Protein AF-0000000074257921 (afdb_homodimer)

Organism: NCBI:txid2743089

Solvent-accessible surface area (backbone atoms only — not comparable to full-atom values): 28340 Å² total; per-residue (Å²): 131,80,78,75,72,78,66,50,49,53,51,56,52,30,59,41,40,73,39,83,48,47,51,58,49,49,44,51,21,53,75,42,70,40,34,70,68,58,50,20,68,71,56,68,52,53,67,69,58,45,54,52,49,50,51,54,35,42,76,62,48,24,32,44,74,57,89,76,26,32,28,37,31,71,59,23,38,53,50,38,50,46,50,51,54,42,43,50,52,39,44,32,44,60,69,37,54,87,51,47,87,28,44,74,49,68,89,71,70,49,56,74,74,48,41,60,81,38,48,76,35,58,40,36,96,91,41,53,56,45,24,49,52,52,50,49,59,54,52,74,75,32,56,45,40,38,36,38,25,49,58,54,43,55,48,57,82,40,40,68,60,52,33,52,41,23,55,73,57,23,36,33,38,38,36,29,23,59,70,44,54,52,47,50,44,69,76,36,44,67,57,47,48,49,21,48,71,58,67,24,50,45,58,31,49,41,76,88,54,54,77,34,31,43,35,41,45,70,74,36,32,34,39,35,14,39,39,89,91,44,77,46,48,43,31,27,41,31,29,64,42,64,67,40,42,53,50,51,50,53,54,48,48,57,51,54,73,69,29,68,71,46,70,75,72,69,82,73,132,132,80,78,75,74,78,67,50,48,53,51,55,51,28,60,40,39,73,38,85,47,47,50,57,50,49,44,51,21,53,75,43,70,42,35,70,68,56,50,22,69,72,57,68,52,52,67,69,57,44,54,53,50,50,50,52,35,41,75,62,48,24,32,46,73,56,90,77,26,31,27,37,32,73,58,22,36,52,50,35,50,45,52,49,53,43,45,50,53,40,44,33,45,60,70,36,55,86,51,46,87,26,45,74,48,69,89,70,69,49,55,72,75,46,41,60,80,40,48,76,34,59,41,35,96,92,42,54,55,45,24,50,52,51,48,50,60,54,53,75,74,31,55,45,40,39,36,38,28,47,60,53,42,57,51,57,83,39,40,66,61,53,34,51,40,22,54,73,57,23,37,33,38,38,37,28,23,58,70,44,54,52,48,49,45,68,74,36,45,65,57,47,50,50,22,47,71,57,67,25,49,45,60,31,49,40,76,88,52,54,77,34,30,42,35,39,44,72,74,36,32,34,39,36,15,39,40,89,92,44,77,45,46,42,30,27,42,32,28,63,42,65,68,40,42,53,50,52,52,51,54,47,48,56,51,55,72,70,29,66,72,47,72,75,72,70,81,72,134

Structure (mmCIF, N/CA/C/O backbone):
data_AF-0000000074257921-model_v1
#
loop_
_entity.id
_entity.type
_entity.pdbx_description
1 polymer 'MarR family transcriptional regulator'
#
loop_
_atom_site.group_PDB
_atom_site.id
_atom_site.type_symbol
_atom_site.label_atom_id
_atom_site.label_alt_id
_atom_site.label_comp_id
_atom_site.label_asym_id
_atom_site.label_entity_id
_atom_site.label_seq_id
_atom_site.pdbx_PDB_ins_code
_atom_site.Cartn_x
_atom_site.Cartn_y
_atom_site.Cartn_z
_atom_site.occupancy
_atom_site.B_iso_or_equiv
_atom_site.auth_seq_id
_atom_site.auth_comp_id
_atom_site.auth_asym_id
_atom_site.auth_atom_id
_atom_site.pdbx_PDB_model_num
ATOM 1 N N . MET A 1 1 ? 8.062 -18.297 -29.203 1 21.66 1 MET A N 1
ATOM 2 C CA . MET A 1 1 ? 8.602 -16.953 -28.938 1 21.66 1 MET A CA 1
ATOM 3 C C . MET A 1 1 ? 8.648 -16.672 -27.438 1 21.66 1 MET A C 1
ATOM 5 O O . MET A 1 1 ? 7.625 -16.766 -26.766 1 21.66 1 MET A O 1
ATOM 9 N N . GLU A 1 2 ? 9.695 -16.859 -26.719 1 28.8 2 GLU A N 1
ATOM 10 C CA . GLU A 1 2 ? 10.023 -16.734 -25.297 1 28.8 2 GLU A CA 1
ATOM 11 C C . GLU A 1 2 ? 9.562 -15.391 -24.75 1 28.8 2 GLU A C 1
ATOM 13 O O . GLU A 1 2 ? 9.969 -14.336 -25.234 1 28.8 2 GLU A O 1
ATOM 18 N N . LEU A 1 3 ? 8.375 -15.078 -24.562 1 32.72 3 LEU A N 1
ATOM 19 C CA . LEU A 1 3 ? 7.93 -13.781 -24.047 1 32.72 3 LEU A CA 1
ATOM 20 C C . LEU A 1 3 ? 8.969 -13.172 -23.125 1 32.72 3 LEU A C 1
ATOM 22 O O . LEU A 1 3 ? 9.344 -13.773 -22.109 1 32.72 3 LEU A O 1
ATOM 26 N N . ASP A 1 4 ? 9.992 -12.555 -23.625 1 37.97 4 ASP A N 1
ATOM 27 C CA . ASP A 1 4 ? 11.094 -11.82 -23 1 37.97 4 ASP A CA 1
ATOM 28 C C . ASP A 1 4 ? 10.609 -11.008 -21.812 1 37.97 4 ASP A C 1
ATOM 30 O O . ASP A 1 4 ? 9.961 -9.969 -21.984 1 37.97 4 ASP A O 1
ATOM 34 N N . SER A 1 5 ? 10.055 -11.531 -20.781 1 45.22 5 SER A N 1
ATOM 35 C CA . SER A 1 5 ? 9.82 -11.016 -19.438 1 45.22 5 SER A CA 1
ATOM 36 C C . SER A 1 5 ? 10.945 -10.078 -19 1 45.22 5 SER A C 1
ATOM 38 O O . SER A 1 5 ? 11.195 -9.914 -17.812 1 45.22 5 SER A O 1
ATOM 40 N N . THR A 1 6 ? 11.797 -9.586 -19.891 1 53.12 6 THR A N 1
ATOM 41 C CA . THR A 1 6 ? 13.07 -8.906 -19.656 1 53.12 6 THR A CA 1
ATOM 42 C C . THR A 1 6 ? 12.844 -7.57 -18.953 1 53.12 6 THR A C 1
ATOM 44 O O . THR A 1 6 ? 13.805 -6.879 -18.609 1 53.12 6 THR A O 1
ATOM 47 N N . GLY A 1 7 ? 11.617 -7.168 -18.625 1 75.44 7 GLY A N 1
ATOM 48 C CA . GLY A 1 7 ? 11.57 -5.871 -17.969 1 75.44 7 GLY A CA 1
ATOM 49 C C . GLY A 1 7 ? 11.555 -5.961 -16.469 1 75.44 7 GLY A C 1
ATOM 50 O O . GLY A 1 7 ? 11.68 -7.047 -15.898 1 75.44 7 GLY A O 1
ATOM 51 N N . SER A 1 8 ? 11.969 -4.953 -15.766 1 87.06 8 SER A N 1
ATOM 52 C CA . SER A 1 8 ? 11.984 -4.773 -14.32 1 87.06 8 SER A CA 1
ATOM 53 C C . SER A 1 8 ? 10.648 -4.238 -13.812 1 87.06 8 SER A C 1
ATOM 55 O O . SER A 1 8 ? 9.805 -3.809 -14.609 1 87.06 8 SER A O 1
ATOM 57 N N . PRO A 1 9 ? 10.391 -4.527 -12.602 1 90.94 9 PRO A N 1
ATOM 58 C CA . PRO A 1 9 ? 9.188 -3.932 -12.023 1 90.94 9 PRO A CA 1
ATOM 59 C C . PRO A 1 9 ? 9.047 -2.445 -12.344 1 90.94 9 PRO A C 1
ATOM 61 O O . PRO A 1 9 ? 7.941 -1.972 -12.617 1 90.94 9 PRO A O 1
ATOM 64 N N . VAL A 1 10 ? 10.109 -1.746 -12.383 1 90.38 10 VAL A N 1
ATOM 65 C CA . VAL A 1 10 ? 10.102 -0.312 -12.656 1 90.38 10 VAL A CA 1
ATOM 66 C C . VAL A 1 10 ? 9.594 -0.058 -14.07 1 90.38 10 VAL A C 1
ATOM 68 O O . VAL A 1 10 ? 8.875 0.915 -14.312 1 90.38 10 VAL A O 1
ATOM 71 N N . ASP A 1 11 ? 9.914 -0.914 -14.977 1 91.62 11 ASP A N 1
ATOM 72 C CA . ASP A 1 11 ? 9.469 -0.782 -16.359 1 91.62 11 ASP A CA 1
ATOM 73 C C . ASP A 1 11 ? 7.953 -0.922 -16.469 1 91.62 11 ASP A C 1
ATOM 75 O O . ASP A 1 11 ? 7.305 -0.184 -17.203 1 91.62 11 ASP A O 1
ATOM 79 N N . ASP A 1 12 ? 7.48 -1.885 -15.734 1 94.5 12 ASP A N 1
ATOM 80 C CA . ASP A 1 12 ? 6.039 -2.1 -15.75 1 94.5 12 ASP A CA 1
ATOM 81 C C . ASP A 1 12 ? 5.297 -0.903 -15.156 1 94.5 12 ASP A C 1
ATOM 83 O O . ASP A 1 12 ? 4.27 -0.476 -15.688 1 94.5 12 ASP A O 1
ATOM 87 N N . ILE A 1 13 ? 5.793 -0.373 -14.094 1 94.62 13 ILE A N 1
ATOM 88 C CA . ILE A 1 13 ? 5.188 0.788 -13.445 1 94.62 13 ILE A CA 1
ATOM 89 C C . ILE A 1 13 ? 5.27 1.996 -14.375 1 94.62 13 ILE A C 1
ATOM 91 O O . ILE A 1 13 ? 4.293 2.729 -14.539 1 94.62 13 ILE A O 1
ATOM 95 N N . ALA A 1 14 ? 6.438 2.203 -14.938 1 92.56 14 ALA A N 1
ATOM 96 C CA . ALA A 1 14 ? 6.625 3.297 -15.891 1 92.56 14 ALA A CA 1
ATOM 97 C C . ALA A 1 14 ? 5.648 3.182 -17.062 1 92.56 14 ALA A C 1
ATOM 99 O O . ALA A 1 14 ? 5.082 4.184 -17.5 1 92.56 14 ALA A O 1
ATOM 100 N N . TYR A 1 15 ? 5.469 1.957 -17.547 1 94.5 15 TYR A N 1
ATOM 101 C CA . TYR A 1 15 ? 4.52 1.749 -18.641 1 94.5 15 TYR A CA 1
ATOM 102 C C . TYR A 1 15 ? 3.129 2.234 -18.25 1 94.5 15 TYR A C 1
ATOM 104 O O . TYR A 1 15 ? 2.479 2.945 -19.031 1 94.5 15 TYR A O 1
ATOM 112 N N . LEU A 1 16 ? 2.666 1.862 -17.078 1 95.56 16 LEU A N 1
ATOM 113 C CA . LEU A 1 16 ? 1.317 2.199 -16.625 1 95.56 16 LEU A CA 1
ATOM 114 C C . LEU A 1 16 ? 1.179 3.701 -16.406 1 95.56 16 LEU A C 1
ATOM 116 O O . LEU A 1 16 ? 0.102 4.266 -16.609 1 95.56 16 LEU A O 1
ATOM 120 N N . THR A 1 17 ? 2.27 4.422 -16.062 1 93.12 17 THR A N 1
ATOM 121 C CA . THR A 1 17 ? 2.152 5.812 -15.648 1 93.12 17 THR A CA 1
ATOM 122 C C . THR A 1 17 ? 2.572 6.758 -16.766 1 93.12 17 THR A C 1
ATOM 124 O O . THR A 1 17 ? 2.406 7.973 -16.656 1 93.12 17 THR A O 1
ATOM 127 N N . ARG A 1 18 ? 3.119 6.266 -17.844 1 90.38 18 ARG A N 1
ATOM 128 C CA . ARG A 1 18 ? 3.531 7.094 -18.969 1 90.38 18 ARG A CA 1
ATOM 129 C C . ARG A 1 18 ? 2.318 7.652 -19.719 1 90.38 18 ARG A C 1
ATOM 131 O O . ARG A 1 18 ? 2.43 8.641 -20.438 1 90.38 18 ARG A O 1
ATOM 138 N N . SER A 1 19 ? 1.243 6.898 -19.594 1 90.19 19 SER A N 1
ATOM 139 C CA . SER A 1 19 ? 0.006 7.367 -20.203 1 90.19 19 SER A CA 1
ATOM 140 C C . SER A 1 19 ? -1.141 7.379 -19.188 1 90.19 19 SER A C 1
ATOM 142 O O . SER A 1 19 ? -1.324 6.418 -18.438 1 90.19 19 SER A O 1
ATOM 144 N N . GLU A 1 20 ? -1.978 8.359 -19.281 1 90.44 20 GLU A N 1
ATOM 145 C CA . GLU A 1 20 ? -3 8.609 -18.281 1 90.44 20 GLU A CA 1
ATOM 146 C C . GLU A 1 20 ? -4.148 7.613 -18.391 1 90.44 20 GLU A C 1
ATOM 148 O O . GLU A 1 20 ? -4.883 7.387 -17.422 1 90.44 20 GLU A O 1
ATOM 153 N N . HIS A 1 21 ? -4.285 7.016 -19.547 1 94.19 21 HIS A N 1
ATOM 154 C CA . HIS A 1 21 ? -5.469 6.188 -19.75 1 94.19 21 HIS A CA 1
ATOM 155 C C . HIS A 1 21 ? -5.238 4.762 -19.266 1 94.19 21 HIS A C 1
ATOM 157 O O . HIS A 1 21 ? -6.188 3.994 -19.109 1 94.19 21 HIS A O 1
ATOM 163 N N . ARG A 1 22 ? -4.004 4.328 -19.016 1 96.19 22 ARG A N 1
ATOM 164 C CA . ARG A 1 22 ? -3.691 2.912 -18.844 1 96.19 22 ARG A CA 1
ATOM 165 C C . ARG A 1 22 ? -4.164 2.408 -17.484 1 96.19 22 ARG A C 1
ATOM 167 O O . ARG A 1 22 ? -4.781 1.346 -17.391 1 96.19 22 ARG A O 1
ATOM 174 N N . VAL A 1 23 ? -3.904 3.166 -16.469 1 96 23 VAL A N 1
ATOM 175 C CA . VAL A 1 23 ? -4.324 2.723 -15.141 1 96 23 VAL A CA 1
ATOM 176 C C . VAL A 1 23 ? -5.852 2.688 -15.062 1 96 23 VAL A C 1
ATOM 178 O O . VAL A 1 23 ? -6.438 1.664 -14.703 1 96 23 VAL A O 1
ATOM 181 N N . PRO A 1 24 ? -6.531 3.729 -15.484 1 95.88 24 PRO A N 1
ATOM 182 C CA . PRO A 1 24 ? -7.996 3.676 -15.461 1 95.88 24 PRO A CA 1
ATOM 183 C C . PRO A 1 24 ? -8.555 2.531 -16.312 1 95.88 24 PRO A C 1
ATOM 185 O O . PRO A 1 24 ? -9.555 1.916 -15.93 1 95.88 24 PRO A O 1
ATOM 188 N N . ALA A 1 25 ? -7.957 2.287 -17.422 1 97.31 25 ALA A N 1
ATOM 189 C CA . ALA A 1 25 ? -8.414 1.191 -18.266 1 97.31 25 ALA A CA 1
ATOM 190 C C . ALA A 1 25 ? -8.297 -0.149 -17.547 1 97.31 25 ALA A C 1
ATOM 192 O O . ALA A 1 25 ? -9.227 -0.956 -17.562 1 97.31 25 ALA A O 1
ATOM 193 N N . LEU A 1 26 ? -7.133 -0.41 -16.953 1 98 26 LEU A N 1
ATOM 194 C CA . LEU A 1 26 ? -6.922 -1.66 -16.234 1 98 26 LEU A CA 1
ATOM 195 C C . LEU A 1 26 ? -7.891 -1.786 -15.062 1 98 26 LEU A C 1
ATOM 197 O O . LEU A 1 26 ? -8.469 -2.854 -14.836 1 98 26 LEU A O 1
ATOM 201 N N . VAL A 1 27 ? -8.07 -0.666 -14.336 1 97.62 27 VAL A N 1
ATOM 202 C CA . VAL A 1 27 ? -8.984 -0.646 -13.203 1 97.62 27 VAL A CA 1
ATOM 203 C C . VAL A 1 27 ? -10.406 -0.945 -13.672 1 97.62 27 VAL A C 1
ATOM 205 O O . VAL A 1 27 ? -11.133 -1.704 -13.031 1 97.62 27 VAL A O 1
ATOM 208 N N . ALA A 1 28 ? -10.773 -0.347 -14.773 1 97.56 28 ALA A N 1
ATOM 209 C CA . ALA A 1 28 ? -12.102 -0.583 -15.328 1 97.56 28 ALA A CA 1
ATOM 210 C C . ALA A 1 28 ? -12.312 -2.062 -15.633 1 97.56 28 ALA A C 1
ATOM 212 O O . ALA A 1 28 ? -13.406 -2.594 -15.445 1 97.56 28 ALA A O 1
ATOM 213 N N . LEU A 1 29 ? -11.289 -2.742 -16.094 1 97.94 29 LEU A N 1
ATOM 214 C CA . LEU A 1 29 ? -11.375 -4.145 -16.5 1 97.94 29 LEU A CA 1
ATOM 215 C C . LEU A 1 29 ? -11.438 -5.051 -15.273 1 97.94 29 LEU A C 1
ATOM 217 O O . LEU A 1 29 ? -11.781 -6.23 -15.383 1 97.94 29 LEU A O 1
ATOM 221 N N . THR A 1 30 ? -11.023 -4.57 -14.086 1 97.06 30 THR A N 1
ATOM 222 C CA . THR A 1 30 ? -11.164 -5.336 -12.852 1 97.06 30 THR A CA 1
ATOM 223 C C . THR A 1 30 ? -12.625 -5.375 -12.398 1 97.06 30 THR A C 1
ATOM 225 O O . THR A 1 30 ? -13.039 -6.309 -11.711 1 97.06 30 THR A O 1
ATOM 228 N N . ALA A 1 31 ? -13.398 -4.395 -12.773 1 96.19 31 ALA A N 1
ATOM 229 C CA . ALA A 1 31 ? -14.789 -4.277 -12.32 1 96.19 31 ALA A CA 1
ATOM 230 C C . ALA A 1 31 ? -15.703 -5.215 -13.109 1 96.19 31 ALA A C 1
ATOM 232 O O . ALA A 1 31 ? -16.578 -5.855 -12.531 1 96.19 31 ALA A O 1
ATOM 233 N N . ARG A 1 32 ? -15.555 -5.273 -14.383 1 96.06 32 ARG A N 1
ATOM 234 C CA . ARG A 1 32 ? -16.312 -6.141 -15.273 1 96.06 32 ARG A CA 1
ATOM 235 C C . ARG A 1 32 ? -15.664 -6.238 -16.641 1 96.06 32 ARG A C 1
ATOM 237 O O . ARG A 1 32 ? -14.883 -5.359 -17.031 1 96.06 32 ARG A O 1
ATOM 244 N N . PRO A 1 33 ? -16.016 -7.301 -17.328 1 97.19 33 PRO A N 1
ATOM 245 C CA . PRO A 1 33 ? -15.516 -7.383 -18.703 1 97.19 33 PRO A CA 1
ATOM 246 C C . PRO A 1 33 ? -15.992 -6.219 -19.562 1 97.19 33 PRO A C 1
ATOM 248 O O . PRO A 1 33 ? -17.125 -5.758 -19.422 1 97.19 33 PRO A O 1
ATOM 251 N N . ARG A 1 34 ? -15.156 -5.742 -20.453 1 97.62 34 ARG A N 1
ATOM 252 C CA . ARG A 1 34 ? -15.484 -4.633 -21.359 1 97.62 34 ARG A CA 1
ATOM 253 C C . ARG A 1 34 ? -14.93 -4.875 -22.75 1 97.62 34 ARG A C 1
ATOM 255 O O . ARG A 1 34 ? -13.906 -5.535 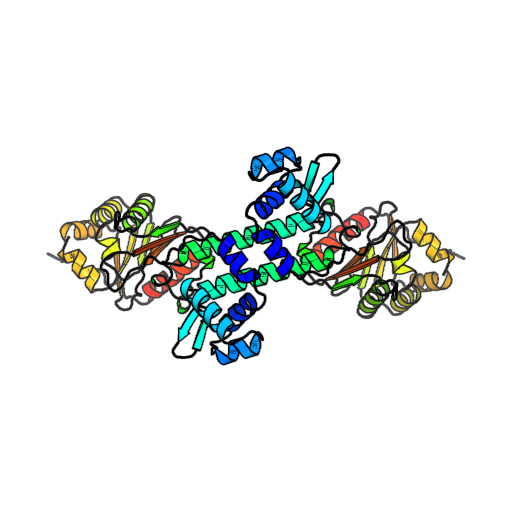-22.922 1 97.62 34 ARG A O 1
ATOM 262 N N . SER A 1 35 ? -15.648 -4.309 -23.703 1 96.88 35 SER A N 1
ATOM 263 C CA . SER A 1 35 ? -15.188 -4.383 -25.094 1 96.88 35 SER A CA 1
ATOM 264 C C . SER A 1 35 ? -14.172 -3.289 -25.391 1 96.88 35 SER A C 1
ATOM 266 O O . SER A 1 35 ? -13.992 -2.361 -24.609 1 96.88 35 SER A O 1
ATOM 268 N N . ARG A 1 36 ? -13.5 -3.455 -26.531 1 94.94 36 ARG A N 1
ATOM 269 C CA . ARG A 1 36 ? -12.555 -2.441 -26.969 1 94.94 36 ARG A CA 1
ATOM 270 C C . ARG A 1 36 ? -13.242 -1.095 -27.172 1 94.94 36 ARG A C 1
ATOM 272 O O . ARG A 1 36 ? -12.688 -0.052 -26.812 1 94.94 36 ARG A O 1
ATOM 279 N N . SER A 1 37 ? -14.43 -1.095 -27.688 1 94.88 37 SER A N 1
ATOM 280 C CA . SER A 1 37 ? -15.18 0.13 -27.938 1 94.88 37 SER A CA 1
ATOM 281 C C . SER A 1 37 ? -15.523 0.846 -26.625 1 94.88 37 SER A C 1
ATOM 283 O O . SER A 1 37 ? -15.438 2.074 -26.547 1 94.88 37 SER A O 1
ATOM 285 N N . GLU A 1 38 ? -15.938 0.077 -25.656 1 95.75 38 GLU A N 1
ATOM 286 C CA . GLU A 1 38 ? -16.234 0.659 -24.344 1 95.75 38 GLU A CA 1
ATOM 287 C C . GLU A 1 38 ? -14.992 1.297 -23.734 1 95.75 38 GLU A C 1
ATOM 289 O O . GLU A 1 38 ? -15.078 2.346 -23.094 1 95.75 38 GLU A O 1
ATOM 294 N N . LEU A 1 39 ? -13.828 0.695 -23.891 1 95.69 39 LEU A N 1
ATOM 295 C CA . LEU A 1 39 ? -12.586 1.187 -23.312 1 95.69 39 LEU A CA 1
ATOM 296 C C . LEU A 1 39 ? -12.148 2.486 -23.984 1 95.69 39 LEU A C 1
ATOM 298 O O . LEU A 1 39 ? -11.68 3.406 -23.312 1 95.69 39 LEU A O 1
ATOM 302 N N . TRP A 1 40 ? -12.227 2.609 -25.312 1 94 40 TRP A N 1
ATOM 303 C CA . TRP A 1 40 ? -11.797 3.854 -25.938 1 94 40 TRP A CA 1
ATOM 304 C C . TRP A 1 40 ? -12.766 4.988 -25.625 1 94 40 TRP A C 1
ATOM 306 O O . TRP A 1 40 ? -12.352 6.125 -25.391 1 94 40 TRP A O 1
ATOM 316 N N . GLU A 1 41 ? -14.109 4.707 -25.516 1 93.94 41 GLU A N 1
ATOM 317 C CA . GLU A 1 41 ? -15.078 5.727 -25.125 1 93.94 41 GLU A CA 1
ATOM 318 C C . GLU A 1 41 ? -14.789 6.238 -23.703 1 93.94 41 GLU A C 1
ATOM 320 O O . GLU A 1 41 ? -14.875 7.441 -23.453 1 93.94 41 GLU A O 1
ATOM 325 N N . MET A 1 42 ? -14.43 5.375 -22.859 1 93.12 42 MET A N 1
ATOM 326 C CA . MET A 1 42 ? -14.219 5.699 -21.453 1 93.12 42 MET A CA 1
ATOM 327 C C . MET A 1 42 ? -12.93 6.492 -21.266 1 93.12 42 MET A C 1
ATOM 329 O O . MET A 1 42 ? -12.883 7.43 -20.469 1 93.12 42 MET A O 1
ATOM 333 N N . THR A 1 43 ? -11.891 6.148 -21.891 1 92.38 43 THR A N 1
ATOM 334 C CA . THR A 1 43 ? -10.578 6.738 -21.656 1 92.38 43 THR A CA 1
ATOM 335 C C . THR A 1 43 ? -10.367 7.973 -22.531 1 92.38 43 THR A C 1
ATOM 337 O O . THR A 1 43 ? -9.531 8.82 -22.234 1 92.38 43 THR A O 1
ATOM 340 N N . GLY A 1 44 ? -11.039 8.039 -23.641 1 92.44 44 GLY A N 1
ATOM 341 C CA . GLY A 1 44 ? -10.961 9.195 -24.516 1 92.44 44 GLY A CA 1
ATOM 342 C C . GLY A 1 44 ? -9.781 9.141 -25.484 1 92.44 44 GLY A C 1
ATOM 343 O O . GLY A 1 44 ? -9.492 10.117 -26.156 1 92.44 44 GLY A O 1
ATOM 344 N N . VAL A 1 45 ? -9.078 8.086 -25.484 1 93 45 VAL A N 1
ATOM 345 C CA . VAL A 1 45 ? -7.98 7.934 -26.422 1 93 45 VAL A CA 1
ATOM 346 C C . VAL A 1 45 ? -8.477 7.238 -27.688 1 93 45 VAL A C 1
ATOM 348 O O . VAL A 1 45 ? -9.617 6.777 -27.75 1 93 45 VAL A O 1
ATOM 351 N N . SER A 1 46 ? -7.656 7.172 -28.734 1 93.62 46 SER A N 1
ATOM 352 C CA . SER A 1 46 ? -8.039 6.602 -30.031 1 93.62 46 SER A CA 1
ATOM 353 C C . SER A 1 46 ? -8.188 5.086 -29.938 1 93.62 46 SER A C 1
ATOM 355 O O . SER A 1 46 ? -7.648 4.457 -29.031 1 93.62 46 SER A O 1
ATOM 357 N N . SER A 1 47 ? -8.883 4.535 -30.938 1 93.38 47 SER A N 1
ATOM 358 C CA . SER A 1 47 ? -9.047 3.09 -31.031 1 93.38 47 SER A CA 1
ATOM 359 C C . SER A 1 47 ? -7.703 2.393 -31.234 1 93.38 47 SER A C 1
ATOM 361 O O . SER A 1 47 ? -7.473 1.316 -30.672 1 93.38 47 SER A O 1
ATOM 363 N N . SER A 1 48 ? -6.836 2.959 -31.953 1 95.19 48 SER A N 1
ATOM 364 C CA . SER A 1 48 ? -5.512 2.385 -32.156 1 95.19 48 SER A CA 1
ATOM 365 C C . SER A 1 48 ? -4.711 2.336 -30.875 1 95.19 48 SER A C 1
ATOM 367 O O . SER A 1 48 ? -3.998 1.365 -30.609 1 95.19 48 SER A O 1
ATOM 369 N N . THR A 1 49 ? -4.82 3.344 -30.047 1 95.44 49 THR A N 1
ATOM 370 C CA . THR A 1 49 ? -4.133 3.4 -28.75 1 95.44 49 THR A CA 1
ATOM 371 C C . THR A 1 49 ? -4.648 2.311 -27.812 1 95.44 49 THR A C 1
ATOM 373 O O . THR A 1 49 ? -3.859 1.636 -27.156 1 95.44 49 THR A O 1
ATOM 376 N N . ILE A 1 50 ? -5.918 2.117 -27.828 1 96.38 50 ILE A N 1
ATOM 377 C CA . ILE A 1 50 ? -6.52 1.101 -26.969 1 96.38 50 ILE A CA 1
ATOM 378 C C . ILE A 1 50 ? -6.09 -0.288 -27.438 1 96.38 50 ILE A C 1
ATOM 380 O O . ILE A 1 50 ? -5.812 -1.167 -26.609 1 96.38 50 ILE A O 1
ATOM 384 N N . ARG A 1 51 ? -6.066 -0.513 -28.688 1 96.31 51 ARG A N 1
ATOM 385 C CA . ARG A 1 51 ? -5.625 -1.797 -29.234 1 96.31 51 ARG A CA 1
ATOM 386 C C . ARG A 1 51 ? -4.207 -2.125 -28.766 1 96.31 51 ARG A C 1
ATOM 388 O O . ARG A 1 51 ? -3.916 -3.266 -28.406 1 96.31 51 ARG A O 1
ATOM 395 N N . ARG A 1 52 ? -3.35 -1.166 -28.859 1 97.12 52 ARG A N 1
ATOM 396 C CA . ARG A 1 52 ? -1.972 -1.354 -28.422 1 97.12 52 ARG A CA 1
ATOM 397 C C . ARG A 1 52 ? -1.912 -1.634 -26.922 1 97.12 52 ARG A C 1
ATOM 399 O O . ARG A 1 52 ? -1.146 -2.488 -26.469 1 97.12 52 ARG A O 1
ATOM 406 N N . THR A 1 53 ? -2.695 -0.875 -26.156 1 97.31 53 THR A N 1
ATOM 407 C CA . THR A 1 53 ? -2.742 -1.047 -24.703 1 97.31 53 THR A CA 1
ATOM 408 C C . THR A 1 53 ? -3.223 -2.449 -24.344 1 97.31 53 THR A C 1
ATOM 410 O O . THR A 1 53 ? -2.639 -3.107 -23.484 1 97.31 53 THR A O 1
ATOM 413 N N . ILE A 1 54 ? -4.242 -2.908 -25.016 1 97.31 54 ILE A N 1
ATOM 414 C CA . ILE A 1 54 ? -4.797 -4.234 -24.766 1 97.31 54 ILE A CA 1
ATOM 415 C C . ILE A 1 54 ? -3.74 -5.297 -25.062 1 97.31 54 ILE A C 1
ATOM 417 O O . ILE A 1 54 ? -3.559 -6.23 -24.281 1 97.31 54 ILE A O 1
ATOM 421 N N . ARG A 1 55 ? -3.082 -5.156 -26.125 1 96.94 55 ARG A N 1
ATOM 422 C CA . ARG A 1 55 ? -2.027 -6.102 -26.484 1 96.94 55 ARG A CA 1
ATOM 423 C C . ARG A 1 55 ? -0.954 -6.148 -25.391 1 96.94 55 ARG A C 1
ATOM 425 O O . ARG A 1 55 ? -0.505 -7.227 -25 1 96.94 55 ARG A O 1
ATOM 432 N N . GLU A 1 56 ? -0.522 -4.969 -24.938 1 97.31 56 GLU A N 1
ATOM 433 C CA . GLU A 1 56 ? 0.497 -4.891 -23.891 1 97.31 56 GLU A CA 1
ATOM 434 C C . GLU A 1 56 ? 0.009 -5.531 -22.594 1 97.31 56 GLU A C 1
ATOM 436 O O . GLU A 1 56 ? 0.767 -6.227 -21.922 1 97.31 56 GLU A O 1
ATOM 441 N N . PHE A 1 57 ? -1.259 -5.246 -22.203 1 97.75 57 PHE A N 1
ATOM 442 C CA . PHE A 1 57 ? -1.837 -5.848 -21 1 97.75 57 PHE A CA 1
ATOM 443 C C . PHE A 1 57 ? -1.878 -7.367 -21.125 1 97.75 57 PHE A C 1
ATOM 445 O O . PHE A 1 57 ? -1.611 -8.086 -20.172 1 97.75 57 PHE A O 1
ATOM 452 N N . GLU A 1 58 ? -2.246 -7.859 -22.328 1 96.44 58 GLU A N 1
ATOM 453 C CA . GLU A 1 58 ? -2.293 -9.297 -22.594 1 96.44 58 GLU A CA 1
ATOM 454 C C . GLU A 1 58 ? -0.903 -9.922 -22.5 1 96.44 58 GLU A C 1
ATOM 456 O O . GLU A 1 58 ? -0.735 -10.984 -21.891 1 96.44 58 GLU A O 1
ATOM 461 N N . ASP A 1 59 ? 0.057 -9.242 -23.078 1 94.56 59 ASP A N 1
ATOM 462 C CA . ASP A 1 59 ? 1.434 -9.734 -23.062 1 94.56 59 ASP A CA 1
ATOM 463 C C . ASP A 1 59 ? 1.94 -9.883 -21.625 1 94.56 59 ASP A C 1
ATOM 465 O O . ASP A 1 59 ? 2.76 -10.758 -21.344 1 94.56 59 ASP A O 1
ATOM 469 N N . ARG A 1 60 ? 1.416 -9.047 -20.734 1 94.75 60 ARG A N 1
ATOM 470 C CA . ARG A 1 60 ? 1.829 -9.07 -19.344 1 94.75 60 ARG A CA 1
ATOM 471 C C . ARG A 1 60 ? 0.918 -9.977 -18.516 1 94.75 60 ARG A C 1
ATOM 473 O O . ARG A 1 60 ? 1.056 -10.055 -17.297 1 94.75 60 ARG A O 1
ATOM 480 N N . HIS A 1 61 ? -0.063 -10.531 -19.141 1 94.94 61 HIS A N 1
ATOM 481 C CA . HIS A 1 61 ? -1.023 -11.438 -18.516 1 94.94 61 HIS A CA 1
ATOM 482 C C . HIS A 1 61 ? -1.886 -10.703 -17.5 1 94.94 61 HIS A C 1
ATOM 484 O O . HIS A 1 61 ? -2.32 -11.297 -16.516 1 94.94 61 HIS A O 1
ATOM 490 N N . TRP A 1 62 ? -2.045 -9.367 -17.719 1 97.56 62 TRP A N 1
ATOM 491 C CA . TRP A 1 62 ? -2.854 -8.578 -16.781 1 97.56 62 TRP A CA 1
ATOM 492 C C . TRP A 1 62 ? -4.332 -8.672 -17.141 1 97.56 62 TRP A C 1
ATOM 494 O O . TRP A 1 62 ? -5.199 -8.383 -16.312 1 97.56 62 TRP A O 1
ATOM 504 N N . ILE A 1 63 ? -4.598 -9.078 -18.406 1 97.75 63 ILE A N 1
ATOM 505 C CA . ILE A 1 63 ? -5.98 -9.242 -18.844 1 97.75 63 ILE A CA 1
ATOM 506 C C . ILE A 1 63 ? -6.113 -10.516 -19.672 1 97.75 63 ILE A C 1
ATOM 508 O O . ILE A 1 63 ? -5.109 -11.094 -20.094 1 97.75 63 ILE A O 1
ATOM 512 N N . ARG A 1 64 ? -7.27 -10.984 -19.812 1 96.06 64 ARG A N 1
ATOM 513 C CA . ARG A 1 64 ? -7.602 -12.094 -20.703 1 96.06 64 ARG A CA 1
ATOM 514 C C . ARG A 1 64 ? -8.805 -11.758 -21.562 1 96.06 64 ARG A C 1
ATOM 516 O O . ARG A 1 64 ? -9.648 -10.938 -21.188 1 96.06 64 ARG A O 1
ATOM 523 N N . ARG A 1 65 ? -8.781 -12.297 -22.672 1 95.38 65 ARG A N 1
ATOM 524 C CA . ARG A 1 65 ? -9.859 -12.078 -23.641 1 95.38 65 ARG A CA 1
ATOM 525 C C . ARG A 1 65 ? -10.922 -13.164 -23.531 1 95.38 65 ARG A C 1
ATOM 527 O O . ARG A 1 65 ? -10.602 -14.344 -23.375 1 95.38 65 ARG A O 1
ATOM 534 N N . ASN A 1 66 ? -12.07 -12.797 -23.359 1 91.25 66 ASN A N 1
ATOM 535 C CA . ASN A 1 66 ? -13.234 -13.672 -23.469 1 91.25 66 ASN A CA 1
ATOM 536 C C . ASN A 1 66 ? -14.133 -1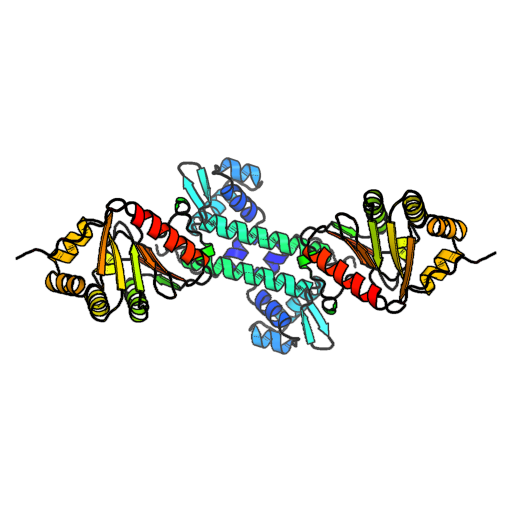3.281 -24.625 1 91.25 66 ASN A C 1
ATOM 538 O O . ASN A 1 66 ? -15.047 -12.469 -24.469 1 91.25 66 ASN A O 1
ATOM 542 N N . GLU A 1 67 ? -13.898 -14.023 -25.703 1 90.31 67 GLU A N 1
ATOM 543 C CA . GLU A 1 67 ? -14.602 -13.695 -26.938 1 90.31 67 GLU A CA 1
ATOM 544 C C . GLU A 1 67 ? -14.297 -12.273 -27.391 1 90.31 67 GLU A C 1
ATOM 546 O O . GLU A 1 67 ? -13.148 -11.945 -27.688 1 90.31 67 GLU A O 1
ATOM 551 N N . TYR A 1 68 ? -15.242 -11.344 -27.203 1 91.44 68 TYR A N 1
ATOM 552 C CA . TYR A 1 68 ? -15.039 -9.992 -27.703 1 91.44 68 TYR A CA 1
ATOM 553 C C . TYR A 1 68 ? -14.859 -9.008 -26.547 1 91.44 68 TYR A C 1
ATOM 555 O O . TYR A 1 68 ? -14.891 -7.793 -26.75 1 91.44 68 TYR A O 1
ATOM 563 N N . ARG A 1 69 ? -14.695 -9.578 -25.453 1 97.25 69 ARG A N 1
ATOM 564 C CA . ARG A 1 69 ? -14.539 -8.727 -24.266 1 97.25 69 ARG A CA 1
ATOM 565 C C . ARG A 1 69 ? -13.25 -9.062 -23.531 1 97.25 69 ARG A C 1
ATOM 567 O O . ARG A 1 69 ? -12.656 -10.125 -23.734 1 97.25 69 ARG A O 1
ATOM 574 N N . TYR A 1 70 ? -12.828 -8.094 -22.75 1 97.94 70 TYR A N 1
ATOM 575 C CA . TYR A 1 70 ? -11.594 -8.234 -21.984 1 97.94 70 TYR A CA 1
ATOM 576 C C . TYR A 1 70 ? -11.867 -8.062 -20.5 1 97.94 70 TYR A C 1
ATOM 578 O O . TYR A 1 70 ? -12.742 -7.289 -20.094 1 97.94 70 TYR A O 1
ATOM 586 N N . GLU A 1 71 ? -11.18 -8.781 -19.734 1 97.44 71 GLU A N 1
ATOM 587 C CA . GLU A 1 71 ? -11.297 -8.672 -18.281 1 97.44 71 GLU A CA 1
ATOM 588 C C . GLU A 1 71 ? -9.938 -8.852 -17.609 1 97.44 71 GLU A C 1
ATOM 590 O O . GLU A 1 71 ? -9.062 -9.531 -18.141 1 97.44 71 GLU A O 1
ATOM 595 N N . ALA A 1 72 ? -9.789 -8.227 -16.438 1 97 72 ALA A N 1
ATOM 596 C CA . ALA A 1 72 ? -8.523 -8.344 -15.711 1 97 72 ALA A CA 1
ATOM 597 C C . ALA A 1 72 ? -8.359 -9.742 -15.117 1 97 72 ALA A C 1
ATOM 599 O O . ALA A 1 72 ? -9.32 -10.336 -14.633 1 97 72 ALA A O 1
ATOM 600 N N . THR A 1 73 ? -7.211 -10.352 -15.227 1 95.5 73 THR A N 1
ATOM 601 C CA . THR A 1 73 ? -6.863 -11.547 -14.477 1 95.5 73 THR A CA 1
ATOM 602 C C . THR A 1 73 ? -6.633 -11.219 -13 1 95.5 73 THR A C 1
ATOM 604 O O . THR A 1 73 ? -6.668 -10.047 -12.609 1 95.5 73 THR A O 1
ATOM 607 N N . GLN A 1 74 ? -6.359 -12.164 -12.203 1 94.56 74 GLN A N 1
ATOM 608 C CA . GLN A 1 74 ? -6.012 -11.906 -10.812 1 94.56 74 GLN A CA 1
ATOM 609 C C . GLN A 1 74 ? -4.727 -11.094 -10.703 1 94.56 74 GLN A C 1
ATOM 611 O O . GLN A 1 74 ? -4.602 -10.234 -9.828 1 94.56 74 GLN A O 1
ATOM 616 N N . LEU A 1 75 ? -3.762 -11.43 -11.555 1 96.25 75 LEU A N 1
ATOM 617 C CA . LEU A 1 75 ? -2.516 -10.672 -11.578 1 96.25 75 LEU A CA 1
ATOM 618 C C . LEU A 1 75 ? -2.775 -9.211 -11.938 1 96.25 75 LEU A C 1
ATOM 620 O O . LEU A 1 75 ? -2.23 -8.305 -11.297 1 96.25 75 LEU A O 1
ATOM 624 N N . GLY A 1 76 ? -3.588 -9.023 -12.969 1 97.12 76 GLY A N 1
ATOM 625 C CA . GLY A 1 76 ? -3.955 -7.672 -13.359 1 97.12 76 GLY A CA 1
ATOM 626 C C . GLY A 1 76 ? -4.668 -6.902 -12.266 1 97.12 76 GLY A C 1
ATOM 627 O O . GLY A 1 76 ? -4.391 -5.719 -12.047 1 97.12 76 GLY A O 1
ATOM 628 N N . ALA A 1 77 ? -5.621 -7.578 -11.656 1 96.56 77 ALA A N 1
ATOM 629 C CA . ALA A 1 77 ? -6.348 -6.953 -10.555 1 96.56 77 ALA A CA 1
ATOM 630 C C . ALA A 1 77 ? -5.402 -6.59 -9.414 1 96.56 77 ALA A C 1
ATOM 632 O O . ALA A 1 77 ? -5.559 -5.543 -8.781 1 96.56 77 ALA A O 1
ATOM 633 N N . TYR A 1 78 ? -4.496 -7.477 -9.141 1 96.88 78 TYR A N 1
ATOM 634 C CA . TYR A 1 78 ? -3.492 -7.25 -8.102 1 96.88 78 TYR A CA 1
ATOM 635 C C . TYR A 1 78 ? -2.666 -6.008 -8.406 1 96.88 78 TYR A C 1
ATOM 637 O O . TYR A 1 78 ? -2.457 -5.164 -7.531 1 96.88 78 TYR A O 1
ATOM 645 N N . VAL A 1 79 ? -2.232 -5.824 -9.609 1 97.25 79 VAL A N 1
ATOM 646 C CA . VAL A 1 79 ? -1.443 -4.684 -10.062 1 97.25 79 VAL A CA 1
ATOM 647 C C . VAL A 1 79 ? -2.307 -3.424 -10.055 1 97.25 79 VAL A C 1
ATOM 649 O O . VAL A 1 79 ? -1.85 -2.354 -9.648 1 97.25 79 VAL A O 1
ATOM 652 N N . ALA A 1 80 ? -3.492 -3.531 -10.555 1 97.94 80 ALA A N 1
ATOM 653 C CA . ALA A 1 80 ? -4.414 -2.396 -10.57 1 97.94 80 ALA A CA 1
ATOM 654 C C . ALA A 1 80 ? -4.645 -1.857 -9.156 1 97.94 80 ALA A C 1
ATOM 656 O O . ALA A 1 80 ? -4.594 -0.645 -8.938 1 97.94 80 ALA A O 1
ATOM 657 N N . SER A 1 81 ? -4.891 -2.766 -8.281 1 97.38 81 SER A N 1
ATOM 658 C CA . SER A 1 81 ? -5.105 -2.379 -6.891 1 97.38 81 SER A CA 1
ATOM 659 C C . SER A 1 81 ? -3.873 -1.694 -6.309 1 97.38 81 SER A C 1
ATOM 661 O O . SER A 1 81 ? -3.99 -0.715 -5.57 1 97.38 81 SER A O 1
ATOM 663 N N . ALA A 1 82 ? -2.719 -2.236 -6.574 1 97.44 82 ALA A N 1
ATOM 664 C CA . ALA A 1 82 ? -1.464 -1.646 -6.117 1 97.44 82 ALA A CA 1
ATOM 665 C C . ALA A 1 82 ? -1.304 -0.222 -6.641 1 97.44 82 ALA A C 1
ATOM 667 O O . ALA A 1 82 ? -0.917 0.681 -5.895 1 97.44 82 ALA A O 1
ATOM 668 N N . MET A 1 83 ? -1.617 -0.012 -7.922 1 97.81 83 MET A N 1
ATOM 669 C CA . MET A 1 83 ? -1.505 1.309 -8.531 1 97.81 83 MET A CA 1
ATOM 670 C C . MET A 1 83 ? -2.498 2.283 -7.91 1 97.81 83 MET A C 1
ATOM 672 O O . MET A 1 83 ? -2.164 3.443 -7.66 1 97.81 83 MET A O 1
ATOM 676 N N . MET A 1 84 ? -3.668 1.814 -7.684 1 96.81 84 MET A N 1
ATOM 677 C CA . MET A 1 84 ? -4.676 2.668 -7.062 1 96.81 84 MET A CA 1
ATOM 678 C C . MET A 1 84 ? -4.242 3.094 -5.664 1 96.81 84 MET A C 1
ATOM 680 O O . MET A 1 84 ? -4.398 4.258 -5.285 1 96.81 84 MET A O 1
ATOM 684 N N . ASP A 1 85 ? -3.756 2.123 -4.941 1 96.5 85 ASP A N 1
ATOM 685 C CA . ASP A 1 85 ? -3.236 2.434 -3.613 1 96.5 85 ASP A CA 1
ATOM 686 C C . ASP A 1 85 ? -2.133 3.484 -3.686 1 96.5 85 ASP A C 1
ATOM 688 O O . ASP A 1 85 ? -2.096 4.41 -2.873 1 96.5 85 ASP A O 1
ATOM 692 N N . LEU A 1 86 ? -1.24 3.312 -4.668 1 97.31 86 LEU A N 1
ATOM 693 C CA . LEU A 1 86 ? -0.139 4.254 -4.836 1 97.31 86 LEU A CA 1
ATOM 694 C C . LEU A 1 86 ? -0.662 5.648 -5.168 1 97.31 86 LEU A C 1
ATOM 696 O O . LEU A 1 86 ? -0.221 6.637 -4.578 1 97.31 86 LEU A O 1
ATOM 700 N N . LEU A 1 87 ? -1.532 5.742 -6.035 1 96.19 87 LEU A N 1
ATOM 701 C CA . LEU A 1 87 ? -2.088 7.023 -6.461 1 96.19 87 LEU A CA 1
ATOM 702 C C . LEU A 1 87 ? -2.758 7.738 -5.293 1 96.19 87 LEU A C 1
ATOM 704 O O . LEU A 1 87 ? -2.627 8.953 -5.145 1 96.19 87 LEU A O 1
ATOM 708 N N . GLU A 1 88 ? -3.486 6.973 -4.5 1 95.25 88 GLU A N 1
ATOM 709 C CA . GLU A 1 88 ? -4.129 7.551 -3.322 1 95.25 88 GLU A CA 1
ATOM 710 C C . GLU A 1 88 ? -3.1 8.125 -2.355 1 95.25 88 GLU A C 1
ATOM 712 O O . GLU A 1 88 ? -3.307 9.203 -1.786 1 95.25 88 GLU A O 1
ATOM 717 N N . ARG A 1 89 ? -2.057 7.434 -2.139 1 96.56 89 ARG A N 1
ATOM 718 C CA . ARG A 1 89 ? -1.01 7.902 -1.234 1 96.56 89 ARG A CA 1
ATOM 719 C C . ARG A 1 89 ? -0.346 9.164 -1.771 1 96.56 89 ARG A C 1
ATOM 721 O O . ARG A 1 89 ? -0.068 10.094 -1.013 1 96.56 89 ARG A O 1
ATOM 728 N N . PHE A 1 90 ? -0.103 9.188 -3.076 1 96.44 90 PHE A N 1
ATOM 729 C CA . PHE A 1 90 ? 0.49 10.383 -3.664 1 96.44 90 PHE A CA 1
ATOM 730 C C . PHE A 1 90 ? -0.491 11.547 -3.631 1 96.44 90 PHE A C 1
ATOM 732 O O . PHE A 1 90 ? -0.088 12.703 -3.475 1 96.44 90 PHE A O 1
ATOM 739 N N . GLU A 1 91 ? -1.75 11.25 -3.809 1 94.75 91 GLU A N 1
ATOM 740 C CA . GLU A 1 91 ? -2.756 12.297 -3.682 1 94.75 91 GLU A CA 1
ATOM 741 C C . GLU A 1 91 ? -2.756 12.891 -2.277 1 94.75 91 GLU A C 1
ATOM 743 O O . GLU A 1 91 ? -2.842 14.117 -2.115 1 94.75 91 GLU A O 1
ATOM 748 N N . THR A 1 92 ? -2.705 12.016 -1.323 1 94.62 92 THR A N 1
ATOM 749 C CA . THR A 1 92 ? -2.615 12.461 0.062 1 94.62 92 THR A CA 1
ATOM 750 C C . THR A 1 92 ? -1.403 13.367 0.262 1 94.62 92 THR A C 1
ATOM 752 O O . THR A 1 92 ? -1.528 14.477 0.793 1 94.62 92 THR A O 1
ATOM 755 N N . GLU A 1 93 ? -0.268 12.891 -0.159 1 96.75 93 GLU A N 1
ATOM 756 C CA . GLU A 1 93 ? 0.957 13.672 -0.023 1 96.75 93 GLU A CA 1
ATOM 757 C C . GLU A 1 93 ? 0.825 15.031 -0.71 1 96.75 93 GLU A C 1
ATOM 759 O O . GLU A 1 93 ? 1.212 16.062 -0.149 1 96.75 93 GLU A O 1
ATOM 764 N N . ARG A 1 94 ? 0.305 15.062 -1.901 1 94.44 94 ARG A N 1
ATOM 765 C CA . ARG A 1 94 ? 0.188 16.297 -2.68 1 94.44 94 ARG A CA 1
ATOM 766 C C . ARG A 1 94 ? -0.716 17.297 -1.979 1 94.44 94 ARG A C 1
ATOM 768 O O . ARG A 1 94 ? -0.438 18.5 -1.986 1 94.44 94 ARG A O 1
ATOM 775 N N . GLN A 1 95 ? -1.754 16.812 -1.39 1 92.75 95 GLN A N 1
ATOM 776 C CA . GLN A 1 95 ? -2.674 17.688 -0.675 1 92.75 95 GLN A CA 1
ATOM 777 C C . GLN A 1 95 ? -1.992 18.344 0.524 1 92.75 95 GLN A C 1
ATOM 779 O O . GLN A 1 95 ? -2.348 19.453 0.916 1 92.75 95 GLN A O 1
ATOM 784 N N . LEU A 1 96 ? -1.018 17.672 1.055 1 94.75 96 LEU A N 1
ATOM 785 C CA . LEU A 1 96 ? -0.391 18.125 2.287 1 94.75 96 LEU A CA 1
ATOM 786 C C . LEU A 1 96 ? 0.922 18.844 1.994 1 94.75 96 LEU A C 1
ATOM 788 O O . LEU A 1 96 ? 1.488 19.5 2.875 1 94.75 96 LEU A O 1
ATOM 792 N N . ARG A 1 97 ? 1.384 18.719 0.769 1 93.44 97 ARG A N 1
ATOM 793 C CA . ARG A 1 97 ? 2.729 19.125 0.376 1 93.44 97 ARG A CA 1
ATOM 794 C C . ARG A 1 97 ? 2.992 20.578 0.771 1 93.44 97 ARG A C 1
ATOM 796 O O . ARG A 1 97 ? 4.016 20.891 1.387 1 93.44 97 ARG A O 1
ATOM 803 N N . ASP A 1 98 ? 2.088 21.469 0.566 1 89.44 98 ASP A N 1
ATOM 804 C CA . ASP A 1 98 ? 2.334 22.891 0.738 1 89.44 98 ASP A CA 1
ATOM 805 C C . ASP A 1 98 ? 1.943 23.359 2.141 1 89.44 98 ASP A C 1
ATOM 807 O O . ASP A 1 98 ? 2.203 24.5 2.52 1 89.44 98 ASP A O 1
ATOM 811 N N . VAL A 1 99 ? 1.317 22.484 2.91 1 91.94 99 VAL A N 1
ATOM 812 C CA . VAL A 1 99 ? 0.845 22.938 4.215 1 91.94 99 VAL A CA 1
ATOM 813 C C . VAL A 1 99 ? 1.55 22.141 5.32 1 91.94 99 VAL A C 1
ATOM 815 O O . VAL A 1 99 ? 1.447 22.5 6.5 1 91.94 99 VAL A O 1
ATOM 818 N N . TRP A 1 100 ? 2.307 21.188 4.922 1 92 100 TRP A N 1
ATOM 819 C CA . TRP A 1 100 ? 2.885 20.281 5.902 1 92 100 TRP A CA 1
ATOM 820 C C . TRP A 1 100 ? 3.797 21.031 6.871 1 92 100 TRP A C 1
ATOM 822 O O . TRP A 1 100 ? 3.934 20.641 8.031 1 92 100 TRP A O 1
ATOM 832 N N . GLN A 1 101 ? 4.402 22.125 6.484 1 88.56 101 GLN A N 1
ATOM 833 C CA . GLN A 1 101 ? 5.34 22.891 7.301 1 88.56 101 GLN A CA 1
ATOM 834 C C . GLN A 1 101 ? 4.645 23.469 8.523 1 88.56 101 GLN A C 1
ATOM 836 O O . GLN A 1 101 ? 5.297 23.797 9.523 1 88.56 101 GLN A O 1
ATOM 841 N N . TRP A 1 102 ? 3.365 23.594 8.453 1 89.62 102 TRP A N 1
ATOM 842 C CA . TRP A 1 102 ? 2.627 24.203 9.555 1 89.62 102 TRP A CA 1
ATOM 843 C C . TRP A 1 102 ? 2.018 23.125 10.453 1 89.62 102 TRP A C 1
ATOM 845 O O . TRP A 1 102 ? 1.421 23.453 11.484 1 89.62 102 TRP A O 1
ATOM 855 N N . LEU A 1 103 ? 2.127 21.891 10.062 1 91.75 103 LEU A N 1
ATOM 856 C CA . LEU A 1 103 ? 1.551 20.766 10.805 1 91.75 103 LEU A CA 1
ATOM 857 C C . LEU A 1 103 ? 2.57 20.172 11.766 1 91.75 103 LEU A C 1
ATOM 859 O O . LEU A 1 103 ? 3.75 20.531 11.734 1 91.75 103 LEU A O 1
ATOM 863 N N . PRO A 1 104 ? 1.982 19.312 12.688 1 89.94 104 PRO A N 1
ATOM 864 C CA . PRO A 1 104 ? 2.906 18.719 13.664 1 89.94 104 PRO A CA 1
ATOM 865 C C . PRO A 1 104 ? 4.023 17.906 13.008 1 89.94 104 PRO A C 1
ATOM 867 O O . PRO A 1 104 ? 3.789 17.234 12.008 1 89.94 104 PRO A O 1
ATOM 870 N N . SER A 1 105 ? 5.195 18.031 13.547 1 79.12 105 SER A N 1
ATOM 871 C CA . SER A 1 105 ? 6.359 17.312 13.047 1 79.12 105 SER A CA 1
ATOM 872 C C . SER A 1 105 ? 6.305 15.836 13.422 1 79.12 105 SER A C 1
ATOM 874 O O . SER A 1 105 ? 5.426 15.414 14.172 1 79.12 105 SER A O 1
ATOM 876 N N . GLU A 1 106 ? 7.355 15.164 12.906 1 73.62 106 GLU A N 1
ATOM 877 C CA . GLU A 1 106 ? 7.492 13.742 13.211 1 73.62 106 GLU A CA 1
ATOM 878 C C . GLU A 1 106 ? 7.738 13.516 14.703 1 73.62 106 GLU A C 1
ATOM 880 O O . GLU A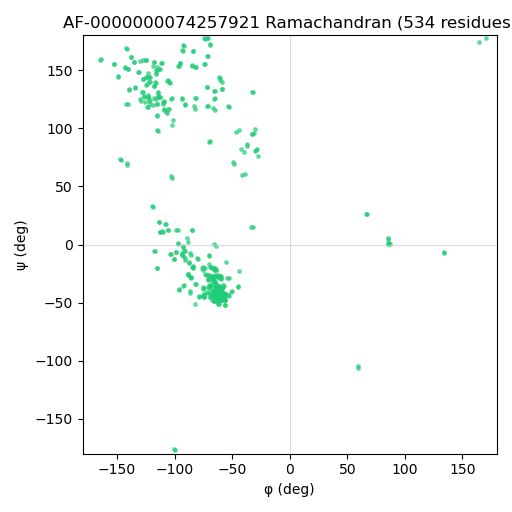 1 106 ? 7.289 12.516 15.266 1 73.62 106 GLU A O 1
ATOM 885 N N . GLU A 1 107 ? 8.266 14.414 15.25 1 77.75 107 GLU A N 1
ATOM 886 C CA . GLU A 1 107 ? 8.594 14.305 16.672 1 77.75 107 GLU A CA 1
ATOM 887 C C . GLU A 1 107 ? 7.332 14.273 17.531 1 77.75 107 GLU A C 1
ATOM 889 O O . GLU A 1 107 ? 7.332 13.719 18.625 1 77.75 107 GLU A O 1
ATOM 894 N N . ASN A 1 108 ? 6.297 14.742 16.953 1 84.12 108 ASN A N 1
ATOM 895 C CA . ASN A 1 108 ? 5.043 14.781 17.688 1 84.12 108 ASN A CA 1
ATOM 896 C C . ASN A 1 108 ? 4.219 13.516 17.484 1 84.12 108 ASN A C 1
ATOM 898 O O . ASN A 1 108 ? 3.188 13.328 18.125 1 84.12 108 ASN A O 1
ATOM 902 N N . GLY A 1 109 ? 4.695 12.672 16.625 1 88 109 GLY A N 1
ATOM 903 C CA . GLY A 1 109 ? 4.008 11.414 16.391 1 88 109 GLY A CA 1
ATOM 904 C C . GLY A 1 109 ? 2.914 11.516 15.336 1 88 109 GLY A C 1
ATOM 905 O O . GLY A 1 109 ? 2.184 10.555 15.102 1 88 109 GLY A O 1
ATOM 906 N N . PHE A 1 110 ? 2.771 12.672 14.82 1 93.19 110 PHE A N 1
ATOM 907 C CA . PHE A 1 110 ? 1.784 12.891 13.766 1 93.19 110 PHE A CA 1
ATOM 908 C C . PHE A 1 110 ? 2.328 12.453 12.414 1 93.19 110 PHE A C 1
ATOM 910 O O . PHE A 1 110 ? 3.422 12.859 12.016 1 93.19 110 PHE A O 1
ATOM 917 N N . THR A 1 111 ? 1.622 11.578 11.672 1 93.94 111 THR A N 1
ATOM 918 C CA . THR A 1 111 ? 2.141 11.008 10.43 1 93.94 111 THR A CA 1
ATOM 919 C C . THR A 1 111 ? 1.26 11.406 9.242 1 93.94 111 THR A C 1
ATOM 921 O O . THR A 1 111 ? 0.093 11.758 9.422 1 93.94 111 THR A O 1
ATOM 924 N N . VAL A 1 112 ? 1.844 11.367 8.102 1 94.69 112 VAL A N 1
ATOM 925 C CA . VAL A 1 112 ? 1.124 11.68 6.871 1 94.69 112 VAL A CA 1
ATOM 926 C C . VAL A 1 112 ? -0.027 10.695 6.68 1 94.69 112 VAL A C 1
ATOM 928 O O . VAL A 1 112 ? -1.105 11.078 6.215 1 94.69 112 VAL A O 1
ATOM 931 N N . GLY A 1 113 ? 0.203 9.469 7.082 1 93.25 113 GLY A N 1
ATOM 932 C CA . GLY A 1 113 ? -0.813 8.438 6.949 1 93.25 113 GLY A CA 1
ATOM 933 C C . GLY A 1 113 ? -2.088 8.75 7.711 1 93.25 113 GLY A C 1
ATOM 934 O O . GLY A 1 113 ? -3.176 8.344 7.305 1 93.25 113 GLY A O 1
ATOM 935 N N . MET A 1 114 ? -2.01 9.492 8.727 1 94.75 114 MET A N 1
ATOM 936 C CA . MET A 1 114 ? -3.17 9.875 9.523 1 94.75 114 MET A CA 1
ATOM 937 C C . MET A 1 114 ? -4.07 10.836 8.758 1 94.75 114 MET A C 1
ATOM 939 O O . MET A 1 114 ? -5.215 11.078 9.148 1 94.75 114 MET A O 1
ATOM 943 N N . CYS A 1 115 ? -3.57 11.297 7.621 1 94.69 115 CYS A N 1
ATOM 944 C CA . CYS A 1 115 ? -4.289 12.305 6.852 1 94.69 115 CYS A CA 1
ATOM 945 C C . CYS A 1 115 ? -4.781 11.734 5.527 1 94.69 115 CYS A C 1
ATOM 947 O O . CYS A 1 115 ? -5.086 12.484 4.602 1 94.69 115 CYS A O 1
ATOM 949 N N . ALA A 1 116 ? -4.758 10.492 5.242 1 92.25 116 ALA A N 1
ATOM 950 C CA . ALA A 1 116 ? -5.098 9.859 3.969 1 92.25 116 ALA A CA 1
ATOM 951 C C . ALA A 1 116 ? -6.461 10.336 3.467 1 92.25 116 ALA A C 1
ATOM 953 O O . ALA A 1 116 ? -6.621 10.641 2.281 1 92.25 116 ALA A O 1
ATOM 954 N N . ASP A 1 117 ? -7.516 10.516 4.266 1 91.56 117 ASP A N 1
ATOM 955 C CA . ASP A 1 117 ? -8.844 10.961 3.857 1 91.56 117 ASP A CA 1
ATOM 956 C C . ASP A 1 117 ? -9.219 12.273 4.547 1 91.56 117 ASP A C 1
ATOM 958 O O . ASP A 1 117 ? -10.398 12.531 4.793 1 91.56 117 ASP A O 1
ATOM 962 N N . ALA A 1 118 ? -8.211 12.961 4.738 1 97.06 118 ALA A N 1
ATOM 963 C CA . ALA A 1 118 ? -8.445 14.211 5.457 1 97.06 118 ALA A CA 1
ATOM 964 C C . ALA A 1 118 ? -8.953 15.297 4.516 1 97.06 118 ALA A C 1
ATOM 966 O O . ALA A 1 118 ? -8.75 15.227 3.301 1 97.06 118 ALA A O 1
ATOM 967 N N . VAL A 1 119 ? -9.695 16.234 5.039 1 97.38 119 VAL A N 1
ATOM 968 C CA . VAL A 1 119 ? -10.047 17.469 4.344 1 97.38 119 VAL A CA 1
ATOM 969 C C . VAL A 1 119 ? -9.016 18.547 4.656 1 97.38 119 VAL A C 1
ATOM 971 O O . VAL A 1 119 ? -8.797 18.891 5.82 1 97.38 119 VAL A O 1
ATOM 974 N N . VAL A 1 120 ? -8.398 19.031 3.576 1 97.19 120 VAL A N 1
ATOM 975 C CA . VAL A 1 120 ? -7.383 20.062 3.732 1 97.19 120 VAL A CA 1
ATOM 976 C C . VAL A 1 120 ? -7.93 21.406 3.246 1 97.19 120 VAL A C 1
ATOM 978 O O . VAL A 1 120 ? -8.234 21.562 2.062 1 97.19 120 VAL A O 1
ATOM 981 N N . THR A 1 121 ? -8.078 22.312 4.184 1 96.44 121 THR A N 1
ATOM 982 C CA . THR A 1 121 ? -8.562 23.656 3.877 1 96.44 121 THR A CA 1
ATOM 983 C C . THR A 1 121 ? -7.441 24.688 4.043 1 96.44 121 THR A C 1
ATOM 985 O O . THR A 1 121 ? -6.891 24.844 5.133 1 96.44 121 THR A O 1
ATOM 988 N N . VAL A 1 122 ? -7.152 25.391 2.951 1 95.12 122 VAL A N 1
ATOM 989 C CA . VAL A 1 122 ? -6.031 26.328 2.959 1 95.12 122 VAL A CA 1
ATOM 990 C C . VAL A 1 122 ? -6.551 27.75 2.752 1 95.12 122 VAL A C 1
ATOM 992 O O . VAL A 1 122 ? -7.488 27.969 1.983 1 95.12 122 VAL A O 1
ATOM 995 N N . ALA A 1 123 ? -5.934 28.641 3.527 1 92.62 123 ALA A N 1
ATOM 996 C CA . ALA A 1 123 ? -6.254 30.047 3.338 1 92.62 123 ALA A CA 1
ATOM 997 C C . ALA A 1 123 ? -5.809 30.531 1.963 1 92.62 123 ALA A C 1
ATOM 999 O O . ALA 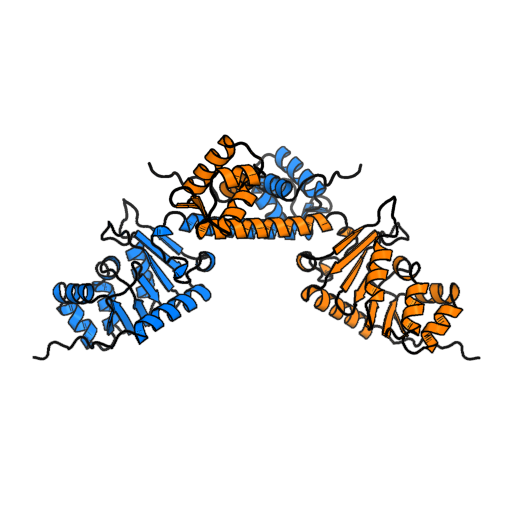A 1 123 ? -4.715 30.188 1.501 1 92.62 123 ALA A O 1
ATOM 1000 N N . GLU A 1 124 ? -6.688 31.188 1.308 1 90.75 124 GLU A N 1
ATOM 1001 C CA . GLU A 1 124 ? -6.383 31.766 0.002 1 90.75 124 GLU A CA 1
ATOM 1002 C C . GLU A 1 124 ? -6.348 33.281 0.066 1 90.75 124 GLU A C 1
ATOM 1004 O O . GLU A 1 124 ? -6.938 33.906 0.966 1 90.75 124 GLU A O 1
ATOM 1009 N N . ALA A 1 125 ? -5.625 33.844 -0.882 1 87.62 125 ALA A N 1
ATOM 1010 C CA . ALA A 1 125 ? -5.508 35.312 -0.911 1 87.62 125 ALA A CA 1
ATOM 1011 C C . ALA A 1 125 ? -6.883 35.969 -1.013 1 87.62 125 ALA A C 1
ATOM 1013 O O . ALA A 1 125 ? -7.125 37 -0.402 1 87.62 125 ALA A O 1
ATOM 1014 N N . ASP A 1 126 ? -7.766 35.344 -1.718 1 90.38 126 ASP A N 1
ATOM 1015 C CA . ASP A 1 126 ? -9.094 35.906 -1.916 1 90.38 126 ASP A CA 1
ATOM 1016 C C . ASP A 1 126 ? -10.078 35.406 -0.867 1 90.38 126 ASP A C 1
ATOM 1018 O O . ASP A 1 126 ? -11.203 35.875 -0.772 1 90.38 126 ASP A O 1
ATOM 1022 N N . ASP A 1 127 ? -9.703 34.469 -0.116 1 91.12 127 ASP A N 1
ATOM 1023 C CA . ASP A 1 127 ? -10.523 33.938 0.958 1 91.12 127 ASP A CA 1
ATOM 1024 C C . ASP A 1 127 ? -9.672 33.469 2.141 1 91.12 127 ASP A C 1
ATOM 1026 O O . ASP A 1 127 ? -9.57 32.281 2.43 1 91.12 127 ASP A O 1
ATOM 1030 N N . PRO A 1 128 ? -9.164 34.406 2.854 1 88.12 128 PRO A N 1
ATOM 1031 C CA . PRO A 1 128 ? -8.219 34.094 3.924 1 88.12 128 PRO A CA 1
ATOM 1032 C C . PRO A 1 128 ? -8.875 33.406 5.105 1 88.12 128 PRO A C 1
ATOM 1034 O O . PRO A 1 128 ? -8.188 32.781 5.914 1 88.12 128 PRO A O 1
ATOM 1037 N N . TYR A 1 129 ? -10.195 33.438 5.273 1 89.81 129 TYR A N 1
ATOM 1038 C CA . TYR A 1 129 ? -10.875 32.875 6.441 1 89.81 129 TYR A CA 1
ATOM 1039 C C . TYR A 1 129 ? -11.43 31.5 6.137 1 89.81 129 TYR A C 1
ATOM 1041 O O . TYR A 1 129 ? -12.18 30.938 6.934 1 89.81 129 TYR A O 1
ATOM 1049 N N . ARG A 1 130 ? -11.047 30.922 5.051 1 94 130 ARG A N 1
ATOM 1050 C CA . ARG A 1 130 ? -11.547 29.609 4.633 1 94 130 ARG A CA 1
ATOM 1051 C C . ARG A 1 130 ? -11.305 28.562 5.715 1 94 130 ARG A C 1
ATOM 1053 O O . ARG A 1 130 ? -12.211 27.812 6.066 1 94 130 ARG A O 1
ATOM 1060 N N . PRO A 1 131 ? -10.102 28.484 6.27 1 94.25 131 PRO A N 1
ATOM 1061 C CA . PRO A 1 131 ? -9.883 27.5 7.328 1 94.25 131 PRO A CA 1
ATOM 1062 C C . PRO A 1 131 ? -10.75 27.75 8.562 1 94.25 131 PRO A C 1
ATOM 1064 O O . PRO A 1 131 ? -11.266 26.812 9.164 1 94.25 131 PRO A O 1
ATOM 1067 N N . VAL A 1 132 ? -10.93 29 8.93 1 92.81 132 VAL A N 1
ATOM 1068 C CA . VAL A 1 132 ? -11.742 29.375 10.078 1 92.81 132 VAL A CA 1
ATOM 1069 C C . VAL A 1 132 ? -13.195 28.984 9.836 1 92.81 132 VAL A C 1
ATOM 1071 O O . VAL A 1 132 ? -13.867 28.453 10.727 1 92.81 132 VAL A O 1
ATOM 1074 N N . ASN A 1 133 ? -13.648 29.281 8.633 1 94.62 133 ASN A N 1
ATOM 1075 C CA . ASN A 1 133 ? -15.016 28.906 8.281 1 94.62 133 ASN A CA 1
ATOM 1076 C C . ASN A 1 133 ? -15.234 27.406 8.367 1 94.62 133 ASN A C 1
ATOM 1078 O O . ASN A 1 133 ? -16.281 26.938 8.812 1 94.62 133 ASN A O 1
ATOM 1082 N N . ARG A 1 134 ? -14.281 26.672 7.914 1 96.31 134 ARG A N 1
ATOM 1083 C CA . ARG A 1 134 ? -14.359 25.219 8.031 1 96.31 134 ARG A CA 1
ATOM 1084 C C . ARG A 1 134 ? -14.414 24.781 9.492 1 96.31 134 ARG A C 1
ATOM 1086 O O . ARG A 1 134 ? -15.195 23.906 9.852 1 96.31 134 ARG A O 1
ATOM 1093 N N . PHE A 1 135 ? -13.672 25.375 10.273 1 95.12 135 PHE A N 1
ATOM 1094 C CA . PHE A 1 135 ? -13.656 25.094 11.711 1 95.12 135 PHE A CA 1
ATOM 1095 C C . PHE A 1 135 ? -15.023 25.359 12.32 1 95.12 135 PHE A C 1
ATOM 1097 O O . PHE A 1 135 ? -15.531 24.531 13.086 1 95.12 135 PHE A O 1
ATOM 1104 N N . VAL A 1 136 ? -15.531 26.453 11.953 1 94.75 136 VAL A N 1
ATOM 1105 C CA . VAL A 1 136 ? -16.828 26.844 12.484 1 94.75 136 VAL A CA 1
ATOM 1106 C C . VAL A 1 136 ? -17.891 25.828 12.07 1 94.75 136 VAL A C 1
ATOM 1108 O O . VAL A 1 136 ? -18.766 25.469 12.859 1 94.75 136 VAL A O 1
ATOM 1111 N N . SER A 1 137 ? -17.812 25.406 10.859 1 95.62 137 SER A N 1
ATOM 1112 C CA . SER A 1 137 ? -18.766 24.406 10.375 1 95.62 137 SER A CA 1
ATOM 1113 C C . SER A 1 137 ? -18.688 23.125 11.195 1 95.62 137 SER A C 1
ATOM 1115 O O . SER A 1 137 ? -19.703 22.484 11.469 1 95.62 137 SER A O 1
ATOM 1117 N N . LEU A 1 138 ? -17.5 22.734 11.602 1 96.12 138 LEU A N 1
ATOM 1118 C CA . LEU A 1 138 ? -17.312 21.547 12.438 1 96.12 138 LEU A CA 1
ATOM 1119 C C . LEU A 1 138 ? -17.844 21.797 13.844 1 96.12 138 LEU A C 1
ATOM 1121 O O . LEU A 1 138 ? -18.438 20.891 14.453 1 96.12 138 LEU A O 1
ATOM 1125 N N . LEU A 1 139 ? -17.672 22.984 14.359 1 94.19 139 LEU A N 1
ATOM 1126 C CA . LEU A 1 139 ? -18.109 23.359 15.703 1 94.19 139 LEU A CA 1
ATOM 1127 C C . LEU A 1 139 ? -19.625 23.266 15.812 1 94.19 139 LEU A C 1
ATOM 1129 O O . LEU A 1 139 ? -20.156 22.844 16.844 1 94.19 139 LEU A O 1
ATOM 1133 N N . ARG A 1 140 ? -20.281 23.625 14.805 1 93.38 140 ARG A N 1
ATOM 1134 C CA . ARG A 1 140 ? -21.75 23.672 14.805 1 93.38 140 ARG A CA 1
ATOM 1135 C C . ARG A 1 140 ? -22.344 22.281 14.945 1 93.38 140 ARG A C 1
ATOM 1137 O O . ARG A 1 140 ? -23.469 22.125 15.422 1 93.38 140 ARG A O 1
ATOM 1144 N N . GLU A 1 141 ? -21.609 21.297 14.656 1 93.19 141 GLU A N 1
ATOM 1145 C CA . GLU A 1 141 ? -22.141 19.922 14.703 1 93.19 141 GLU A CA 1
ATOM 1146 C C . GLU A 1 141 ? -21.562 19.156 15.883 1 93.19 141 GLU A C 1
ATOM 1148 O O . GLU A 1 141 ? -21.609 17.922 15.906 1 93.19 141 GLU A O 1
ATOM 1153 N N . THR A 1 142 ? -21.031 19.891 16.797 1 95.56 142 THR A N 1
ATOM 1154 C CA . THR A 1 142 ? -20.281 19.234 17.875 1 95.56 142 THR A CA 1
ATOM 1155 C C . THR A 1 142 ? -20.938 19.516 19.219 1 95.56 142 THR A C 1
ATOM 1157 O O . THR A 1 142 ? -21.328 20.656 19.5 1 95.56 142 THR A O 1
ATOM 1160 N N . ASP A 1 143 ? -21.078 18.547 20.094 1 96.31 143 ASP A N 1
ATOM 1161 C CA . ASP A 1 143 ? -21.609 18.688 21.453 1 96.31 143 ASP A CA 1
ATOM 1162 C C . ASP A 1 143 ? -20.484 18.828 22.469 1 96.31 143 ASP A C 1
ATOM 1164 O O . ASP A 1 143 ? -20.625 19.531 23.469 1 96.31 143 ASP A O 1
ATOM 1168 N N . ARG A 1 144 ? -19.453 18.094 22.219 1 97.19 144 ARG A N 1
ATOM 1169 C CA . ARG A 1 144 ? -18.281 18.172 23.078 1 97.19 144 ARG A CA 1
ATOM 1170 C C . ARG A 1 144 ? -17.047 18.578 22.281 1 97.19 144 ARG A C 1
ATOM 1172 O O . ARG A 1 144 ? -16.672 17.922 21.328 1 97.19 144 ARG A O 1
ATOM 1179 N N . PHE A 1 145 ? -16.484 19.688 22.703 1 96.31 145 PHE A N 1
ATOM 1180 C CA . PHE A 1 145 ? -15.359 20.266 21.984 1 96.31 145 PHE A CA 1
ATOM 1181 C C . PHE A 1 145 ? -14.148 20.422 22.891 1 96.31 145 PHE A C 1
ATOM 1183 O O . PHE A 1 145 ? -14.273 20.922 24.016 1 96.31 145 PHE A O 1
ATOM 1190 N N . ARG A 1 146 ? -13 19.938 22.469 1 95.62 146 ARG A N 1
ATOM 1191 C CA . ARG A 1 146 ? -11.727 20.125 23.172 1 95.62 146 ARG A CA 1
ATOM 1192 C C . ARG A 1 146 ? -10.688 20.75 22.25 1 95.62 146 ARG A C 1
ATOM 1194 O O . ARG A 1 146 ? -10.602 20.391 21.062 1 95.62 146 ARG A O 1
ATOM 1201 N N . PHE A 1 147 ? -9.977 21.672 22.797 1 94.31 147 PHE A N 1
ATOM 1202 C CA . PHE A 1 147 ? -8.977 22.359 21.984 1 94.31 147 PHE A CA 1
ATOM 1203 C C . PHE A 1 147 ? -7.699 22.594 22.781 1 94.31 147 PHE A C 1
ATOM 1205 O O . PHE A 1 147 ? -7.754 22.906 23.969 1 94.31 147 PHE A O 1
ATOM 1212 N N . ALA A 1 148 ? -6.598 22.281 22.141 1 92.44 148 ALA A N 1
ATOM 1213 C CA . ALA A 1 148 ? -5.293 22.641 22.688 1 92.44 148 ALA A CA 1
ATOM 1214 C C . ALA A 1 148 ? -4.434 23.344 21.641 1 92.44 148 ALA A C 1
ATOM 1216 O O . ALA A 1 148 ? -4.184 22.797 20.562 1 92.44 148 ALA A O 1
ATOM 1217 N N . GLY A 1 149 ? -3.969 24.469 21.938 1 85.75 149 GLY A N 1
ATOM 1218 C CA . GLY A 1 149 ? -3.082 25.109 20.969 1 85.75 149 GLY A CA 1
ATOM 1219 C C . GLY A 1 149 ? -2.887 26.594 21.234 1 85.75 149 GLY A C 1
ATOM 1220 O O . GLY A 1 149 ? -3.346 27.125 22.25 1 85.75 149 GLY A O 1
ATOM 1221 N N . PHE A 1 150 ? -2.039 27.141 20.484 1 62.91 150 PHE A N 1
ATOM 1222 C CA . PHE A 1 150 ? -1.363 28.406 20.672 1 62.91 150 PHE A CA 1
ATOM 1223 C C . PHE A 1 150 ? -2.311 29.578 20.391 1 62.91 150 PHE A C 1
ATOM 1225 O O . PHE A 1 150 ? -2.18 30.641 20.984 1 62.91 150 PHE A O 1
ATOM 1232 N N . ASP A 1 151 ? -3.293 29.5 19.328 1 63.97 151 ASP A N 1
ATOM 1233 C CA . ASP A 1 151 ? -3.307 30.766 18.625 1 63.97 151 ASP A CA 1
ATOM 1234 C C . ASP A 1 151 ? -4.715 31.359 18.578 1 63.97 151 ASP A C 1
ATOM 1236 O O . ASP A 1 151 ? -5.68 30.672 18.266 1 63.97 151 ASP A O 1
ATOM 1240 N N . VAL A 1 152 ? -4.688 32.469 19.078 1 64.56 152 VAL A N 1
ATOM 1241 C CA . VAL A 1 152 ? -5.754 33.438 19.016 1 64.56 152 VAL A CA 1
ATOM 1242 C C . VAL A 1 152 ? -6.324 33.5 17.609 1 64.56 152 VAL A C 1
ATOM 1244 O O . VAL A 1 152 ? -7.527 33.719 17.422 1 64.56 152 VAL A O 1
ATOM 1247 N N . ALA A 1 153 ? -5.551 33.094 16.656 1 68.06 153 ALA A N 1
ATOM 1248 C CA . ALA A 1 153 ? -5.914 33.281 15.25 1 68.06 153 ALA A CA 1
ATOM 1249 C C . ALA A 1 153 ? -7.109 32.438 14.859 1 68.06 153 ALA A C 1
ATOM 1251 O O . ALA A 1 153 ? -7.898 32.812 13.992 1 68.06 153 ALA A O 1
ATOM 1252 N N . LEU A 1 154 ? -7.246 31.328 15.453 1 76.44 154 LEU A N 1
ATOM 1253 C CA . LEU A 1 154 ? -8.367 30.453 15.117 1 76.44 154 LEU A CA 1
ATOM 1254 C C . LEU A 1 154 ? -9.602 30.812 15.93 1 76.44 154 LEU A C 1
ATOM 1256 O O . LEU A 1 154 ? -10.695 30.938 15.383 1 76.44 154 LEU A O 1
ATOM 1260 N N . LEU A 1 155 ? -9.367 31.109 17.156 1 76.62 155 LEU A N 1
ATOM 1261 C CA . LEU A 1 155 ? -10.492 31.234 18.078 1 76.62 155 LEU A CA 1
ATOM 1262 C C . LEU A 1 155 ? -11.086 32.625 18.031 1 76.62 155 LEU A C 1
ATOM 1264 O O . LEU A 1 155 ? -12.297 32.812 18.156 1 76.62 155 LEU A O 1
ATOM 1268 N N . GLU A 1 156 ? -10.227 33.562 17.703 1 77.5 156 GLU A N 1
ATOM 1269 C CA . GLU A 1 156 ? -10.695 34.938 17.781 1 77.5 156 GLU A CA 1
ATOM 1270 C C . GLU A 1 156 ? -11.758 35.219 16.719 1 77.5 156 GLU A C 1
ATOM 1272 O O . GLU A 1 156 ? -12.82 35.781 17.016 1 77.5 156 GLU A O 1
ATOM 1277 N N . PRO A 1 157 ? -11.516 34.844 15.539 1 81.88 157 PRO A N 1
ATOM 1278 C CA . PRO A 1 157 ? -12.523 35.125 14.516 1 81.88 157 PRO A CA 1
ATOM 1279 C C . PRO A 1 157 ? -13.836 34.375 14.75 1 81.88 157 PRO A C 1
ATOM 1281 O O . PRO A 1 157 ? -14.875 34.781 14.203 1 81.88 157 PRO A O 1
ATOM 1284 N N . CYS A 1 158 ? -13.727 33.344 15.516 1 85.12 158 CYS A N 1
ATOM 1285 C CA . CYS A 1 158 ? -14.945 32.562 15.703 1 85.12 158 CYS A CA 1
ATOM 1286 C C . CYS A 1 158 ? -15.422 32.656 17.156 1 85.12 158 CYS A C 1
ATOM 1288 O O . CYS A 1 158 ? -16.188 31.812 17.609 1 85.12 158 CYS A O 1
ATOM 1290 N N . LYS A 1 159 ? -14.977 33.625 17.844 1 85.56 159 LYS A N 1
ATOM 1291 C CA . LYS A 1 159 ? -15.25 33.719 19.281 1 85.56 159 LYS A CA 1
ATOM 1292 C C . LYS A 1 159 ? -16.75 33.812 19.547 1 85.56 159 LYS A C 1
ATOM 1294 O O . LYS A 1 159 ? -17.266 33.219 20.484 1 85.56 159 LYS A O 1
ATOM 1299 N N . ASP A 1 160 ? -17.406 34.594 18.719 1 87.38 160 ASP A N 1
ATOM 1300 C CA . ASP A 1 160 ? -18.844 34.781 18.938 1 87.38 160 ASP A CA 1
ATOM 1301 C C . ASP A 1 160 ? -19.594 33.438 18.766 1 87.38 160 ASP A C 1
ATOM 1303 O O . ASP A 1 160 ? -20.422 33.094 19.609 1 87.38 160 ASP A O 1
ATOM 1307 N N . GLU A 1 161 ? -19.281 32.812 17.703 1 88.75 161 GLU A N 1
ATOM 1308 C CA . GLU A 1 161 ? -19.906 31.531 17.453 1 88.75 161 GLU A CA 1
ATOM 1309 C C . GLU A 1 161 ? -19.562 30.531 18.547 1 88.75 161 GLU A C 1
ATOM 1311 O O . GLU A 1 161 ? -20.422 29.766 19 1 88.75 161 GLU A O 1
ATOM 1316 N N . LEU A 1 162 ? -18.328 30.484 18.938 1 89.81 162 LEU A N 1
ATOM 1317 C CA . LEU A 1 162 ? -17.875 29.562 19.969 1 89.81 162 LEU A CA 1
ATOM 1318 C C . LEU A 1 162 ? -18.578 29.812 21.281 1 89.81 162 LEU A C 1
ATOM 1320 O O . LEU A 1 162 ? -19.109 28.875 21.906 1 89.81 162 LEU A O 1
ATOM 1324 N N . CYS A 1 163 ? -18.703 31.047 21.688 1 88.5 163 CYS A N 1
ATOM 1325 C CA . CYS A 1 163 ? -19.359 31.406 22.938 1 88.5 163 CYS A CA 1
ATOM 1326 C C . CYS A 1 163 ? -20.844 31.078 22.891 1 88.5 163 CYS A C 1
ATOM 1328 O O . CYS A 1 163 ? -21.406 30.578 23.875 1 88.5 163 CYS A O 1
ATOM 1330 N N . GLN A 1 164 ? -21.406 31.422 21.812 1 89.62 164 GLN A N 1
ATOM 1331 C CA . GLN A 1 164 ? -22.812 31.109 21.641 1 89.62 164 GLN A CA 1
ATOM 1332 C C . GLN A 1 164 ? -23.078 29.609 21.797 1 89.62 164 GLN A C 1
ATOM 1334 O O . GLN A 1 164 ? -24.016 29.203 22.484 1 89.62 164 GLN A O 1
ATOM 1339 N N . ARG A 1 165 ? -22.281 28.844 21.219 1 92.56 165 ARG A N 1
ATOM 1340 C CA . ARG A 1 165 ? -22.438 27.391 21.297 1 92.56 165 ARG A CA 1
ATOM 1341 C C . ARG A 1 165 ? -22.25 26.906 22.719 1 92.56 165 ARG A C 1
ATOM 1343 O O . ARG A 1 165 ? -22.953 26 23.172 1 92.56 165 ARG A O 1
ATOM 1350 N N . ILE A 1 166 ? -21.297 27.453 23.359 1 92.44 166 ILE A N 1
ATOM 1351 C CA . ILE A 1 166 ? -21.016 27.078 24.75 1 92.44 166 ILE A CA 1
ATOM 1352 C C . ILE A 1 166 ? -22.234 27.375 25.609 1 92.44 166 ILE A C 1
ATOM 1354 O O . ILE A 1 166 ? -22.656 26.547 26.422 1 92.44 166 ILE A O 1
ATOM 1358 N N . VAL A 1 167 ? -22.797 28.516 25.406 1 92.31 167 VAL A N 1
ATOM 1359 C CA . VAL A 1 167 ? -23.953 28.922 26.188 1 92.31 167 VAL A CA 1
ATOM 1360 C C . VAL A 1 167 ? -25.141 28.016 25.875 1 92.31 167 VAL A C 1
ATOM 1362 O O . VAL A 1 167 ? -25.953 27.703 26.75 1 92.31 167 VAL A O 1
ATOM 1365 N N . GLU A 1 168 ? -25.156 27.594 24.703 1 92.69 168 GLU A N 1
ATOM 1366 C CA . GLU A 1 168 ? -26.266 26.75 24.266 1 92.69 168 GLU A CA 1
ATOM 1367 C C . GLU A 1 168 ? -26.078 25.312 24.734 1 92.69 168 GLU A C 1
ATOM 1369 O O . GLU A 1 168 ? -26.984 24.484 24.594 1 92.69 168 GLU A O 1
ATOM 1374 N N . GLY A 1 169 ? -24.859 25.016 25.203 1 93.5 169 GLY A N 1
ATOM 1375 C CA . GLY A 1 169 ? -24.781 23.703 25.844 1 93.5 169 GLY A CA 1
ATOM 1376 C C . GLY A 1 169 ? -23.578 22.906 25.406 1 93.5 169 GLY A C 1
ATOM 1377 O O . GLY A 1 169 ? -23.344 21.812 25.922 1 93.5 169 GLY A O 1
ATOM 1378 N N . THR A 1 170 ? -22.875 23.406 24.438 1 95.12 170 THR A N 1
ATOM 1379 C CA . THR A 1 170 ? -21.688 22.672 23.984 1 95.12 170 THR A CA 1
ATOM 1380 C C . THR A 1 170 ? -20.641 22.625 25.094 1 95.12 170 THR A C 1
ATOM 1382 O O . THR A 1 170 ? -20.141 23.656 25.547 1 95.12 170 THR A O 1
ATOM 1385 N N . ARG A 1 171 ? -20.328 21.438 25.594 1 95.75 171 ARG A N 1
ATOM 1386 C CA . ARG A 1 171 ? -19.281 21.281 26.594 1 95.75 171 ARG A CA 1
ATOM 1387 C C . ARG A 1 171 ? -17.906 21.5 25.984 1 95.75 171 ARG A C 1
ATOM 1389 O O . ARG A 1 171 ? -17.5 20.766 25.078 1 95.75 171 ARG A O 1
ATOM 1396 N N . THR A 1 172 ? -17.234 22.469 26.484 1 94.25 172 THR A N 1
ATOM 1397 C CA . THR A 1 172 ? -16 22.891 25.844 1 94.25 172 THR A CA 1
ATOM 1398 C C . THR A 1 172 ? -14.852 22.938 26.844 1 94.25 172 THR A C 1
ATOM 1400 O O . THR A 1 172 ? -15.008 23.453 27.953 1 94.25 172 THR A O 1
ATOM 1403 N N . GLU A 1 173 ? -13.758 22.344 26.469 1 92.88 173 GLU A N 1
ATOM 1404 C CA . GLU A 1 173 ? -12.516 22.453 27.219 1 92.88 173 GLU A CA 1
ATOM 1405 C C . GLU A 1 173 ? -11.383 23 26.344 1 92.88 173 GLU A C 1
ATOM 1407 O O . GLU A 1 173 ? -11.078 22.438 25.297 1 92.88 173 GLU A O 1
ATOM 1412 N N . ILE A 1 174 ? -10.719 24.062 26.797 1 91.5 174 ILE A N 1
ATOM 1413 C CA . ILE A 1 174 ? -9.68 24.719 26 1 91.5 174 ILE A CA 1
ATOM 1414 C C . ILE A 1 174 ? -8.391 24.812 26.812 1 91.5 174 ILE A C 1
ATOM 1416 O O . ILE A 1 174 ? -8.414 25.281 27.969 1 91.5 174 ILE A O 1
ATOM 1420 N N . ILE A 1 175 ? -7.379 24.359 26.25 1 91 175 ILE A N 1
ATOM 1421 C CA . ILE A 1 175 ? -6.043 24.578 26.797 1 91 175 ILE A CA 1
ATOM 1422 C C . ILE A 1 175 ? -5.305 25.609 25.953 1 91 175 ILE A C 1
ATOM 1424 O O . ILE A 1 175 ? -5.055 25.391 24.766 1 91 175 ILE A O 1
ATOM 1428 N N . SER A 1 176 ? -4.957 26.734 26.5 1 89.12 176 SER A N 1
ATOM 1429 C CA . SER A 1 176 ? -4.359 27.828 25.75 1 89.12 176 SER A CA 1
ATOM 1430 C C . SER A 1 176 ? -3.258 28.516 26.562 1 89.12 176 SER A C 1
ATOM 1432 O O . SER A 1 176 ? -3.09 28.234 27.75 1 89.12 176 SER A O 1
ATOM 1434 N N . ARG A 1 177 ? -2.551 29.312 25.891 1 85.5 177 ARG A N 1
ATOM 1435 C CA . ARG A 1 177 ? -1.513 30.109 26.547 1 85.5 177 ARG A CA 1
ATOM 1436 C C . ARG A 1 177 ? -2.121 31.234 27.359 1 85.5 177 ARG A C 1
ATOM 1438 O O . ARG A 1 177 ? -3.186 31.75 27.016 1 85.5 177 ARG A O 1
ATOM 1445 N N . SER A 1 178 ? -1.371 31.641 28.328 1 84.62 178 SER A N 1
ATOM 1446 C CA . SER A 1 178 ? -1.825 32.688 29.234 1 84.62 178 SER A CA 1
ATOM 1447 C C . SER A 1 178 ? -2.107 33.969 28.484 1 84.62 178 SER A C 1
ATOM 1449 O O . SER A 1 178 ? -3.117 34.656 28.734 1 84.62 178 SER A O 1
ATOM 1451 N N . ARG A 1 179 ? -1.306 34.281 27.562 1 81.75 179 ARG A N 1
ATOM 1452 C CA . ARG A 1 179 ? -1.441 35.531 26.812 1 81.75 179 ARG A CA 1
ATOM 1453 C C . ARG A 1 179 ? -2.717 35.531 25.984 1 81.75 179 ARG A C 1
ATOM 1455 O O . ARG A 1 179 ? -3.354 36.562 25.812 1 81.75 179 ARG A O 1
ATOM 1462 N N . VAL A 1 180 ? -3.098 34.375 25.562 1 81.38 180 VAL A N 1
ATOM 1463 C CA . VAL A 1 180 ? -4.281 34.25 24.719 1 81.38 180 VAL A CA 1
ATOM 1464 C C . VAL A 1 180 ? -5.539 34.406 25.578 1 81.38 180 VAL A C 1
ATOM 1466 O O . VAL A 1 180 ? -6.488 35.094 25.188 1 81.38 180 VAL A O 1
ATOM 1469 N N . VAL A 1 181 ? -5.559 33.781 26.703 1 81.75 181 VAL A N 1
ATOM 1470 C CA . VAL A 1 181 ? -6.695 33.875 27.609 1 81.75 181 VAL A CA 1
ATOM 1471 C C . VAL A 1 181 ? -6.91 35.312 28.047 1 81.75 181 VAL A C 1
ATOM 1473 O O . VAL A 1 181 ? -8.039 35.812 28.016 1 81.75 181 VAL A O 1
ATOM 1476 N N . THR A 1 182 ? -5.844 35.938 28.375 1 81.81 182 THR A N 1
ATOM 1477 C CA . THR A 1 182 ? -5.91 37.312 28.797 1 81.81 182 THR A CA 1
ATOM 1478 C C . THR A 1 182 ? -6.434 38.219 27.672 1 81.81 182 THR A C 1
ATOM 1480 O O . THR A 1 182 ? -7.254 39.094 27.906 1 81.81 182 THR A O 1
ATOM 1483 N N . TYR A 1 183 ? -5.98 37.938 26.547 1 82.31 183 TYR A N 1
ATOM 1484 C CA . TYR A 1 183 ? -6.398 38.719 25.391 1 82.31 183 TYR A CA 1
ATOM 1485 C C . TYR A 1 183 ? -7.895 38.562 25.141 1 82.31 183 TYR A C 1
ATOM 1487 O O . TYR A 1 183 ? -8.602 39.562 24.953 1 82.31 183 TYR A O 1
ATOM 1495 N N . ILE A 1 184 ? -8.383 37.406 25.156 1 78 184 ILE A N 1
ATOM 1496 C CA . ILE A 1 184 ? -9.797 37.125 24.875 1 78 184 ILE A CA 1
ATOM 1497 C C . ILE A 1 184 ? -10.656 37.719 26 1 78 184 ILE A C 1
ATOM 1499 O O . ILE A 1 184 ? -11.703 38.312 25.719 1 78 184 ILE A O 1
ATOM 1503 N N . ARG A 1 185 ? -10.18 37.594 27.156 1 78.5 185 ARG A N 1
ATOM 1504 C CA . ARG A 1 185 ? -10.898 38.156 28.297 1 78.5 185 ARG A CA 1
ATOM 1505 C C . ARG A 1 185 ? -10.977 39.688 28.203 1 78.5 185 ARG A C 1
ATOM 1507 O O . ARG A 1 185 ? -11.992 40.281 28.547 1 78.5 185 ARG A O 1
ATOM 1514 N N . SER A 1 186 ? -9.977 40.25 27.688 1 82.88 186 SER A N 1
ATOM 1515 C CA . SER A 1 186 ? -9.898 41.719 27.625 1 82.88 186 SER A CA 1
ATOM 1516 C C . SER A 1 186 ? -10.695 42.25 26.438 1 82.88 186 SER A C 1
ATOM 1518 O O . SER A 1 186 ? -11.281 43.312 26.516 1 82.88 186 SER A O 1
ATOM 1520 N N . THR A 1 187 ? -10.734 41.531 25.375 1 81.5 187 THR A N 1
ATOM 1521 C CA . THR A 1 187 ? -11.359 42 24.156 1 81.5 187 THR A CA 1
ATOM 1522 C C . THR A 1 187 ? -12.852 41.688 24.141 1 81.5 187 THR A C 1
ATOM 1524 O O . THR A 1 187 ? -13.648 42.406 23.531 1 81.5 187 THR A O 1
ATOM 1527 N N . SER A 1 188 ? -13.203 40.656 24.828 1 82.81 188 SER A N 1
ATOM 1528 C CA . SER A 1 188 ? -14.609 40.281 24.891 1 82.81 188 SER A CA 1
ATOM 1529 C C . SER A 1 188 ? -15 39.781 26.281 1 82.81 188 SER A C 1
ATOM 1531 O O . SER A 1 188 ? -15.461 38.656 26.438 1 82.81 188 SER A O 1
ATOM 1533 N N . PRO A 1 189 ? -15.039 40.656 27.219 1 83.12 189 PRO A N 1
ATOM 1534 C CA . PRO A 1 189 ? -15.258 40.281 28.609 1 83.12 189 PRO A CA 1
ATOM 1535 C C . PRO A 1 189 ? -16.656 39.719 28.844 1 83.12 189 PRO A C 1
ATOM 1537 O O . PRO A 1 189 ? -16.828 38.719 29.562 1 83.12 189 PRO A O 1
ATOM 1540 N N . GLU A 1 190 ? -17.578 40.375 28.234 1 85.06 190 GLU A N 1
ATOM 1541 C CA . GLU A 1 190 ? -18.953 39.938 28.469 1 85.06 190 GLU A CA 1
ATOM 1542 C C . GLU A 1 190 ? -19.203 38.531 27.922 1 85.06 190 GLU A C 1
ATOM 1544 O O . GLU A 1 190 ? -19.781 37.688 28.594 1 85.06 190 GLU A O 1
ATOM 1549 N N . LEU A 1 191 ? -18.766 38.375 26.75 1 82.31 191 LEU A N 1
ATOM 1550 C CA . LEU A 1 191 ? -18.938 37.062 26.109 1 82.31 191 LEU A CA 1
ATOM 1551 C C . LEU A 1 191 ? -18.234 35.969 26.891 1 82.31 191 LEU A C 1
ATOM 1553 O O . LEU A 1 191 ? -18.781 34.875 27.078 1 82.31 191 LEU A O 1
ATOM 1557 N N . PHE A 1 192 ? -17.125 36.281 27.281 1 82.06 192 PHE A N 1
ATOM 1558 C CA . PHE A 1 192 ? -16.312 35.344 28.031 1 82.06 192 PHE A CA 1
ATOM 1559 C C . PHE A 1 192 ? -16.984 35 29.359 1 82.06 192 PHE A C 1
ATOM 1561 O O . PHE A 1 192 ? -17.031 33.844 29.75 1 82.06 192 PHE A O 1
ATOM 1568 N N . SER A 1 193 ? -17.484 36.031 29.969 1 84.5 193 SER A N 1
ATOM 1569 C CA . SER A 1 193 ? -18.156 35.844 31.266 1 84.5 193 SER A CA 1
ATOM 1570 C C . SER A 1 193 ? -19.406 34.969 31.109 1 84.5 193 SER A C 1
ATOM 1572 O O . SER A 1 193 ? -19.688 34.125 31.953 1 84.5 193 SER A O 1
ATOM 1574 N N . GLU A 1 194 ? -20.062 35.219 30.109 1 87.56 194 GLU A N 1
ATOM 1575 C CA . GLU A 1 194 ? -21.266 34.438 29.859 1 87.56 194 GLU A CA 1
ATOM 1576 C C . GLU A 1 194 ? -20.938 32.969 29.609 1 87.56 194 GLU A C 1
ATOM 1578 O O . GLU A 1 194 ? -21.656 32.094 30.078 1 87.56 194 GLU A O 1
ATOM 1583 N N . ALA A 1 195 ? -19.938 32.75 28.844 1 87.06 195 ALA A N 1
ATOM 1584 C CA . ALA A 1 195 ? -19.5 31.391 28.547 1 87.06 195 ALA A CA 1
ATOM 1585 C C . ALA A 1 195 ? -19.062 30.672 29.828 1 87.06 195 ALA A C 1
ATOM 1587 O O . ALA A 1 195 ? -19.406 29.5 30.047 1 87.06 195 ALA A O 1
ATOM 1588 N N . LEU A 1 196 ? -18.422 31.344 30.688 1 85.81 196 LEU A N 1
ATOM 1589 C CA . LEU A 1 196 ? -17.953 30.766 31.938 1 85.81 196 LEU A CA 1
ATOM 1590 C C . LEU A 1 196 ? -19.109 30.469 32.875 1 85.81 196 LEU A C 1
ATOM 1592 O O . LEU A 1 196 ? -19.125 29.438 33.562 1 85.81 196 LEU A O 1
ATOM 1596 N N . GLU A 1 197 ? -20 31.328 32.938 1 87.75 197 GLU A N 1
ATOM 1597 C CA . GLU A 1 197 ? -21.141 31.219 33.844 1 87.75 197 GLU A CA 1
ATOM 1598 C C . GLU A 1 197 ? -22.062 30.078 33.438 1 87.75 197 GLU A C 1
ATOM 1600 O O . GLU A 1 197 ? -22.781 29.531 34.25 1 87.75 197 GLU A O 1
ATOM 1605 N N . SER A 1 198 ? -22.031 29.828 32.219 1 90.75 198 SER A N 1
ATOM 1606 C CA . SER A 1 198 ? -22.875 28.734 31.734 1 90.75 198 SER A CA 1
ATOM 1607 C C . SER A 1 198 ? -22.484 27.406 32.344 1 90.75 198 SER A C 1
ATOM 1609 O O . SER A 1 198 ? -23.297 26.484 32.406 1 90.75 198 SER A O 1
ATOM 1611 N N . GLY A 1 199 ? -21.203 27.297 32.75 1 90.75 199 GLY A N 1
ATOM 1612 C CA . GLY A 1 199 ? -20.703 26.047 33.344 1 90.75 199 GLY A CA 1
ATOM 1613 C C . GLY A 1 199 ? -20.234 25.047 32.281 1 90.75 199 GLY A C 1
ATOM 1614 O O . GLY A 1 199 ? -19.797 23.953 32.625 1 90.75 199 GLY A O 1
ATOM 1615 N N . ASN A 1 200 ? -20.328 25.438 31 1 93.88 200 ASN A N 1
ATOM 1616 C CA . ASN A 1 200 ? -20 24.531 29.922 1 93.88 200 ASN A CA 1
ATOM 1617 C C . ASN A 1 200 ? -18.562 24.734 29.422 1 93.88 200 ASN A C 1
ATOM 1619 O O . ASN A 1 200 ? -18.094 24.031 28.531 1 93.88 200 ASN A O 1
ATOM 1623 N N . LEU A 1 201 ? -17.828 25.641 29.984 1 92.5 201 LEU A N 1
ATOM 1624 C CA . LEU A 1 201 ? -16.5 26 29.5 1 92.5 201 LEU A CA 1
ATOM 1625 C C . LEU A 1 201 ? -15.453 25.781 30.578 1 92.5 201 LEU A C 1
ATOM 1627 O O . LEU A 1 201 ? -15.625 26.234 31.719 1 92.5 201 LEU A O 1
ATOM 1631 N N . THR A 1 202 ? -14.477 25.016 30.281 1 89.56 202 THR A N 1
ATOM 1632 C CA . THR A 1 202 ? -13.289 24.891 31.109 1 89.56 202 THR A CA 1
ATOM 1633 C C . THR A 1 202 ? -12.047 25.375 30.375 1 89.56 202 THR A C 1
ATOM 1635 O O . THR A 1 202 ? -11.789 24.938 29.25 1 89.56 202 THR A O 1
ATOM 1638 N N . VAL A 1 203 ? -11.336 26.297 30.953 1 88.81 203 VAL A N 1
ATOM 1639 C CA . VAL A 1 203 ? -10.125 26.828 30.344 1 88.81 203 VAL A CA 1
ATOM 1640 C C . VAL A 1 203 ? -8.906 26.453 31.203 1 88.81 203 VAL A C 1
ATOM 1642 O O . VAL A 1 203 ? -8.914 26.656 32.406 1 88.81 203 VAL A O 1
ATOM 1645 N N . ARG A 1 204 ? -7.973 25.891 30.547 1 89 204 ARG A N 1
ATOM 1646 C CA . ARG A 1 204 ? -6.688 25.594 31.172 1 89 204 ARG A CA 1
ATOM 1647 C C . ARG A 1 204 ? -5.562 26.375 30.5 1 89 204 ARG A C 1
ATOM 1649 O O . ARG A 1 204 ? -5.605 26.625 29.297 1 89 204 ARG A O 1
ATOM 1656 N N . VAL A 1 205 ? -4.574 26.734 31.359 1 87.5 205 VAL A N 1
ATOM 1657 C CA . VAL A 1 205 ? -3.49 27.547 30.828 1 87.5 205 VAL A CA 1
ATOM 1658 C C . VAL A 1 205 ? -2.191 26.75 30.828 1 87.5 205 VAL A C 1
ATOM 1660 O O . VAL A 1 205 ? -1.839 26.125 31.828 1 87.5 205 VAL A O 1
ATOM 1663 N N . HIS A 1 206 ? -1.599 26.719 29.688 1 87.38 206 HIS A N 1
ATOM 1664 C CA . HIS A 1 206 ? -0.294 26.094 29.5 1 87.38 206 HIS A CA 1
ATOM 1665 C C . HIS A 1 206 ? 0.572 26.906 28.547 1 87.38 206 HIS A C 1
ATOM 1667 O O . HIS A 1 206 ? 0.227 27.062 27.375 1 87.38 206 HIS A O 1
ATOM 1673 N N . ASP A 1 207 ? 1.682 27.328 29 1 84.81 207 ASP A N 1
ATOM 1674 C CA . ASP A 1 207 ? 2.428 28.297 28.203 1 84.81 207 ASP A CA 1
ATOM 1675 C C . ASP A 1 207 ? 3.404 27.609 27.266 1 84.81 207 ASP A C 1
ATOM 1677 O O . ASP A 1 207 ? 3.926 28.234 26.328 1 84.81 207 ASP A O 1
ATOM 1681 N N . ASP A 1 208 ? 3.637 26.344 27.438 1 85.25 208 ASP A N 1
ATOM 1682 C CA . ASP A 1 208 ? 4.543 25.625 26.547 1 85.25 208 ASP A CA 1
ATOM 1683 C C . ASP A 1 208 ? 3.77 24.766 25.547 1 85.25 208 ASP A C 1
ATOM 1685 O O . ASP A 1 208 ? 3.938 23.547 25.516 1 85.25 208 ASP A O 1
ATOM 1689 N N . LEU A 1 209 ? 2.912 25.453 24.766 1 85.81 209 LEU A N 1
ATOM 1690 C CA . LEU A 1 209 ? 2.104 24.766 23.766 1 85.81 209 LEU A CA 1
ATOM 1691 C C . LEU A 1 209 ? 2.758 24.844 22.391 1 85.81 209 LEU A C 1
ATOM 1693 O O . LEU A 1 209 ? 3.547 25.75 22.141 1 85.81 209 LEU A O 1
ATOM 1697 N N . PRO A 1 210 ? 2.432 23.844 21.594 1 84.12 210 PRO A N 1
ATOM 1698 C CA . PRO A 1 210 ? 3.037 23.844 20.25 1 84.12 210 PRO A CA 1
ATOM 1699 C C . PRO A 1 210 ? 2.5 24.953 19.359 1 84.12 210 PRO A C 1
ATOM 1701 O O . PRO A 1 210 ? 1.545 25.641 19.734 1 84.12 210 PRO A O 1
ATOM 1704 N N . SER A 1 211 ? 3.148 25.109 18.156 1 82.88 211 SER A N 1
ATOM 1705 C CA . SER A 1 211 ? 2.803 26.172 17.219 1 82.88 211 SER A CA 1
ATOM 1706 C C . SER A 1 211 ? 1.636 25.75 16.328 1 82.88 211 SER A C 1
ATOM 1708 O O . SER A 1 211 ? 1.422 26.344 15.266 1 82.88 211 SER A O 1
ATOM 1710 N N . PHE A 1 212 ? 0.976 24.688 16.656 1 90.75 212 PHE A N 1
ATOM 1711 C CA . PHE A 1 212 ? -0.224 24.234 15.961 1 90.75 212 PHE A CA 1
ATOM 1712 C C . PHE A 1 212 ? -1.361 24 16.938 1 90.75 212 PHE A C 1
ATOM 1714 O O . PHE A 1 212 ? -1.142 23.953 18.156 1 90.75 212 PHE A O 1
ATOM 1721 N N . GLY A 1 213 ? -2.549 24.016 16.438 1 92.44 213 GLY A N 1
ATOM 1722 C CA . GLY A 1 213 ? -3.709 23.75 17.281 1 92.44 213 GLY A CA 1
ATOM 1723 C C . GLY A 1 213 ? -4.32 22.391 17.031 1 92.44 213 GLY A C 1
ATOM 1724 O O . GLY A 1 213 ? -4.375 21.922 15.898 1 92.44 213 GLY A O 1
ATOM 1725 N N . VAL A 1 214 ? -4.723 21.766 18.078 1 95 214 VAL A N 1
ATOM 1726 C CA . VAL A 1 214 ? -5.41 20.484 17.984 1 95 214 VAL A CA 1
ATOM 1727 C C . VAL A 1 214 ? -6.844 20.625 18.484 1 95 214 VAL A C 1
ATOM 1729 O O . VAL A 1 214 ? -7.074 21.062 19.609 1 95 214 VAL A O 1
ATOM 1732 N N . SER A 1 215 ? -7.75 20.328 17.656 1 95.94 215 SER A N 1
ATOM 1733 C CA . SER A 1 215 ? -9.172 20.359 17.984 1 95.94 215 SER A CA 1
ATOM 1734 C C . SER A 1 215 ? -9.789 18.969 17.938 1 95.94 215 SER A C 1
ATOM 1736 O O . SER A 1 215 ? -9.586 18.234 16.969 1 95.94 215 SER A O 1
ATOM 1738 N N . ILE A 1 216 ? -10.484 18.641 18.922 1 97.81 216 ILE A N 1
ATOM 1739 C CA . ILE A 1 216 ? -11.18 17.359 19 1 97.81 216 ILE A CA 1
ATOM 1740 C C . ILE A 1 216 ? -12.688 17.594 19.031 1 97.81 216 ILE A C 1
ATOM 1742 O O . ILE A 1 216 ? -13.211 18.141 20.016 1 97.81 216 ILE A O 1
ATOM 1746 N N . PHE A 1 217 ? -13.352 17.219 17.969 1 97.88 217 PHE A N 1
ATOM 1747 C CA . PHE A 1 217 ? -14.805 17.281 17.875 1 97.88 217 PHE A CA 1
ATOM 1748 C C . PHE A 1 217 ? -15.43 15.922 18.125 1 97.88 217 PHE A C 1
ATOM 1750 O O . PHE A 1 217 ? -14.734 14.969 18.484 1 97.88 217 PHE A O 1
ATOM 1757 N N . ASP A 1 218 ? -16.75 15.867 18 1 97.44 218 ASP A N 1
ATOM 1758 C CA . ASP A 1 218 ? -17.422 14.609 18.266 1 97.44 218 ASP A CA 1
ATOM 1759 C C . ASP A 1 218 ? -17 13.531 17.266 1 97.44 218 ASP A C 1
ATOM 1761 O O . ASP A 1 218 ? -16.719 12.391 17.656 1 97.44 218 ASP A O 1
ATOM 1765 N N . ARG A 1 219 ? -16.906 13.914 16.047 1 95 219 ARG A N 1
ATOM 1766 C CA . ARG A 1 219 ? -16.719 12.898 15.008 1 95 219 ARG A CA 1
ATOM 1767 C C . ARG A 1 219 ? -15.359 13.062 14.328 1 95 219 ARG A C 1
ATOM 1769 O O . ARG A 1 219 ? -14.844 12.117 13.727 1 95 219 ARG A O 1
ATOM 1776 N N . ARG A 1 220 ? -14.742 14.281 14.438 1 98 220 ARG A N 1
ATOM 1777 C CA . ARG A 1 220 ? -13.516 14.57 13.711 1 98 220 ARG A CA 1
ATOM 1778 C C . ARG A 1 220 ? -12.492 15.258 14.609 1 98 220 ARG A C 1
ATOM 1780 O O . ARG A 1 220 ? -12.836 15.75 15.68 1 98 220 ARG A O 1
ATOM 1787 N N . VAL A 1 221 ? -11.297 15.117 14.188 1 98.06 221 VAL A N 1
ATOM 1788 C CA . VAL A 1 221 ? -10.242 15.945 14.766 1 98.06 221 VAL A CA 1
ATOM 1789 C C . VAL A 1 221 ? -9.703 16.906 13.711 1 98.06 221 VAL A C 1
ATOM 1791 O O . VAL A 1 221 ? -9.789 16.641 12.516 1 98.06 221 VAL A O 1
ATOM 1794 N N . ALA A 1 222 ? -9.234 18.047 14.188 1 96.94 222 ALA A N 1
ATOM 1795 C CA . ALA A 1 222 ? -8.695 19.047 13.273 1 96.94 222 ALA A CA 1
ATOM 1796 C C . ALA A 1 222 ? -7.379 19.609 13.797 1 96.94 222 ALA A C 1
ATOM 1798 O O . ALA A 1 222 ? -7.23 19.844 15 1 96.94 222 ALA A O 1
ATOM 1799 N N . ILE A 1 223 ? -6.449 19.703 12.898 1 95.75 223 ILE A N 1
ATOM 1800 C CA . ILE A 1 223 ? -5.172 20.344 13.195 1 95.75 223 ILE A CA 1
ATOM 1801 C C . ILE A 1 223 ? -5.082 21.688 12.461 1 95.75 223 ILE A C 1
ATOM 1803 O O . ILE A 1 223 ? -5.234 21.734 11.242 1 95.75 223 ILE A O 1
ATOM 1807 N N . SER A 1 224 ? -4.875 22.703 13.227 1 94.44 224 SER A N 1
ATOM 1808 C CA . SER A 1 224 ? -4.723 24.031 12.633 1 94.44 224 SER A CA 1
ATOM 1809 C C . SER A 1 224 ? -3.256 24.438 12.578 1 94.44 224 SER A C 1
ATOM 1811 O O . SER A 1 224 ? -2.531 24.312 13.562 1 94.44 224 SER A O 1
ATOM 1813 N N . GLY A 1 225 ? -2.844 24.797 11.352 1 91.38 225 GLY A N 1
ATOM 1814 C CA . GLY A 1 225 ? -1.485 25.266 11.148 1 91.38 225 GLY A CA 1
ATOM 1815 C C . GLY A 1 225 ? -1.405 26.766 10.945 1 91.38 225 GLY A C 1
ATOM 1816 O O . GLY A 1 225 ? -2.268 27.359 10.297 1 91.38 225 GLY A O 1
ATOM 1817 N N . TYR A 1 226 ? -0.316 27.344 11.602 1 87.88 226 TYR A N 1
ATOM 1818 C CA . TYR A 1 226 ? -0.14 28.781 11.578 1 87.88 226 TYR A CA 1
ATOM 1819 C C . TYR A 1 226 ? 1.21 29.156 10.977 1 87.88 226 TYR A C 1
ATOM 1821 O O . TYR A 1 226 ? 2.18 28.406 11.094 1 87.88 226 TYR A O 1
ATOM 1829 N N . ASP A 1 227 ? 1.135 30.203 10.211 1 78.88 227 ASP A N 1
ATOM 1830 C CA . ASP A 1 227 ? 2.402 30.797 9.812 1 78.88 227 ASP A CA 1
ATOM 1831 C C . ASP A 1 227 ? 2.928 31.734 10.898 1 78.88 227 ASP A C 1
ATOM 1833 O O . ASP A 1 227 ? 2.248 32.688 11.281 1 78.88 227 ASP A O 1
ATOM 1837 N N . PRO A 1 228 ? 4.059 31.422 11.398 1 72.5 228 PRO A N 1
ATOM 1838 C CA . PRO A 1 228 ? 4.586 32.25 12.484 1 72.5 228 PRO A CA 1
ATOM 1839 C C . PRO A 1 228 ? 4.66 33.75 12.117 1 72.5 228 PRO A C 1
ATOM 1841 O O . PRO A 1 228 ? 4.617 34.594 13 1 72.5 228 PRO A O 1
ATOM 1844 N N . ASP A 1 229 ? 4.828 33.906 10.875 1 74.38 229 ASP A N 1
ATOM 1845 C CA . ASP A 1 229 ? 4.965 35.312 10.445 1 74.38 229 ASP A CA 1
ATOM 1846 C C . ASP A 1 229 ? 3.598 35.938 10.203 1 74.38 229 ASP A C 1
ATOM 1848 O O . ASP A 1 229 ? 3.504 37.156 9.953 1 74.38 229 ASP A O 1
ATOM 1852 N N . SER A 1 230 ? 2.641 35.062 10.25 1 68.44 230 SER A N 1
ATOM 1853 C CA . SER A 1 230 ? 1.291 35.562 10.016 1 68.44 230 SER A CA 1
ATOM 1854 C C . SER A 1 230 ? 0.418 35.406 11.258 1 68.44 230 SER A C 1
ATOM 1856 O O . SER A 1 230 ? 0.734 34.625 12.148 1 68.44 230 SER A O 1
ATOM 1858 N N . VAL A 1 231 ? -0.485 36.281 11.359 1 67.94 231 VAL A N 1
ATOM 1859 C CA . VAL A 1 231 ? -1.41 36.25 12.492 1 67.94 231 VAL A CA 1
ATOM 1860 C C . VAL A 1 231 ? -2.613 35.375 12.148 1 67.94 231 VAL A C 1
ATOM 1862 O O . VAL A 1 231 ? -3.457 35.125 13.008 1 67.94 231 VAL A O 1
ATOM 1865 N N . MET A 1 232 ? -2.553 34.812 10.977 1 79.94 232 MET A N 1
ATOM 1866 C CA . MET A 1 232 ? -3.752 34.094 10.562 1 79.94 232 MET A CA 1
ATOM 1867 C C . MET A 1 232 ? -3.471 32.594 10.422 1 79.94 232 MET A C 1
ATOM 1869 O O . MET A 1 232 ? -2.318 32.188 10.266 1 79.94 232 MET A O 1
ATOM 1873 N N . VAL A 1 233 ? -4.562 31.828 10.617 1 89.19 233 VAL A N 1
ATOM 1874 C CA . VAL A 1 233 ? -4.512 30.391 10.359 1 89.19 233 VAL A CA 1
ATOM 1875 C C . VAL A 1 233 ? -4.273 30.141 8.875 1 89.19 233 VAL A C 1
ATOM 1877 O O . VAL A 1 233 ? -4.984 30.688 8.023 1 89.19 233 VAL A O 1
ATOM 1880 N N . ARG A 1 234 ? -3.273 29.375 8.594 1 91.25 234 ARG A N 1
ATOM 1881 C CA . ARG A 1 234 ? -2.906 29.141 7.203 1 91.25 234 ARG A CA 1
ATOM 1882 C C . ARG A 1 234 ? -3.598 27.891 6.66 1 91.25 234 ARG A C 1
ATOM 1884 O O . ARG A 1 234 ? -3.924 27.828 5.473 1 91.25 234 ARG A O 1
ATOM 1891 N N . ALA A 1 235 ? -3.74 26.922 7.512 1 94.06 235 ALA A N 1
ATOM 1892 C CA . ALA A 1 235 ? -4.32 25.656 7.055 1 94.06 235 ALA A CA 1
ATOM 1893 C C . ALA A 1 235 ? -5.082 24.969 8.18 1 94.06 235 ALA A C 1
ATOM 1895 O O . ALA A 1 235 ? -4.746 25.125 9.359 1 94.06 235 ALA A O 1
ATOM 1896 N N . LEU A 1 236 ? -6.148 24.328 7.859 1 96.12 236 LEU A N 1
ATOM 1897 C CA . LEU A 1 236 ? -6.887 23.406 8.727 1 96.12 236 LEU A CA 1
ATOM 1898 C C . LEU A 1 236 ? -7.02 22.031 8.094 1 96.12 236 LEU A C 1
ATOM 1900 O O . LEU A 1 236 ? -7.539 21.906 6.98 1 96.12 236 LEU A O 1
ATOM 1904 N N . VAL A 1 237 ? -6.465 21.031 8.734 1 97.44 237 VAL A N 1
ATOM 1905 C CA . VAL A 1 237 ? -6.582 19.656 8.273 1 97.44 237 VAL A CA 1
ATOM 1906 C C . VAL A 1 237 ? -7.488 18.875 9.219 1 97.44 237 VAL A C 1
ATOM 1908 O O . VAL A 1 237 ? -7.172 18.703 10.398 1 97.44 237 VAL A O 1
ATOM 1911 N N . ASP A 1 238 ? -8.586 18.406 8.75 1 98.19 238 ASP A N 1
ATOM 1912 C CA . ASP A 1 238 ? -9.477 17.656 9.641 1 98.19 238 ASP A CA 1
ATOM 1913 C C . ASP A 1 238 ? -9.789 16.281 9.078 1 98.19 238 ASP A C 1
ATOM 1915 O O . ASP A 1 238 ? -9.844 16.094 7.859 1 98.19 238 ASP A O 1
ATOM 1919 N N . THR A 1 239 ? -9.914 15.312 9.898 1 98.12 239 THR A N 1
ATOM 1920 C CA . THR A 1 239 ? -10.078 13.914 9.516 1 98.12 239 THR A CA 1
ATOM 1921 C C . THR A 1 239 ? -10.844 13.148 10.586 1 98.12 239 THR A C 1
ATOM 1923 O O . THR A 1 239 ? -10.953 13.609 11.727 1 98.12 239 THR A O 1
ATOM 1926 N N . ASP A 1 240 ? -11.5 12.086 10.25 1 97.31 240 ASP A N 1
ATOM 1927 C CA . ASP A 1 240 ? -12.164 11.203 11.203 1 97.31 240 ASP A CA 1
ATOM 1928 C C . ASP A 1 240 ? -11.383 9.898 11.367 1 97.31 240 ASP A C 1
ATOM 1930 O O . ASP A 1 240 ? -11.906 8.914 11.898 1 97.31 240 ASP A O 1
ATOM 1934 N N . ALA A 1 241 ? -10.18 9.898 10.859 1 97.19 241 ALA A N 1
ATOM 1935 C CA . ALA A 1 241 ? -9.344 8.711 10.984 1 97.19 241 ALA A CA 1
ATOM 1936 C C . ALA A 1 241 ? -9.117 8.352 12.453 1 97.19 241 ALA A C 1
ATOM 1938 O O . ALA A 1 241 ? -8.711 9.195 13.25 1 97.19 241 ALA A O 1
ATOM 1939 N N . PRO A 1 242 ? -9.258 7.066 12.82 1 97.19 242 PRO A N 1
ATOM 1940 C CA . PRO A 1 242 ? -9.109 6.66 14.219 1 97.19 242 PRO A CA 1
ATOM 1941 C C . PRO A 1 242 ? -7.703 6.902 14.758 1 97.19 242 PRO A C 1
ATOM 1943 O O . PRO A 1 242 ? -7.539 7.289 15.922 1 97.19 242 PRO A O 1
ATOM 1946 N N . GLU A 1 243 ? -6.781 6.652 13.922 1 96.38 243 GLU A N 1
ATOM 1947 C CA . GLU A 1 243 ? -5.402 6.852 14.367 1 96.38 243 GLU A CA 1
ATOM 1948 C C . GLU A 1 243 ? -5.133 8.312 14.695 1 96.38 243 GLU A C 1
ATOM 1950 O O . GLU A 1 243 ? -4.418 8.625 15.648 1 96.38 243 GLU A O 1
ATOM 1955 N N . ALA A 1 244 ? -5.625 9.18 13.891 1 97.06 244 ALA A N 1
ATOM 1956 C CA . ALA A 1 244 ? -5.465 10.609 14.148 1 97.06 244 ALA A CA 1
ATOM 1957 C C . ALA A 1 244 ? -6.172 11.016 15.438 1 97.06 244 ALA A C 1
ATOM 1959 O O . ALA A 1 244 ? -5.656 11.836 16.203 1 97.06 244 ALA A O 1
ATOM 1960 N N . ARG A 1 245 ? -7.297 10.492 15.656 1 97.81 245 ARG A N 1
ATOM 1961 C CA . ARG A 1 245 ? -8.031 10.789 16.875 1 97.81 245 ARG A CA 1
ATOM 1962 C C . ARG A 1 245 ? -7.27 10.305 18.109 1 97.81 245 ARG A C 1
ATOM 1964 O O . ARG A 1 245 ? -7.16 11.016 19.109 1 97.81 245 ARG A O 1
ATOM 1971 N N . GLU A 1 246 ? -6.82 9.07 18 1 97.38 246 GLU A N 1
ATOM 1972 C CA . GLU A 1 246 ? -6.023 8.539 19.094 1 97.38 246 GLU A CA 1
ATOM 1973 C C . GLU A 1 246 ? -4.824 9.43 19.391 1 97.38 246 GLU A C 1
ATOM 1975 O O . GLU A 1 246 ? -4.504 9.688 20.562 1 97.38 246 GLU A O 1
ATOM 1980 N N . TRP A 1 247 ? -4.207 9.859 18.375 1 96.56 247 TRP A N 1
ATOM 1981 C CA . TRP A 1 247 ? -3.068 10.758 18.516 1 96.56 247 TRP A CA 1
ATOM 1982 C C . TRP A 1 247 ? -3.488 12.07 19.172 1 96.56 247 TRP A C 1
ATOM 1984 O O . TRP A 1 247 ? -2.836 12.531 20.109 1 96.56 247 TRP A O 1
ATOM 1994 N N . ALA A 1 248 ? -4.512 12.703 18.672 1 96.94 248 ALA A N 1
ATOM 1995 C CA . ALA A 1 248 ? -4.988 13.984 19.172 1 96.94 248 ALA A CA 1
ATOM 1996 C C . ALA A 1 248 ? -5.371 13.891 20.656 1 96.94 248 ALA A C 1
ATOM 1998 O O . ALA A 1 248 ? -5.023 14.766 21.453 1 96.94 248 ALA A O 1
ATOM 1999 N N . GLU A 1 249 ? -6.059 12.844 21 1 96.94 249 GLU A N 1
ATOM 2000 C CA . GLU A 1 249 ? -6.48 12.641 22.375 1 96.94 249 GLU A CA 1
ATOM 2001 C C . GLU A 1 249 ? -5.277 12.445 23.297 1 96.94 249 GLU A C 1
ATOM 2003 O O . GLU A 1 249 ? -5.246 12.969 24.406 1 96.94 249 GLU A O 1
ATOM 2008 N N . SER A 1 250 ? -4.395 11.664 22.797 1 95.62 250 SER A N 1
ATOM 2009 C CA . SER A 1 250 ? -3.186 11.445 23.594 1 95.62 250 SER A CA 1
ATOM 2010 C C . SER A 1 250 ? -2.43 12.75 23.812 1 95.62 250 SER A C 1
ATOM 2012 O O . SER A 1 250 ? -1.92 13.008 24.906 1 95.62 250 SER A O 1
ATOM 2014 N N . MET A 1 251 ? -2.287 13.547 22.812 1 92.88 251 MET A N 1
ATOM 2015 C CA . MET A 1 251 ? -1.616 14.844 22.906 1 92.88 251 MET A CA 1
ATOM 2016 C C . MET A 1 251 ? -2.355 15.773 23.859 1 92.88 251 MET A C 1
ATOM 2018 O O . MET A 1 251 ? -1.737 16.406 24.719 1 92.88 251 MET A O 1
ATOM 2022 N N . TYR A 1 252 ? -3.584 15.82 23.672 1 93.44 252 TYR A N 1
ATOM 2023 C CA . TYR A 1 252 ? -4.41 16.672 24.516 1 93.44 252 TYR A CA 1
ATOM 2024 C C . TYR A 1 252 ? -4.273 16.281 25.984 1 93.44 252 TYR A C 1
ATOM 2026 O O . TYR A 1 252 ? -4.098 17.141 26.844 1 93.44 252 TYR A O 1
ATOM 2034 N N . GLU A 1 253 ? -4.371 15 26.234 1 93.31 253 GLU A N 1
ATOM 2035 C CA . GLU A 1 253 ? -4.297 14.5 27.609 1 93.31 253 GLU A CA 1
ATOM 2036 C C . GLU A 1 253 ? -2.934 14.789 28.219 1 93.31 253 GLU A C 1
ATOM 2038 O O . GLU A 1 253 ? -2.834 15.039 29.422 1 93.31 253 GLU A O 1
ATOM 2043 N N . SER A 1 254 ? -1.968 14.703 27.484 1 91.5 254 SER A N 1
ATOM 2044 C CA . SER A 1 254 ? -0.631 14.992 27.984 1 91.5 254 SER A CA 1
ATOM 2045 C C . SER A 1 254 ? -0.539 16.422 28.5 1 91.5 254 SER A C 1
ATOM 2047 O O . SER A 1 254 ? 0.075 16.672 29.547 1 91.5 254 SER A O 1
ATOM 2049 N N . TYR A 1 255 ? -1.134 17.328 27.812 1 89.06 255 TYR A N 1
ATOM 2050 C CA . TYR A 1 255 ? -1.135 18.719 28.25 1 89.06 255 TYR A CA 1
ATOM 2051 C C . TYR A 1 255 ? -2.102 18.938 29.406 1 89.06 255 TYR A C 1
ATOM 2053 O O . TYR A 1 255 ? -1.831 19.734 30.312 1 89.06 255 TYR A O 1
ATOM 2061 N N . ARG A 1 256 ? -3.164 18.25 29.328 1 88.31 256 ARG A N 1
ATOM 2062 C CA . ARG A 1 256 ? -4.16 18.375 30.391 1 88.31 256 ARG A CA 1
ATOM 2063 C C . ARG A 1 256 ? -3.59 17.953 31.734 1 88.31 256 ARG A C 1
ATOM 2065 O O . ARG A 1 256 ? -3.877 18.562 32.75 1 88.31 256 ARG A O 1
ATOM 2072 N N . ARG A 1 257 ? -2.82 16.953 31.703 1 84.5 257 ARG A N 1
ATOM 2073 C CA . ARG A 1 257 ? -2.236 16.438 32.938 1 84.5 257 ARG A CA 1
ATOM 2074 C C . ARG A 1 257 ? -1.179 17.391 33.469 1 84.5 257 ARG A C 1
ATOM 2076 O O . ARG A 1 257 ? -0.998 17.484 34.688 1 84.5 257 ARG A O 1
ATOM 2083 N N . GLU A 1 258 ? -0.524 18.094 32.688 1 81.81 258 GLU A N 1
ATOM 2084 C CA . GLU A 1 258 ? 0.562 18.984 33.094 1 81.81 258 GLU A CA 1
ATOM 2085 C C . GLU A 1 258 ? 0.025 20.328 33.562 1 81.81 258 GLU A C 1
ATOM 2087 O O . GLU A 1 258 ? 0.766 21.125 34.156 1 81.81 258 GLU A O 1
ATOM 2092 N N . THR A 1 259 ? -1.093 20.672 33.219 1 71.62 259 THR A N 1
ATOM 2093 C CA . THR A 1 259 ? -1.593 22.016 33.469 1 71.62 259 THR A CA 1
ATOM 2094 C C . THR A 1 259 ? -2.543 22.031 34.656 1 71.62 259 THR A C 1
ATOM 2096 O O . THR A 1 259 ? -3.564 21.344 34.656 1 71.62 259 THR A O 1
ATOM 2099 N N . PRO A 1 260 ? -2.008 22.531 35.844 1 59.72 260 PRO A N 1
ATOM 2100 C CA . PRO A 1 260 ? -2.98 22.734 36.938 1 59.72 260 PRO A CA 1
ATOM 2101 C C . PRO A 1 260 ? -4.164 23.594 36.5 1 59.72 260 PRO A C 1
ATOM 2103 O O . PRO A 1 260 ? -4.016 24.469 35.656 1 59.72 260 PRO A O 1
ATOM 2106 N N . THR A 1 261 ? -5.391 23.109 36.531 1 54.66 261 THR A N 1
ATOM 2107 C CA . THR A 1 261 ? -6.645 23.797 36.25 1 54.66 261 THR A CA 1
ATOM 2108 C C . THR A 1 261 ? -6.645 25.219 36.812 1 54.66 261 THR A C 1
ATOM 2110 O O . THR A 1 261 ? -6.395 25.406 38 1 54.66 261 THR A O 1
ATOM 2113 N N . ILE A 1 262 ? -6.082 26.172 36.25 1 51.5 262 ILE A N 1
ATOM 2114 C CA . ILE A 1 262 ? -6.359 27.469 36.875 1 51.5 262 ILE A CA 1
ATOM 2115 C C . ILE A 1 262 ? -7.812 27.859 36.625 1 51.5 262 ILE A C 1
ATOM 2117 O O . ILE A 1 262 ? -8.211 28.047 35.469 1 51.5 262 ILE A O 1
ATOM 2121 N N . PRO A 1 263 ? -8.656 27.438 37.469 1 49.06 263 PRO A N 1
ATOM 2122 C CA . PRO A 1 263 ? -10 28 37.312 1 49.06 263 PRO A CA 1
ATOM 2123 C C . PRO A 1 263 ? -9.992 29.5 37.062 1 49.06 263 PRO A C 1
ATOM 2125 O O . PRO A 1 263 ? -9.172 30.219 37.625 1 49.06 263 PRO A O 1
ATOM 2128 N N . LEU A 1 264 ? -10.102 29.984 35.812 1 52.69 264 LEU A N 1
ATOM 2129 C CA . LEU A 1 264 ? -10.258 31.422 35.625 1 52.69 264 LEU A CA 1
ATOM 2130 C C . LEU A 1 264 ? -11.133 32 36.719 1 52.69 264 LEU A C 1
ATOM 2132 O O . LEU A 1 264 ? -12.234 31.516 37 1 52.69 264 LEU A O 1
ATOM 2136 N N . GLU A 1 265 ? -10.547 32.344 37.938 1 44.34 265 GLU A N 1
ATOM 2137 C CA . GLU A 1 265 ? -11.273 33 39 1 44.34 265 GLU A CA 1
ATOM 2138 C C . GLU A 1 265 ? -12.352 33.938 38.438 1 44.34 265 GLU A C 1
ATOM 2140 O O . GLU A 1 265 ? -12.102 34.688 37.5 1 44.34 265 GLU A O 1
ATOM 2145 N N . THR A 1 266 ? -13.578 33.5 38.312 1 43.66 266 THR A N 1
ATOM 2146 C CA . THR A 1 266 ? -14.68 34.438 38.188 1 43.66 266 THR A CA 1
ATOM 2147 C C . THR A 1 266 ? -14.352 35.75 38.938 1 43.66 266 THR A C 1
ATOM 2149 O O . THR A 1 266 ? -13.93 35.719 40.094 1 43.66 266 THR A O 1
ATOM 2152 N N . ALA A 1 267 ? -13.891 36.844 38.25 1 37.97 267 ALA A N 1
ATOM 2153 C CA . ALA A 1 267 ? -13.828 38.125 38.969 1 37.97 267 ALA A CA 1
ATOM 2154 C C . ALA A 1 267 ? -14.867 38.188 40.062 1 37.97 267 ALA A C 1
ATOM 2156 O O . ALA A 1 267 ? -16.078 38.094 39.812 1 37.97 267 ALA A O 1
ATOM 2157 N N . ALA A 1 268 ? -14.773 37.656 41.312 1 35.78 268 ALA A N 1
ATOM 2158 C CA . ALA A 1 268 ? -15.602 38.062 42.438 1 35.78 268 ALA A CA 1
ATOM 2159 C C . ALA A 1 268 ? -15.969 39.562 42.344 1 35.78 268 ALA A C 1
ATOM 2161 O O . ALA A 1 268 ? -15.117 40.406 42.031 1 35.78 268 ALA A O 1
ATOM 2162 N N . GLU A 1 269 ? -17.328 40 42.5 1 29.91 269 GLU A N 1
ATOM 2163 C CA . GLU A 1 269 ? -17.672 41.281 43.125 1 29.91 269 GLU A CA 1
ATOM 2164 C C . GLU A 1 269 ? -16.766 41.594 44.312 1 29.91 269 GLU A C 1
ATOM 2166 O O . GLU A 1 269 ? -16.484 40.719 45.125 1 29.91 269 GLU A O 1
ATOM 2171 N N . MET B 1 1 ? 7.387 33.344 -6.531 1 21.3 1 MET B N 1
ATOM 2172 C CA . MET B 1 1 ? 7.23 32.375 -7.609 1 21.3 1 MET B CA 1
ATOM 2173 C C . MET B 1 1 ? 6.336 31.203 -7.172 1 21.3 1 MET B C 1
ATOM 2175 O O . MET B 1 1 ? 6.613 30.547 -6.172 1 21.3 1 MET B O 1
ATOM 2179 N N . GLU B 1 2 ? 5.066 31.172 -7.418 1 28.77 2 GLU B N 1
ATOM 2180 C CA . GLU B 1 2 ? 3.967 30.266 -7.07 1 28.77 2 GLU B CA 1
ATOM 2181 C C . GLU B 1 2 ? 4.328 28.812 -7.352 1 28.77 2 GLU B C 1
ATOM 2183 O O . GLU B 1 2 ? 4.637 28.453 -8.492 1 28.77 2 GLU B O 1
ATOM 2188 N N . LEU B 1 3 ? 5.164 28.188 -6.711 1 32.38 3 LEU B N 1
ATOM 2189 C CA . LEU B 1 3 ? 5.527 26.797 -6.996 1 32.38 3 LEU B CA 1
ATOM 2190 C C . LEU B 1 3 ? 4.352 26.047 -7.602 1 32.38 3 LEU B C 1
ATOM 2192 O O . LEU B 1 3 ? 3.287 25.938 -6.984 1 32.38 3 LEU B O 1
ATOM 2196 N N . ASP B 1 4 ? 4.066 26.141 -8.867 1 37.97 4 ASP B N 1
ATOM 2197 C CA . ASP B 1 4 ? 3.08 25.516 -9.734 1 37.97 4 ASP B CA 1
ATOM 2198 C C . ASP B 1 4 ? 2.945 24.031 -9.422 1 37.97 4 ASP B C 1
ATOM 2200 O O . ASP B 1 4 ? 3.826 23.234 -9.766 1 37.97 4 ASP B O 1
ATOM 2204 N N . SER B 1 5 ? 2.602 23.578 -8.297 1 45.22 5 SER B N 1
ATOM 2205 C CA . SER B 1 5 ? 2.092 22.266 -7.891 1 45.22 5 SER B CA 1
ATOM 2206 C C . SER B 1 5 ? 1.266 21.625 -9 1 45.22 5 SER B C 1
ATOM 2208 O O . SER B 1 5 ? 0.331 20.875 -8.727 1 45.22 5 SER B O 1
ATOM 2210 N N . THR B 1 6 ? 1.305 22.078 -10.25 1 52.47 6 THR B N 1
ATOM 2211 C CA . THR B 1 6 ? 0.438 21.812 -11.383 1 52.47 6 THR B CA 1
ATOM 2212 C C . THR B 1 6 ? 0.524 20.344 -11.789 1 52.47 6 THR B C 1
ATOM 2214 O O . THR B 1 6 ? -0.215 19.875 -12.664 1 52.47 6 THR B O 1
ATOM 2217 N N . GLY B 1 7 ? 1.344 19.516 -11.141 1 75 7 GLY B N 1
ATOM 2218 C CA . GLY B 1 7 ? 1.328 18.156 -11.664 1 75 7 GLY B CA 1
ATOM 2219 C C . GLY B 1 7 ? 0.379 17.234 -10.914 1 75 7 GLY B C 1
ATOM 2220 O O . GLY B 1 7 ? -0.364 17.688 -10.039 1 75 7 GLY B O 1
ATOM 2221 N N . SER B 1 8 ? -0.073 16.203 -11.5 1 87.12 8 SER B N 1
ATOM 2222 C CA . SER B 1 8 ? -0.934 15.141 -10.977 1 87.12 8 SER B CA 1
ATOM 2223 C C . SER B 1 8 ? -0.119 14.062 -10.273 1 87.12 8 SER B C 1
ATOM 2225 O O . SER B 1 8 ? 1.108 14.031 -10.375 1 87.12 8 SER B O 1
ATOM 2227 N N . PRO B 1 9 ? -0.764 13.422 -9.375 1 91.12 9 PRO B N 1
ATOM 2228 C CA . PRO B 1 9 ? -0.082 12.289 -8.75 1 91.12 9 PRO B CA 1
ATOM 2229 C C . PRO B 1 9 ? 0.627 11.391 -9.766 1 91.12 9 PRO B C 1
ATOM 2231 O O . PRO B 1 9 ? 1.741 10.93 -9.516 1 91.12 9 PRO B O 1
ATOM 2234 N N . VAL B 1 10 ? 0.074 11.219 -10.898 1 90.44 10 VAL B N 1
ATOM 2235 C CA . VAL B 1 10 ? 0.644 10.367 -11.938 1 90.44 10 VAL B CA 1
ATOM 2236 C C . VAL B 1 10 ? 1.967 10.961 -12.422 1 90.44 10 VAL B C 1
ATOM 2238 O O . VAL B 1 10 ? 2.914 10.219 -12.703 1 90.44 10 VAL B O 1
ATOM 2241 N N . ASP B 1 11 ? 2.043 12.242 -12.477 1 91.62 11 ASP B N 1
ATOM 2242 C CA . ASP B 1 11 ? 3.268 12.914 -12.906 1 91.62 11 ASP B CA 1
ATOM 2243 C C . ASP B 1 11 ? 4.406 12.664 -11.922 1 91.62 11 ASP B C 1
ATOM 2245 O O . ASP B 1 11 ? 5.547 12.43 -12.328 1 91.62 11 ASP B O 1
ATOM 2249 N N . ASP B 1 12 ? 4.047 12.758 -10.688 1 94.5 12 ASP B N 1
ATOM 2250 C CA . ASP B 1 12 ? 5.059 12.523 -9.656 1 94.5 12 ASP B CA 1
ATOM 2251 C C . ASP B 1 12 ? 5.562 11.078 -9.703 1 94.5 12 ASP B C 1
ATOM 2253 O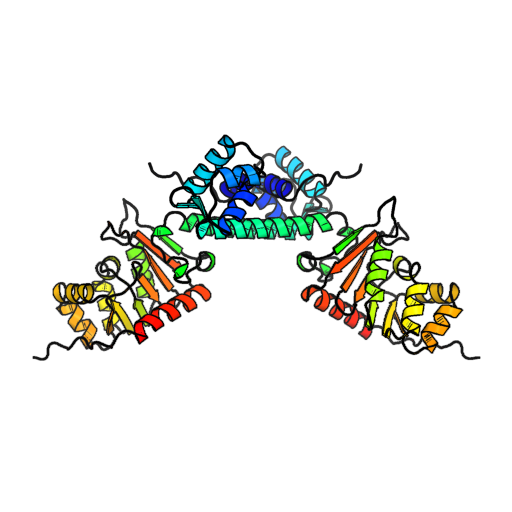 O . ASP B 1 12 ? 6.762 10.836 -9.578 1 94.5 12 ASP B O 1
ATOM 2257 N N . ILE B 1 13 ? 4.672 10.141 -9.875 1 94.69 13 ILE B N 1
ATOM 2258 C CA . ILE B 1 13 ? 5.035 8.734 -9.961 1 94.69 13 ILE B CA 1
ATOM 2259 C C . ILE B 1 13 ? 5.887 8.492 -11.211 1 94.69 13 ILE B C 1
ATOM 2261 O O . ILE B 1 13 ? 6.91 7.809 -11.148 1 94.69 13 ILE B O 1
ATOM 2265 N N . ALA B 1 14 ? 5.438 9.031 -12.312 1 92.56 14 ALA B N 1
ATOM 2266 C CA . ALA B 1 14 ? 6.191 8.914 -13.555 1 92.56 14 ALA B CA 1
ATOM 2267 C C . ALA B 1 14 ? 7.602 9.477 -13.398 1 92.56 14 ALA B C 1
ATOM 2269 O O . ALA B 1 14 ? 8.57 8.891 -13.891 1 92.56 14 ALA B O 1
ATOM 2270 N N . TYR B 1 15 ? 7.699 10.625 -12.727 1 94.5 15 TYR B N 1
ATOM 2271 C CA . TYR B 1 15 ? 9.016 11.211 -12.492 1 94.5 15 TYR B CA 1
ATOM 2272 C C . TYR B 1 15 ? 9.93 10.234 -11.766 1 94.5 15 TYR B C 1
ATOM 2274 O O . TYR B 1 15 ? 11.078 10.039 -12.164 1 94.5 15 TYR B O 1
ATOM 2282 N N . LEU B 1 16 ? 9.438 9.609 -10.703 1 95.62 16 LEU B N 1
ATOM 2283 C CA . LEU B 1 16 ? 10.242 8.711 -9.883 1 95.62 16 LEU B CA 1
ATOM 2284 C C . LEU B 1 16 ? 10.617 7.453 -10.664 1 95.62 16 LEU B C 1
ATOM 2286 O O . LEU B 1 16 ? 11.688 6.879 -10.445 1 95.62 16 LEU B O 1
ATOM 2290 N N . THR B 1 17 ? 9.805 7.027 -11.664 1 93.12 17 THR B N 1
ATOM 2291 C CA . THR B 1 17 ? 10.008 5.73 -12.305 1 93.12 17 THR B CA 1
ATOM 2292 C C . THR B 1 17 ? 10.656 5.898 -13.672 1 93.12 17 THR B C 1
ATOM 2294 O O . THR B 1 17 ? 11.047 4.918 -14.305 1 93.12 17 THR B O 1
ATOM 2297 N N . ARG B 1 18 ? 10.797 7.098 -14.172 1 90.31 18 ARG B N 1
ATOM 2298 C CA . ARG B 1 18 ? 11.422 7.348 -15.469 1 90.31 18 ARG B CA 1
ATOM 2299 C C . ARG B 1 18 ? 12.922 7.09 -15.406 1 90.31 18 ARG B C 1
ATOM 2301 O O . ARG B 1 18 ? 13.562 6.887 -16.438 1 90.31 18 ARG B O 1
ATOM 2308 N N . SER B 1 19 ? 13.438 7.246 -14.203 1 90.19 19 SER B N 1
ATOM 2309 C CA . SER B 1 19 ? 14.852 6.965 -14.016 1 90.19 19 SER B CA 1
ATOM 2310 C C . SER B 1 19 ? 15.078 5.996 -12.859 1 90.19 19 SER B C 1
ATOM 2312 O O . SER B 1 19 ? 14.484 6.156 -11.789 1 90.19 19 SER B O 1
ATOM 2314 N N . GLU B 1 20 ? 16.016 5.109 -13 1 90.5 20 GLU B N 1
ATOM 2315 C CA . GLU B 1 20 ? 16.203 4 -12.07 1 90.5 20 GLU B CA 1
ATOM 2316 C C . GLU B 1 20 ? 16.859 4.473 -10.773 1 90.5 20 GLU B C 1
ATOM 2318 O O . GLU B 1 20 ? 16.734 3.814 -9.734 1 90.5 20 GLU B O 1
ATOM 2323 N N . HIS B 1 21 ? 17.5 5.609 -10.82 1 94.19 21 HIS B N 1
ATOM 2324 C CA . HIS B 1 21 ? 18.281 6.012 -9.648 1 94.19 21 HIS B CA 1
ATOM 2325 C C . HIS B 1 21 ? 17.406 6.773 -8.656 1 94.19 21 HIS B C 1
ATOM 2327 O O . HIS B 1 21 ? 17.797 6.957 -7.496 1 94.19 21 HIS B O 1
ATOM 2333 N N . ARG B 1 22 ? 16.234 7.266 -9.031 1 96.25 22 ARG B N 1
ATOM 2334 C CA . ARG B 1 22 ? 15.508 8.25 -8.234 1 96.25 22 ARG B CA 1
ATOM 2335 C C . ARG B 1 22 ? 14.875 7.602 -7.012 1 96.25 22 ARG B C 1
ATOM 2337 O O . ARG B 1 22 ? 14.977 8.125 -5.902 1 96.25 22 ARG B O 1
ATOM 2344 N N . VAL B 1 23 ? 14.25 6.465 -7.195 1 96 23 VAL B N 1
ATOM 2345 C CA . VAL B 1 23 ? 13.609 5.812 -6.059 1 96 23 VAL B CA 1
ATOM 2346 C C . VAL B 1 23 ? 14.672 5.367 -5.055 1 96 23 VAL B C 1
ATOM 2348 O O . VAL B 1 23 ? 14.594 5.703 -3.869 1 96 23 VAL B O 1
ATOM 2351 N N . PRO B 1 24 ? 15.719 4.715 -5.484 1 95.88 24 PRO B N 1
ATOM 2352 C CA . PRO B 1 24 ? 16.766 4.336 -4.535 1 95.88 24 PRO B CA 1
ATOM 2353 C C . PRO B 1 24 ? 17.391 5.539 -3.824 1 95.88 24 PRO B C 1
ATOM 2355 O O . PRO B 1 24 ? 17.703 5.461 -2.637 1 95.88 24 PRO B O 1
ATOM 2358 N N . ALA B 1 25 ? 17.578 6.598 -4.539 1 97.31 25 ALA B N 1
ATOM 2359 C CA . ALA B 1 25 ? 18.141 7.801 -3.928 1 97.31 25 ALA B CA 1
ATOM 2360 C C . ALA B 1 25 ? 17.234 8.32 -2.818 1 97.31 25 ALA B C 1
ATOM 2362 O O . ALA B 1 25 ? 17.703 8.648 -1.728 1 97.31 25 ALA B O 1
ATOM 2363 N N . LEU B 1 26 ? 15.93 8.438 -3.098 1 98 26 LEU B N 1
ATOM 2364 C CA . LEU B 1 26 ? 14.984 8.922 -2.102 1 98 26 LEU B CA 1
ATOM 2365 C C . LEU B 1 26 ? 14.938 7.988 -0.897 1 98 26 LEU B C 1
ATOM 2367 O O . LEU B 1 26 ? 14.922 8.445 0.248 1 98 26 LEU B O 1
ATOM 2371 N N . VAL B 1 27 ? 14.93 6.676 -1.185 1 97.62 27 VAL B N 1
ATOM 2372 C CA . VAL B 1 27 ? 14.898 5.676 -0.124 1 97.62 27 VAL B CA 1
ATOM 2373 C C . VAL B 1 27 ? 16.156 5.805 0.739 1 97.62 27 VAL B C 1
ATOM 2375 O O . VAL B 1 27 ? 16.078 5.727 1.968 1 97.62 27 VAL B O 1
ATOM 2378 N N . ALA B 1 28 ? 17.266 5.984 0.1 1 97.56 28 ALA B N 1
ATOM 2379 C CA . ALA B 1 28 ? 18.516 6.145 0.831 1 97.56 28 ALA B CA 1
ATOM 2380 C C . ALA B 1 28 ? 18.453 7.34 1.775 1 97.56 28 ALA B C 1
ATOM 2382 O O . ALA B 1 28 ? 18.984 7.293 2.885 1 97.56 28 ALA B O 1
ATOM 2383 N N . LEU B 1 29 ? 17.812 8.406 1.365 1 97.94 29 LEU B N 1
ATOM 2384 C CA . LEU B 1 29 ? 17.719 9.641 2.141 1 97.94 29 LEU B CA 1
ATOM 2385 C C . LEU B 1 29 ? 16.766 9.484 3.312 1 97.94 29 LEU B C 1
ATOM 2387 O O . LEU B 1 29 ? 16.75 10.305 4.23 1 97.94 29 LEU B O 1
ATOM 2391 N N . THR B 1 30 ? 15.859 8.484 3.281 1 97.06 30 THR B N 1
ATOM 2392 C CA . THR B 1 30 ? 14.984 8.195 4.41 1 97.06 30 THR B CA 1
ATOM 2393 C C . THR B 1 30 ? 15.758 7.527 5.543 1 97.06 30 THR B C 1
ATOM 2395 O O . THR B 1 30 ? 15.383 7.633 6.711 1 97.06 30 THR B O 1
ATOM 2398 N N . ALA B 1 31 ? 16.828 6.863 5.23 1 96.19 31 ALA B N 1
ATOM 2399 C CA . ALA B 1 31 ? 17.609 6.105 6.215 1 96.19 31 ALA B CA 1
ATOM 2400 C C . ALA B 1 31 ? 18.5 7.023 7.035 1 96.19 31 ALA B C 1
ATOM 2402 O O . ALA B 1 31 ? 18.625 6.863 8.25 1 96.19 31 ALA B O 1
ATOM 2403 N N . ARG B 1 32 ? 19.172 7.926 6.402 1 96.06 32 ARG B N 1
ATOM 2404 C CA . ARG B 1 32 ? 20.047 8.906 7.043 1 96.06 32 ARG B CA 1
ATOM 2405 C C . ARG B 1 32 ? 20.375 10.039 6.086 1 96.06 32 ARG B C 1
ATOM 2407 O O . ARG B 1 32 ? 20.297 9.883 4.863 1 96.06 32 ARG B O 1
ATOM 2414 N N . PRO B 1 33 ? 20.781 11.133 6.684 1 97.25 33 PRO B N 1
ATOM 2415 C CA . PRO B 1 33 ? 21.234 12.219 5.812 1 97.25 33 PRO B CA 1
ATOM 2416 C C . PRO B 1 33 ? 22.438 11.82 4.965 1 97.25 33 PRO B C 1
ATOM 2418 O O . PRO B 1 33 ? 23.312 11.086 5.434 1 97.25 33 PRO B O 1
ATOM 2421 N N . ARG B 1 34 ? 22.516 12.289 3.736 1 97.62 34 ARG B N 1
ATOM 2422 C CA . ARG B 1 34 ? 23.625 11.984 2.826 1 97.62 34 ARG B CA 1
ATOM 2423 C C . ARG B 1 34 ? 24.016 13.211 2.014 1 97.62 34 ARG B C 1
ATOM 2425 O O . ARG B 1 34 ? 23.172 14.07 1.729 1 97.62 34 ARG B O 1
ATOM 2432 N N . SER B 1 35 ? 25.297 13.227 1.666 1 96.88 35 SER B N 1
ATOM 2433 C CA . SER B 1 35 ? 25.797 14.305 0.816 1 96.88 35 SER B CA 1
ATOM 2434 C C . SER B 1 35 ? 25.547 14.008 -0.658 1 96.88 35 SER B C 1
ATOM 2436 O O . SER B 1 35 ? 25.188 12.883 -1.017 1 96.88 35 SER B O 1
ATOM 2438 N N . ARG B 1 36 ? 25.703 15.031 -1.464 1 94.88 36 ARG B N 1
ATOM 2439 C CA . ARG B 1 36 ? 25.562 14.859 -2.906 1 94.88 36 ARG B CA 1
ATOM 2440 C C . ARG B 1 36 ? 26.562 13.836 -3.436 1 94.88 36 ARG B C 1
ATOM 2442 O O . ARG B 1 36 ? 26.219 13.023 -4.297 1 94.88 36 ARG B O 1
ATOM 2449 N N . SER B 1 37 ? 27.766 13.852 -2.936 1 94.88 37 SER B N 1
ATOM 2450 C CA . SER B 1 37 ? 28.812 12.93 -3.371 1 94.88 37 SER B CA 1
ATOM 2451 C C . SER B 1 37 ? 28.438 11.484 -3.043 1 94.88 37 SER B C 1
ATOM 2453 O O . SER B 1 37 ? 28.672 10.586 -3.852 1 94.88 37 SER B O 1
ATOM 2455 N N . GLU B 1 38 ? 27.922 11.273 -1.848 1 95.75 38 GLU B N 1
ATOM 2456 C CA . GLU B 1 38 ? 27.5 9.938 -1.459 1 95.75 38 GLU B CA 1
ATOM 2457 C C . GLU B 1 38 ? 26.375 9.43 -2.369 1 95.75 38 GLU B C 1
ATOM 2459 O O . GLU B 1 38 ? 26.344 8.242 -2.705 1 95.75 38 GLU B O 1
ATOM 2464 N N . LEU B 1 39 ? 25.453 10.281 -2.762 1 95.62 39 LEU B N 1
ATOM 2465 C CA . LEU B 1 39 ? 24.328 9.906 -3.592 1 95.62 39 LEU B CA 1
ATOM 2466 C C . LEU B 1 39 ? 24.781 9.523 -4.996 1 95.62 39 LEU B C 1
ATOM 2468 O O . LEU B 1 39 ? 24.266 8.562 -5.582 1 95.62 39 LEU B O 1
ATOM 2472 N N . TRP B 1 40 ? 25.688 10.289 -5.617 1 93.94 40 TRP B N 1
ATOM 2473 C CA . TRP B 1 40 ? 26.109 9.914 -6.965 1 93.94 40 TRP B CA 1
ATOM 2474 C C . TRP B 1 40 ? 26.938 8.633 -6.945 1 93.94 40 TRP B C 1
ATOM 2476 O O . TRP B 1 40 ? 26.812 7.789 -7.832 1 93.94 40 TRP B O 1
ATOM 2486 N N . GLU B 1 41 ? 27.781 8.398 -5.898 1 93.88 41 GLU B N 1
ATOM 2487 C CA . GLU B 1 41 ? 28.531 7.148 -5.773 1 93.88 41 GLU B CA 1
ATOM 2488 C C . GLU B 1 41 ? 27.594 5.953 -5.652 1 93.88 41 GLU B C 1
ATOM 2490 O O . GLU B 1 41 ? 27.828 4.902 -6.254 1 93.88 41 GLU B O 1
ATOM 2495 N N . MET B 1 42 ? 26.547 6.109 -4.949 1 92.94 42 MET B N 1
ATOM 2496 C CA . MET B 1 42 ? 25.609 5.031 -4.66 1 92.94 42 MET B CA 1
ATOM 2497 C C . MET B 1 42 ? 24.766 4.699 -5.887 1 92.94 42 MET B C 1
ATOM 2499 O O . MET B 1 42 ? 24.5 3.529 -6.164 1 92.94 42 MET B O 1
ATOM 2503 N N . THR B 1 43 ? 24.297 5.633 -6.59 1 92.19 43 THR B N 1
ATOM 2504 C CA . THR B 1 43 ? 23.344 5.426 -7.68 1 92.19 43 THR B CA 1
ATOM 2505 C C . THR B 1 43 ? 24.078 5.168 -8.992 1 92.19 43 THR B C 1
ATOM 2507 O O . THR B 1 43 ? 23.516 4.594 -9.922 1 92.19 43 THR B O 1
ATOM 2510 N N . GLY B 1 44 ? 25.281 5.664 -9.125 1 92.25 44 GLY B N 1
ATOM 2511 C CA . GLY B 1 44 ? 26.078 5.426 -10.312 1 92.25 44 GLY B CA 1
ATOM 2512 C C . GLY B 1 44 ? 25.797 6.402 -11.43 1 92.25 44 GLY B C 1
ATOM 2513 O O . GLY B 1 44 ? 26.266 6.223 -12.555 1 92.25 44 GLY B O 1
ATOM 2514 N N . VAL B 1 45 ? 25 7.355 -11.18 1 92.88 45 VAL B N 1
ATOM 2515 C CA . VAL B 1 45 ? 24.734 8.375 -12.195 1 92.88 45 VAL B CA 1
ATOM 2516 C C . VAL B 1 45 ? 25.688 9.547 -12.008 1 92.88 45 VAL B C 1
ATOM 2518 O O . VAL B 1 45 ? 26.438 9.594 -11.031 1 92.88 45 VAL B O 1
ATOM 2521 N N . SER B 1 46 ? 25.703 10.508 -12.945 1 93.56 46 SER B N 1
ATOM 2522 C CA . SER B 1 46 ? 26.641 11.633 -12.922 1 93.56 46 SER B CA 1
ATOM 2523 C C . SER B 1 46 ? 26.266 12.617 -11.812 1 93.56 46 SER B C 1
ATOM 2525 O O . SER B 1 46 ? 25.141 12.633 -11.336 1 93.56 46 SER B O 1
ATOM 2527 N N . SER B 1 47 ? 27.25 13.445 -11.469 1 93.31 47 SER B N 1
ATOM 2528 C CA . SER B 1 47 ? 27.031 14.5 -10.484 1 93.31 47 SER B CA 1
ATOM 2529 C C . SER B 1 47 ? 25.969 15.492 -10.953 1 93.31 47 SER B C 1
ATOM 2531 O O . SER B 1 47 ? 25.156 15.961 -10.156 1 93.31 47 SER B O 1
ATOM 2533 N N . SER B 1 48 ? 25.938 15.797 -12.188 1 95.19 48 SER B N 1
ATOM 2534 C CA . SER B 1 48 ? 24.938 16.719 -12.734 1 95.19 48 SER B CA 1
ATOM 2535 C C . SER B 1 48 ? 23.531 16.141 -12.609 1 95.19 48 SER B C 1
ATOM 2537 O O . SER B 1 48 ? 22.578 16.859 -12.305 1 95.19 48 SER B O 1
ATOM 2539 N N . THR B 1 49 ? 23.375 14.844 -12.82 1 95.38 49 THR B N 1
ATOM 2540 C CA . THR B 1 49 ? 22.094 14.164 -12.703 1 95.38 49 THR B CA 1
ATOM 2541 C C . THR B 1 49 ? 21.594 14.195 -11.266 1 95.38 49 THR B C 1
ATOM 2543 O O . THR B 1 49 ? 20.406 14.469 -11.016 1 95.38 49 THR B O 1
ATOM 2546 N N . ILE B 1 50 ? 22.469 13.984 -10.352 1 96.38 50 ILE B N 1
ATOM 2547 C CA . ILE B 1 50 ? 22.109 13.992 -8.945 1 96.38 50 ILE B CA 1
ATOM 2548 C C . ILE B 1 50 ? 21.688 15.398 -8.516 1 96.38 50 ILE B C 1
ATOM 2550 O O . ILE B 1 50 ? 20.734 15.578 -7.758 1 96.38 50 ILE B O 1
ATOM 2554 N N . ARG B 1 51 ? 22.391 16.375 -8.953 1 96.31 51 ARG B N 1
ATOM 2555 C CA . ARG B 1 51 ? 22.047 17.766 -8.633 1 96.31 51 ARG B CA 1
ATOM 2556 C C . ARG B 1 51 ? 20.641 18.094 -9.102 1 96.31 51 ARG B C 1
ATOM 2558 O O . ARG B 1 51 ? 19.875 18.75 -8.383 1 96.31 51 ARG B O 1
ATOM 2565 N N . ARG B 1 52 ? 20.328 17.703 -10.289 1 97.12 52 ARG B N 1
ATOM 2566 C CA . ARG B 1 52 ? 18.984 17.938 -10.828 1 97.12 52 ARG B CA 1
ATOM 2567 C C . ARG B 1 52 ? 17.938 17.188 -10.016 1 97.12 52 ARG B C 1
ATOM 2569 O O . ARG B 1 52 ? 16.859 17.719 -9.742 1 97.12 52 ARG B O 1
ATOM 2576 N N . THR B 1 53 ? 18.234 15.93 -9.664 1 97.31 53 THR B N 1
ATOM 2577 C CA . THR B 1 53 ? 17.328 15.109 -8.875 1 97.31 53 THR B CA 1
ATOM 2578 C C . THR B 1 53 ? 17.078 15.742 -7.512 1 97.31 53 THR B C 1
ATOM 2580 O O . THR B 1 53 ? 15.922 15.812 -7.062 1 97.31 53 THR B O 1
ATOM 2583 N N . ILE B 1 54 ? 18.109 16.219 -6.887 1 97.38 54 ILE B N 1
ATOM 2584 C CA . ILE B 1 54 ? 18 16.859 -5.578 1 97.38 54 ILE B CA 1
ATOM 2585 C C . ILE B 1 54 ? 17.109 18.094 -5.676 1 97.38 54 ILE B C 1
ATOM 2587 O O . ILE B 1 54 ? 16.234 18.297 -4.836 1 97.38 54 ILE B O 1
ATOM 2591 N N . ARG B 1 55 ? 17.328 18.859 -6.66 1 97 55 ARG B N 1
ATOM 2592 C CA . ARG B 1 55 ? 16.516 20.047 -6.859 1 97 55 ARG B CA 1
ATOM 2593 C C . ARG B 1 55 ? 15.039 19.688 -7.012 1 97 55 ARG B C 1
ATOM 2595 O O . ARG B 1 55 ? 14.172 20.328 -6.418 1 97 55 ARG B O 1
ATOM 2602 N N . GLU B 1 56 ? 14.766 18.656 -7.832 1 97.31 56 GLU B N 1
ATOM 2603 C CA . GLU B 1 56 ? 13.391 18.219 -8.047 1 97.31 56 GLU B CA 1
ATOM 2604 C C . GLU B 1 56 ? 12.766 17.703 -6.758 1 97.31 56 GLU B C 1
ATOM 2606 O O . GLU B 1 56 ? 11.602 17.969 -6.477 1 97.31 56 GLU B O 1
ATOM 2611 N N . PHE B 1 57 ? 13.539 16.891 -5.973 1 97.75 57 PHE B N 1
ATOM 2612 C CA . PHE B 1 57 ? 13.055 16.391 -4.691 1 97.75 57 PHE B CA 1
ATOM 2613 C C . PHE B 1 57 ? 12.742 17.547 -3.746 1 97.75 57 PHE B C 1
ATOM 2615 O O . PHE B 1 57 ? 11.742 17.5 -3.018 1 97.75 57 PHE B O 1
ATOM 2622 N N . GLU B 1 58 ? 13.625 18.578 -3.732 1 96.5 58 GLU B N 1
ATOM 2623 C CA . GLU B 1 58 ? 13.414 19.75 -2.891 1 96.5 58 GLU B CA 1
ATOM 2624 C C . GLU B 1 58 ? 12.164 20.516 -3.309 1 96.5 58 GLU B C 1
ATOM 2626 O O . GLU B 1 58 ? 11.375 20.938 -2.461 1 96.5 58 GLU B O 1
ATOM 2631 N N . ASP B 1 59 ? 12.008 20.688 -4.609 1 94.69 59 ASP B N 1
ATOM 2632 C CA . ASP B 1 59 ? 10.852 21.406 -5.141 1 94.69 59 ASP B CA 1
ATOM 2633 C C . ASP B 1 59 ? 9.547 20.719 -4.727 1 94.69 59 ASP B C 1
ATOM 2635 O O . ASP B 1 59 ? 8.531 21.391 -4.543 1 94.69 59 ASP B O 1
ATOM 2639 N N . ARG B 1 60 ? 9.625 19.406 -4.539 1 94.81 60 ARG B N 1
ATOM 2640 C CA . ARG B 1 60 ? 8.445 18.625 -4.16 1 94.81 60 ARG B CA 1
ATOM 2641 C C . ARG B 1 60 ? 8.344 18.484 -2.643 1 94.81 60 ARG B C 1
ATOM 2643 O O . ARG B 1 60 ? 7.465 17.797 -2.133 1 94.81 60 ARG B O 1
ATOM 2650 N N . HIS B 1 61 ? 9.305 19.031 -1.955 1 95.06 61 HIS B N 1
ATOM 2651 C CA . HIS B 1 61 ? 9.367 19.016 -0.498 1 95.06 61 HIS B CA 1
ATOM 2652 C C . HIS B 1 61 ? 9.57 17.594 0.021 1 95.06 61 HIS B C 1
ATOM 2654 O O . HIS B 1 61 ? 9.109 17.25 1.114 1 95.06 61 HIS B O 1
ATOM 2660 N N . TRP B 1 62 ? 10.195 16.719 -0.841 1 97.62 62 TRP B N 1
ATOM 2661 C CA . TRP B 1 62 ? 10.438 15.344 -0.432 1 97.62 62 TRP B CA 1
ATOM 2662 C C . TRP B 1 62 ? 11.719 15.234 0.381 1 97.62 62 TRP B C 1
ATOM 2664 O O . TRP B 1 62 ? 11.922 14.25 1.099 1 97.62 62 TRP B O 1
ATOM 2674 N N . ILE B 1 63 ? 12.57 16.25 0.253 1 97.75 63 ILE B N 1
ATOM 2675 C CA . ILE B 1 63 ? 13.812 16.266 1.021 1 97.75 63 ILE B CA 1
ATOM 2676 C C . ILE B 1 63 ? 14.07 17.672 1.555 1 97.75 63 ILE B C 1
ATOM 2678 O O . ILE B 1 63 ? 13.445 18.641 1.116 1 97.75 63 ILE B O 1
ATOM 2682 N N . ARG B 1 64 ? 14.875 17.781 2.521 1 96.19 64 ARG B N 1
ATOM 2683 C CA . ARG B 1 64 ? 15.367 19.062 3.045 1 96.19 64 ARG B CA 1
ATOM 2684 C C . ARG B 1 64 ? 16.891 19.047 3.184 1 96.19 64 ARG B C 1
ATOM 2686 O O . ARG B 1 64 ? 17.484 17.984 3.352 1 96.19 64 ARG B O 1
ATOM 2693 N N . ARG B 1 65 ? 17.406 20.141 3.02 1 95.44 65 ARG B N 1
ATOM 2694 C CA . ARG B 1 65 ? 18.859 20.312 3.109 1 95.44 65 ARG B CA 1
ATOM 2695 C C . ARG B 1 65 ? 19.266 20.734 4.516 1 95.44 65 ARG B C 1
ATOM 2697 O O . ARG B 1 65 ? 18.609 21.578 5.137 1 95.44 65 ARG B O 1
ATOM 2704 N N . ASN B 1 66 ? 20.109 20.062 5.062 1 91.25 66 ASN B N 1
ATOM 2705 C CA . ASN B 1 66 ? 20.781 20.438 6.297 1 91.25 66 ASN B CA 1
ATOM 2706 C C . ASN B 1 66 ? 22.281 20.656 6.078 1 91.25 66 ASN B C 1
ATOM 2708 O O . ASN B 1 66 ? 23.078 19.719 6.191 1 91.25 66 ASN B O 1
ATOM 2712 N N . GLU B 1 67 ? 22.578 21.922 5.938 1 90.19 67 GLU B N 1
ATOM 2713 C CA . GLU B 1 67 ? 23.953 22.281 5.613 1 90.19 67 GLU B CA 1
ATOM 2714 C C . GLU B 1 67 ? 24.391 21.641 4.305 1 90.19 67 GLU B C 1
ATOM 2716 O O . GLU B 1 67 ? 23.844 21.938 3.242 1 90.19 67 GLU B O 1
ATOM 2721 N N . TYR B 1 68 ? 25.234 20.609 4.375 1 91.56 68 TYR B N 1
ATOM 2722 C CA . TYR B 1 68 ? 25.766 20.016 3.152 1 91.56 68 TYR B CA 1
ATOM 2723 C C . TYR B 1 68 ? 25.188 18.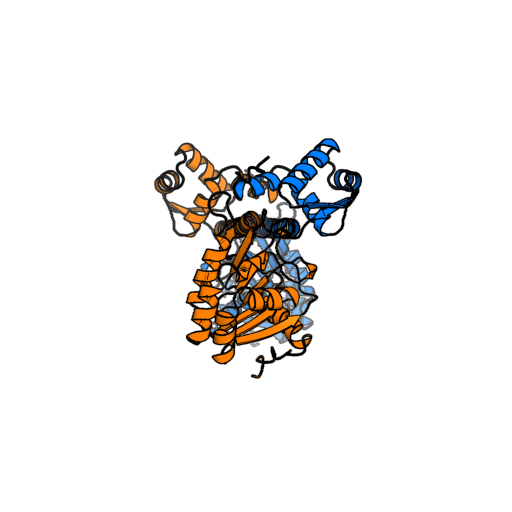625 2.928 1 91.56 68 TYR B C 1
ATOM 2725 O O . TYR B 1 68 ? 25.656 17.875 2.07 1 91.56 68 TYR B O 1
ATOM 2733 N N . ARG B 1 69 ? 24.234 18.375 3.691 1 97.25 69 ARG B N 1
ATOM 2734 C CA . ARG B 1 69 ? 23.609 17.047 3.576 1 97.25 69 ARG B CA 1
ATOM 2735 C C . ARG B 1 69 ? 22.109 17.172 3.322 1 97.25 69 ARG B C 1
ATOM 2737 O O . ARG B 1 69 ? 21.516 18.219 3.549 1 97.25 69 ARG B O 1
ATOM 2744 N N . TYR B 1 70 ? 21.578 16.094 2.787 1 97.94 70 TYR B N 1
ATOM 2745 C CA . TYR B 1 70 ? 20.172 16.031 2.459 1 97.94 70 TYR B CA 1
ATOM 2746 C C . TYR B 1 70 ? 19.484 14.875 3.186 1 97.94 70 TYR B C 1
ATOM 2748 O O . TYR B 1 70 ? 20.109 13.828 3.408 1 97.94 70 TYR B O 1
ATOM 2756 N N . GLU B 1 71 ? 18.312 15.086 3.562 1 97.44 71 GLU B N 1
ATOM 2757 C CA . GLU B 1 71 ? 17.531 14.031 4.203 1 97.44 71 GLU B CA 1
ATOM 2758 C C . GLU B 1 71 ? 16.062 14.109 3.781 1 97.44 71 GLU B C 1
ATOM 2760 O O . GLU B 1 71 ? 15.562 15.18 3.441 1 97.44 71 GLU B O 1
ATOM 2765 N N . ALA B 1 72 ? 15.391 12.953 3.814 1 97.06 72 ALA B N 1
ATOM 2766 C CA . ALA B 1 72 ? 13.977 12.914 3.432 1 97.06 72 ALA B CA 1
ATOM 2767 C C . ALA B 1 72 ? 13.109 13.578 4.488 1 97.06 72 ALA B C 1
ATOM 2769 O O . ALA B 1 72 ? 13.344 13.422 5.691 1 97.06 72 ALA B O 1
ATOM 2770 N N . THR B 1 73 ? 12.164 14.406 4.117 1 95.62 73 THR B N 1
ATOM 2771 C CA . THR B 1 73 ? 11.109 14.867 5.008 1 95.62 73 THR B CA 1
ATOM 2772 C C . THR B 1 73 ? 10.117 13.75 5.312 1 95.62 73 THR B C 1
ATOM 2774 O O . THR B 1 73 ? 10.227 12.656 4.754 1 95.62 73 THR B O 1
ATOM 2777 N N . GLN B 1 74 ? 9.172 13.984 6.113 1 94.62 74 GLN B N 1
ATOM 2778 C CA . GLN B 1 74 ? 8.125 12.992 6.359 1 94.62 74 GLN B CA 1
ATOM 2779 C C . GLN B 1 74 ? 7.34 12.695 5.086 1 94.62 74 GLN B C 1
ATOM 2781 O O . GLN B 1 74 ? 6.949 11.555 4.844 1 94.62 74 GLN B O 1
ATOM 2786 N N . LEU B 1 75 ? 7.062 13.75 4.32 1 96.25 75 LEU B N 1
ATOM 2787 C CA . LEU B 1 75 ? 6.375 13.57 3.045 1 96.25 75 LEU B CA 1
ATOM 2788 C C . LEU B 1 75 ? 7.191 12.688 2.107 1 96.25 75 LEU B C 1
ATOM 2790 O O . LEU B 1 75 ? 6.645 11.781 1.473 1 96.25 75 LEU B O 1
ATOM 2794 N N . GLY B 1 76 ? 8.484 12.992 2.031 1 97.19 76 GLY B N 1
ATOM 2795 C CA . GLY B 1 76 ? 9.367 12.188 1.212 1 97.19 76 GLY B CA 1
ATOM 2796 C C . GLY B 1 76 ? 9.43 10.734 1.647 1 97.19 76 GLY B C 1
ATOM 2797 O O . GLY B 1 76 ? 9.414 9.828 0.811 1 97.19 76 GLY B O 1
ATOM 2798 N N . ALA B 1 77 ? 9.562 10.562 2.945 1 96.62 77 ALA B N 1
ATOM 2799 C CA . ALA B 1 77 ? 9.586 9.203 3.484 1 96.62 77 ALA B CA 1
ATOM 2800 C C . ALA B 1 77 ? 8.281 8.469 3.178 1 96.62 77 ALA B C 1
ATOM 2802 O O . ALA B 1 77 ? 8.289 7.27 2.881 1 96.62 77 ALA B O 1
ATOM 2803 N N . TYR B 1 78 ? 7.195 9.18 3.311 1 96.88 78 TYR B N 1
ATOM 2804 C CA . TYR B 1 78 ? 5.879 8.625 3.01 1 96.88 78 TYR B CA 1
ATOM 2805 C C . TYR B 1 78 ? 5.801 8.164 1.561 1 96.88 78 TYR B C 1
ATOM 2807 O O . TYR B 1 78 ? 5.336 7.055 1.28 1 96.88 78 TYR B O 1
ATOM 2815 N N . VAL B 1 79 ? 6.281 8.93 0.625 1 97.25 79 VAL B N 1
ATOM 2816 C CA . VAL B 1 79 ? 6.293 8.625 -0.801 1 97.25 79 VAL B CA 1
ATOM 2817 C C . VAL B 1 79 ? 7.273 7.484 -1.075 1 97.25 79 VAL B C 1
ATOM 2819 O O . VAL B 1 79 ? 6.98 6.582 -1.863 1 97.25 79 VAL B O 1
ATOM 2822 N N . ALA B 1 80 ? 8.43 7.559 -0.491 1 97.94 80 ALA B N 1
ATOM 2823 C CA . ALA B 1 80 ? 9.43 6.508 -0.661 1 97.94 80 ALA B CA 1
ATOM 2824 C C . ALA B 1 80 ? 8.875 5.148 -0.237 1 97.94 80 ALA B C 1
ATOM 2826 O O . ALA B 1 80 ? 9.039 4.156 -0.951 1 97.94 80 ALA B O 1
ATOM 2827 N N . SER B 1 81 ? 8.258 5.156 0.894 1 97.44 81 SER B N 1
ATOM 2828 C CA . SER B 1 81 ? 7.664 3.924 1.397 1 97.44 81 SER B CA 1
ATOM 2829 C C . SER B 1 81 ? 6.59 3.402 0.453 1 97.44 81 SER B C 1
ATOM 2831 O O . SER B 1 81 ? 6.484 2.195 0.225 1 97.44 81 SER B O 1
ATOM 2833 N N . ALA B 1 82 ? 5.758 4.27 -0.032 1 97.44 82 ALA B N 1
ATOM 2834 C CA . ALA B 1 82 ? 4.719 3.896 -0.986 1 97.44 82 ALA B CA 1
ATOM 2835 C C . ALA B 1 82 ? 5.32 3.264 -2.236 1 97.44 82 ALA B C 1
ATOM 2837 O O . ALA B 1 82 ? 4.824 2.246 -2.727 1 97.44 82 ALA B O 1
ATOM 2838 N N . MET B 1 83 ? 6.398 3.857 -2.752 1 97.81 83 MET B N 1
ATOM 2839 C CA . MET B 1 83 ? 7.062 3.342 -3.947 1 97.81 83 MET B CA 1
ATOM 2840 C C . MET B 1 83 ? 7.672 1.97 -3.68 1 97.81 83 MET B C 1
ATOM 2842 O O . MET B 1 83 ? 7.598 1.076 -4.523 1 97.81 83 MET B O 1
ATOM 2846 N N . MET B 1 84 ? 8.258 1.838 -2.553 1 96.88 84 MET B N 1
ATOM 2847 C CA . MET B 1 84 ? 8.852 0.55 -2.199 1 96.88 84 MET B CA 1
ATOM 2848 C C . MET B 1 84 ? 7.781 -0.534 -2.121 1 96.88 84 MET B C 1
ATOM 2850 O O . MET B 1 84 ? 7.98 -1.648 -2.607 1 96.88 84 MET B O 1
ATOM 2854 N N . ASP B 1 85 ? 6.711 -0.173 -1.474 1 96.5 85 ASP B N 1
ATOM 2855 C CA . ASP B 1 85 ? 5.59 -1.108 -1.402 1 96.5 85 ASP B CA 1
ATOM 2856 C C . ASP B 1 85 ? 5.117 -1.507 -2.799 1 96.5 85 ASP B C 1
ATOM 2858 O O . ASP B 1 85 ? 4.844 -2.68 -3.057 1 96.5 85 ASP B O 1
ATOM 2862 N N . LEU B 1 86 ? 5.023 -0.512 -3.678 1 97.38 86 LEU B N 1
ATOM 2863 C CA . LEU B 1 86 ? 4.578 -0.77 -5.043 1 97.38 86 LEU B CA 1
ATOM 2864 C C . LEU B 1 86 ? 5.555 -1.695 -5.766 1 97.38 86 LEU B C 1
ATOM 2866 O O . LEU B 1 86 ? 5.137 -2.658 -6.414 1 97.38 86 LEU B O 1
ATOM 2870 N N . LEU B 1 87 ? 6.766 -1.435 -5.676 1 96.12 87 LEU B N 1
ATOM 2871 C CA . LEU B 1 87 ? 7.793 -2.227 -6.344 1 96.12 87 LEU B CA 1
ATOM 2872 C C . LEU B 1 87 ? 7.758 -3.674 -5.867 1 96.12 87 LEU B C 1
ATOM 2874 O O . LEU B 1 87 ? 7.91 -4.602 -6.668 1 96.12 87 LEU B O 1
ATOM 2878 N N . GLU B 1 88 ? 7.586 -3.834 -4.566 1 95.19 88 GLU B N 1
ATOM 2879 C CA . GLU B 1 88 ? 7.492 -5.184 -4.016 1 95.19 88 GLU B CA 1
ATOM 2880 C C . GLU B 1 88 ? 6.297 -5.934 -4.594 1 95.19 88 GLU B C 1
ATOM 2882 O O . GLU B 1 88 ? 6.395 -7.121 -4.91 1 95.19 88 GLU B O 1
ATOM 2887 N N . ARG B 1 89 ? 5.199 -5.301 -4.695 1 96.56 89 ARG B N 1
ATOM 2888 C CA . ARG B 1 89 ? 4 -5.93 -5.242 1 96.56 89 ARG B CA 1
ATOM 2889 C C . ARG B 1 89 ? 4.195 -6.301 -6.707 1 96.56 89 ARG B C 1
ATOM 2891 O O . ARG B 1 89 ? 3.785 -7.379 -7.145 1 96.56 89 ARG B O 1
ATOM 2898 N N . PHE B 1 90 ? 4.828 -5.402 -7.461 1 96.38 90 PHE B N 1
ATOM 2899 C CA . PHE B 1 90 ? 5.082 -5.711 -8.859 1 96.38 90 PHE B CA 1
ATOM 2900 C C . PHE B 1 90 ? 6.109 -6.828 -8.992 1 96.38 90 PHE B C 1
ATOM 2902 O O . PHE B 1 90 ? 6.035 -7.641 -9.922 1 96.38 90 PHE B O 1
ATOM 2909 N N . GLU B 1 91 ? 7.062 -6.848 -8.094 1 94.62 91 GLU B N 1
ATOM 2910 C CA . GLU B 1 91 ? 8.016 -7.957 -8.094 1 94.62 91 GLU B CA 1
ATOM 2911 C C . GLU B 1 91 ? 7.305 -9.289 -7.855 1 94.62 91 GLU B C 1
ATOM 2913 O O . GLU B 1 91 ? 7.602 -10.281 -8.523 1 94.62 91 GLU B O 1
ATOM 2918 N N . THR B 1 92 ? 6.438 -9.273 -6.898 1 94.56 92 THR B N 1
ATOM 2919 C CA . THR B 1 92 ? 5.637 -10.461 -6.625 1 94.56 92 THR B CA 1
ATOM 2920 C C . THR B 1 92 ? 4.871 -10.898 -7.871 1 94.56 92 THR B C 1
ATOM 2922 O O . THR B 1 92 ? 4.941 -12.062 -8.273 1 94.56 92 THR B O 1
ATOM 2925 N N . GLU B 1 93 ? 4.164 -9.969 -8.453 1 96.62 93 GLU B N 1
ATOM 2926 C CA . GLU B 1 93 ? 3.395 -10.273 -9.648 1 96.62 93 GLU B CA 1
ATOM 2927 C C . GLU B 1 93 ? 4.289 -10.836 -10.758 1 96.62 93 GLU B C 1
ATOM 2929 O O . GLU B 1 93 ? 3.941 -11.82 -11.406 1 96.62 93 GLU B O 1
ATOM 2934 N N . ARG B 1 94 ? 5.422 -10.234 -10.992 1 94.38 94 ARG B N 1
ATOM 2935 C CA . ARG B 1 94 ? 6.328 -10.641 -12.062 1 94.38 94 ARG B CA 1
ATOM 2936 C C . ARG B 1 94 ? 6.832 -12.062 -11.844 1 94.38 94 ARG B C 1
ATOM 2938 O O . ARG B 1 94 ? 6.957 -12.836 -12.797 1 94.38 94 ARG B O 1
ATOM 2945 N N . GLN B 1 95 ? 7.094 -12.383 -10.617 1 92.62 95 GLN B N 1
ATOM 2946 C CA . GLN B 1 95 ? 7.57 -13.719 -10.297 1 92.62 95 GLN B CA 1
ATOM 2947 C C . GLN B 1 95 ? 6.504 -14.773 -10.609 1 92.62 95 GLN B C 1
ATOM 2949 O O . GLN B 1 95 ? 6.828 -15.914 -10.938 1 92.62 95 GLN B O 1
ATOM 2954 N N . LEU B 1 96 ? 5.277 -14.367 -10.547 1 94.62 96 LEU B N 1
ATOM 2955 C CA . LEU B 1 96 ? 4.18 -15.312 -10.68 1 94.62 96 LEU B CA 1
ATOM 2956 C C . LEU B 1 96 ? 3.594 -15.273 -12.086 1 94.62 96 LEU B C 1
ATOM 2958 O O . LEU B 1 96 ? 2.818 -16.156 -12.461 1 94.62 96 LEU B O 1
ATOM 2962 N N . ARG B 1 97 ? 3.969 -14.266 -12.828 1 93.31 97 ARG B N 1
ATOM 2963 C CA . ARG B 1 97 ? 3.34 -13.938 -14.109 1 93.31 97 ARG B CA 1
ATOM 2964 C C . ARG B 1 97 ? 3.303 -15.156 -15.023 1 93.31 97 ARG B C 1
ATOM 2966 O O . ARG B 1 97 ? 2.256 -15.492 -15.578 1 93.31 97 ARG B O 1
ATOM 2973 N N . ASP B 1 98 ? 4.344 -15.898 -15.125 1 89.19 98 ASP B N 1
ATOM 2974 C CA . ASP B 1 98 ? 4.453 -16.953 -16.125 1 89.19 98 ASP B CA 1
ATOM 2975 C C . ASP B 1 98 ? 3.994 -18.297 -15.547 1 89.19 98 ASP B C 1
ATOM 2977 O O . ASP B 1 98 ? 3.879 -19.281 -16.266 1 89.19 98 ASP B O 1
ATOM 2981 N N . VAL B 1 99 ? 3.742 -18.344 -14.25 1 91.75 99 VAL B N 1
ATOM 2982 C CA . VAL B 1 99 ? 3.408 -19.625 -13.664 1 91.75 99 VAL B CA 1
ATOM 2983 C C . VAL B 1 99 ? 1.988 -19.594 -13.102 1 91.75 99 VAL B C 1
ATOM 2985 O O . VAL B 1 99 ? 1.433 -20.625 -12.734 1 91.75 99 VAL B O 1
ATOM 2988 N N . TRP B 1 100 ? 1.41 -18.453 -13.141 1 91.75 100 TRP B N 1
ATOM 2989 C CA . TRP B 1 100 ? 0.125 -18.281 -12.469 1 91.75 100 TRP B CA 1
ATOM 2990 C C . TRP B 1 100 ? -0.937 -19.188 -13.078 1 91.75 100 TRP B C 1
ATOM 2992 O O . TRP B 1 100 ? -1.863 -19.625 -12.391 1 91.75 100 TRP B O 1
ATOM 3002 N N . GLN B 1 101 ? -0.845 -19.562 -14.328 1 88.31 101 GLN B N 1
ATOM 3003 C CA . GLN B 1 101 ? -1.832 -20.375 -15.031 1 88.31 101 GLN B CA 1
ATOM 3004 C C . GLN B 1 101 ? -1.917 -21.766 -14.43 1 88.31 101 GLN B C 1
ATOM 3006 O O . GLN B 1 101 ? -2.92 -22.469 -14.602 1 88.31 101 GLN B O 1
ATOM 3011 N N . TRP B 1 102 ? -0.9 -22.156 -13.75 1 89.69 102 TRP B N 1
ATOM 3012 C CA . TRP B 1 102 ? -0.873 -23.5 -13.188 1 89.69 102 TRP B CA 1
ATOM 3013 C C . TRP B 1 102 ? -1.277 -23.469 -11.719 1 89.69 102 TRP B C 1
ATOM 3015 O O . TRP B 1 102 ? -1.387 -24.531 -11.086 1 89.69 102 TRP B O 1
ATOM 3025 N N . LEU B 1 103 ? -1.456 -22.297 -11.164 1 91.69 103 LEU B N 1
ATOM 3026 C CA . LEU B 1 103 ? -1.799 -22.141 -9.758 1 91.69 103 LEU B CA 1
ATOM 3027 C C . LEU B 1 103 ? -3.311 -22.047 -9.57 1 91.69 103 LEU B C 1
ATOM 3029 O O . LEU B 1 103 ? -4.055 -21.953 -10.547 1 91.69 103 LEU B O 1
ATOM 3033 N N . PRO B 1 104 ? -3.686 -22.188 -8.242 1 90 104 PRO B N 1
ATOM 3034 C CA . PRO B 1 104 ? -5.129 -22.156 -8 1 90 104 PRO B CA 1
ATOM 3035 C C . PRO B 1 104 ? -5.762 -20.828 -8.453 1 90 104 PRO B C 1
ATOM 3037 O O . PRO B 1 104 ? -5.148 -19.766 -8.328 1 90 104 PRO B O 1
ATOM 3040 N N . SER B 1 105 ? -6.922 -20.938 -9.008 1 79.44 105 SER B N 1
ATOM 3041 C CA . SER B 1 105 ? -7.66 -19.766 -9.484 1 79.44 105 SER B CA 1
ATOM 3042 C C . SER B 1 105 ? -8.258 -18.984 -8.32 1 79.44 105 SER B C 1
ATOM 3044 O O . SER B 1 105 ? -8.195 -19.422 -7.168 1 79.44 105 SER B O 1
ATOM 3046 N N . GLU B 1 106 ? -8.906 -17.859 -8.75 1 73.81 106 GLU B N 1
ATOM 3047 C CA . GLU B 1 106 ? -9.594 -17.031 -7.77 1 73.81 106 GLU B CA 1
ATOM 3048 C C . GLU B 1 106 ? -10.766 -17.781 -7.133 1 73.81 106 GLU B C 1
ATOM 3050 O O . GLU B 1 106 ? -11.07 -17.562 -5.957 1 73.81 106 GLU B O 1
ATOM 3055 N N . GLU B 1 107 ? -11.234 -18.625 -7.805 1 78 107 GLU B N 1
ATOM 3056 C CA . GLU B 1 107 ? -12.383 -19.375 -7.316 1 78 107 GLU B CA 1
ATOM 3057 C C . GLU B 1 107 ? -11.992 -20.266 -6.141 1 78 107 GLU B C 1
ATOM 3059 O O . GLU B 1 107 ? -12.828 -20.578 -5.289 1 78 107 GLU B O 1
ATOM 3064 N N . ASN B 1 108 ? -10.742 -20.5 -6.059 1 84.38 108 ASN B N 1
ATOM 3065 C CA . ASN B 1 108 ? -10.266 -21.359 -4.98 1 84.38 108 ASN B CA 1
ATOM 3066 C C . ASN B 1 108 ? -9.883 -20.547 -3.748 1 84.38 108 ASN B C 1
ATOM 3068 O O . ASN B 1 108 ? -9.57 -21.109 -2.697 1 84.38 108 ASN B O 1
ATOM 3072 N N . GLY B 1 109 ? -9.945 -19.266 -3.883 1 88 109 GLY B N 1
ATOM 3073 C CA . GLY B 1 109 ? -9.648 -18.406 -2.75 1 88 109 GLY B CA 1
ATOM 3074 C C . GLY B 1 109 ? -8.164 -18.109 -2.609 1 88 109 GLY B C 1
ATOM 3075 O O . GLY B 1 109 ? -7.742 -17.484 -1.638 1 88 109 GLY B O 1
ATOM 3076 N N . PHE B 1 110 ? -7.41 -18.625 -3.51 1 93.12 110 PHE B N 1
ATOM 3077 C CA . PHE B 1 110 ? -5.973 -18.375 -3.51 1 93.12 110 PHE B CA 1
ATOM 3078 C C . PHE B 1 110 ? -5.656 -17.047 -4.172 1 93.12 110 PHE B C 1
ATOM 3080 O O . PHE B 1 110 ? -6.105 -16.766 -5.289 1 93.12 110 PHE B O 1
ATOM 3087 N N . THR B 1 111 ? -4.926 -16.141 -3.498 1 93.75 111 THR B N 1
ATOM 3088 C CA . THR B 1 111 ? -4.691 -14.789 -4.008 1 93.75 111 THR B CA 1
ATOM 3089 C C . THR B 1 111 ? -3.205 -14.547 -4.246 1 93.75 111 THR B C 1
ATOM 3091 O O . THR B 1 111 ? -2.359 -15.234 -3.67 1 93.75 111 THR B O 1
ATOM 3094 N N . VAL B 1 112 ? -2.93 -13.617 -5.082 1 94.69 112 VAL B N 1
ATOM 3095 C CA . VAL B 1 112 ? -1.553 -13.25 -5.391 1 94.69 112 VAL B CA 1
ATOM 3096 C C . VAL B 1 112 ? -0.859 -12.742 -4.125 1 94.69 112 VAL B C 1
ATOM 3098 O O . VAL B 1 112 ? 0.324 -13.016 -3.908 1 94.69 112 VAL B O 1
ATOM 3101 N N . GLY B 1 113 ? -1.614 -12.062 -3.299 1 93.19 113 GLY B N 1
ATOM 3102 C CA . GLY B 1 113 ? -1.069 -11.523 -2.062 1 93.19 113 GLY B CA 1
ATOM 3103 C C . GLY B 1 113 ? -0.517 -12.594 -1.141 1 93.19 113 GLY B C 1
ATOM 3104 O O . GLY B 1 113 ? 0.422 -12.344 -0.382 1 93.19 113 GLY B O 1
ATOM 3105 N N . MET B 1 114 ? -0.995 -13.758 -1.207 1 94.75 114 MET B N 1
ATOM 3106 C CA . MET B 1 114 ? -0.533 -14.867 -0.383 1 94.75 114 MET B CA 1
ATOM 3107 C C . MET B 1 114 ? 0.87 -15.305 -0.794 1 94.75 114 MET B C 1
ATOM 3109 O O . MET B 1 114 ? 1.532 -16.047 -0.066 1 94.75 114 MET B O 1
ATOM 3113 N N . CYS B 1 115 ? 1.322 -14.766 -1.903 1 94.75 115 CYS B N 1
ATOM 3114 C CA . CYS B 1 115 ? 2.605 -15.188 -2.457 1 94.75 115 CYS B CA 1
ATOM 3115 C C . CYS B 1 115 ? 3.631 -14.062 -2.375 1 94.75 115 CYS B C 1
ATOM 3117 O O . CYS B 1 115 ? 4.637 -14.078 -3.084 1 94.75 115 CYS B O 1
ATOM 3119 N N . ALA B 1 116 ? 3.441 -12.984 -1.706 1 92.31 116 ALA B N 1
ATOM 3120 C CA . ALA B 1 116 ? 4.309 -11.812 -1.65 1 92.31 116 ALA B CA 1
ATOM 3121 C C . ALA B 1 116 ? 5.75 -12.203 -1.343 1 92.31 116 ALA B C 1
ATOM 3123 O O . ALA B 1 116 ? 6.684 -11.695 -1.964 1 92.31 116 ALA B O 1
ATOM 3124 N N . ASP B 1 117 ? 6.078 -13.148 -0.453 1 91.69 117 ASP B N 1
ATOM 3125 C CA . ASP B 1 117 ? 7.434 -13.57 -0.103 1 91.69 117 ASP B CA 1
ATOM 3126 C C . ASP B 1 117 ? 7.641 -15.055 -0.405 1 91.69 117 ASP B C 1
ATOM 3128 O O . ASP B 1 117 ? 8.414 -15.727 0.278 1 91.69 117 ASP B O 1
ATOM 3132 N N . ALA B 1 118 ? 6.973 -15.383 -1.396 1 97.06 118 ALA B N 1
ATOM 3133 C CA . ALA B 1 118 ? 7.043 -16.812 -1.737 1 97.06 118 ALA B CA 1
ATOM 3134 C C . ALA B 1 118 ? 8.305 -17.109 -2.543 1 97.06 118 ALA B C 1
ATOM 3136 O O . ALA B 1 118 ? 8.883 -16.219 -3.164 1 97.06 118 ALA B O 1
ATOM 3137 N N . VAL B 1 119 ? 8.789 -18.328 -2.455 1 97.38 119 VAL B N 1
ATOM 3138 C CA . VAL B 1 119 ? 9.82 -18.859 -3.344 1 97.38 119 VAL B CA 1
ATOM 3139 C C . VAL B 1 119 ? 9.172 -19.547 -4.543 1 97.38 119 VAL B C 1
ATOM 3141 O O . VAL B 1 119 ? 8.383 -20.484 -4.379 1 97.38 119 VAL B O 1
ATOM 3144 N N . VAL B 1 120 ? 9.516 -19.016 -5.719 1 97.19 120 VAL B N 1
ATOM 3145 C CA . VAL B 1 120 ? 8.961 -19.562 -6.949 1 97.19 120 VAL B CA 1
ATOM 3146 C C . VAL B 1 120 ? 10.031 -20.359 -7.691 1 97.19 120 VAL B C 1
ATOM 3148 O O . VAL B 1 120 ? 11.031 -19.797 -8.133 1 97.19 120 VAL B O 1
ATOM 3151 N N . THR B 1 121 ? 9.812 -21.656 -7.77 1 96.56 121 THR B N 1
ATOM 3152 C CA . THR B 1 121 ? 10.727 -22.531 -8.477 1 96.56 121 THR B CA 1
ATOM 3153 C C . THR B 1 121 ? 10.086 -23.062 -9.758 1 96.56 121 THR B C 1
ATOM 3155 O O . THR B 1 121 ? 9.047 -23.719 -9.711 1 96.56 121 THR B O 1
ATOM 3158 N N . VAL B 1 122 ? 10.742 -22.797 -10.891 1 95.19 122 VAL B N 1
ATOM 3159 C CA . VAL B 1 122 ? 10.18 -23.172 -12.18 1 95.19 122 VAL B CA 1
ATOM 3160 C C . VAL B 1 122 ? 11.07 -24.188 -12.867 1 95.19 122 VAL B C 1
ATOM 3162 O O . VAL B 1 122 ? 12.297 -24.125 -12.773 1 95.19 122 VAL B O 1
ATOM 3165 N N . ALA B 1 123 ? 10.375 -25.141 -13.484 1 92.75 123 ALA B N 1
ATOM 3166 C CA . ALA B 1 123 ? 11.117 -26.125 -14.281 1 92.75 123 ALA B CA 1
ATOM 3167 C C . ALA B 1 123 ? 11.773 -25.453 -15.492 1 92.75 123 ALA B C 1
ATOM 3169 O O . ALA B 1 123 ? 11.156 -24.625 -16.156 1 92.75 123 ALA B O 1
ATOM 3170 N N . GLU B 1 124 ? 13.016 -25.75 -15.664 1 90.94 124 GLU B N 1
ATOM 3171 C CA . GLU B 1 124 ? 13.758 -25.234 -16.812 1 90.94 124 GLU B CA 1
ATOM 3172 C C . GLU B 1 124 ? 14.117 -26.359 -17.781 1 90.94 124 GLU B C 1
ATOM 3174 O O . GLU B 1 124 ? 14.164 -27.531 -17.406 1 90.94 124 GLU B O 1
ATOM 3179 N N . ALA B 1 125 ? 14.328 -25.938 -19.016 1 87.81 125 ALA B N 1
ATOM 3180 C CA . ALA B 1 125 ? 14.664 -26.922 -20.047 1 87.81 125 ALA B CA 1
ATOM 3181 C C . ALA B 1 125 ? 15.914 -27.703 -19.656 1 87.81 125 ALA B C 1
ATOM 3183 O O . ALA B 1 125 ? 16 -28.906 -19.906 1 87.81 125 ALA B O 1
ATOM 3184 N N . ASP B 1 126 ? 16.828 -27.047 -19.031 1 90.56 126 ASP B N 1
ATOM 3185 C CA . ASP B 1 126 ? 18.094 -27.703 -18.672 1 90.56 126 ASP B CA 1
ATOM 3186 C C . ASP B 1 126 ? 18.016 -28.281 -17.25 1 90.56 126 ASP B C 1
ATOM 3188 O O . ASP B 1 126 ? 18.922 -29.016 -16.844 1 90.56 126 ASP B O 1
ATOM 3192 N N . ASP B 1 127 ? 17.031 -28 -16.547 1 91.31 127 ASP B N 1
ATOM 3193 C CA . ASP B 1 127 ? 16.812 -28.531 -15.203 1 91.31 127 ASP B CA 1
ATOM 3194 C C . ASP B 1 127 ? 15.336 -28.734 -14.914 1 91.31 127 ASP B C 1
ATOM 3196 O O . ASP B 1 127 ? 14.758 -28.047 -14.078 1 91.31 127 ASP B O 1
ATOM 3200 N N . PRO B 1 128 ? 14.773 -29.734 -15.516 1 88.12 128 PRO B N 1
ATOM 3201 C CA . PRO B 1 128 ? 13.328 -29.938 -15.422 1 88.12 128 PRO B CA 1
ATOM 3202 C C . PRO B 1 128 ? 12.883 -30.359 -14.023 1 88.12 128 PRO B C 1
ATOM 3204 O O . PRO B 1 128 ? 11.695 -30.234 -13.688 1 88.12 128 PRO B O 1
ATOM 3207 N N . TYR B 1 129 ? 13.766 -30.875 -13.164 1 89.94 129 TYR B N 1
ATOM 3208 C CA . TYR B 1 129 ? 13.383 -31.406 -11.859 1 89.94 129 TYR B CA 1
ATOM 3209 C C . TYR B 1 129 ? 13.594 -30.375 -10.758 1 89.94 129 TYR B C 1
ATOM 3211 O O . TYR B 1 129 ? 13.5 -30.703 -9.57 1 89.94 129 TYR B O 1
ATOM 3219 N N . ARG B 1 130 ? 13.828 -29.156 -11.102 1 94.12 130 ARG B N 1
ATOM 3220 C CA . ARG B 1 130 ? 14.094 -28.094 -10.133 1 94.12 130 ARG B CA 1
ATOM 3221 C C . ARG B 1 130 ? 12.961 -27.984 -9.125 1 94.12 130 ARG B C 1
ATOM 3223 O O . ARG B 1 130 ? 13.195 -27.938 -7.914 1 94.12 130 ARG B O 1
ATOM 3230 N N . PRO B 1 131 ? 11.703 -27.953 -9.578 1 94.5 131 PRO B N 1
ATOM 3231 C CA . PRO B 1 131 ? 10.609 -27.859 -8.602 1 94.5 131 PRO B CA 1
ATOM 3232 C C . PRO B 1 131 ? 10.555 -29.078 -7.676 1 94.5 131 PRO B C 1
ATOM 3234 O O . PRO B 1 131 ? 10.297 -28.938 -6.477 1 94.5 131 PRO B O 1
ATOM 3237 N N . VAL B 1 132 ? 10.812 -30.25 -8.195 1 92.81 132 VAL B N 1
ATOM 3238 C CA . VAL B 1 132 ? 10.797 -31.469 -7.414 1 92.81 132 VAL B CA 1
ATOM 3239 C C . VAL B 1 132 ? 11.914 -31.438 -6.375 1 92.81 132 VAL B C 1
ATOM 3241 O O . VAL B 1 132 ? 11.711 -31.828 -5.223 1 92.81 132 VAL B O 1
ATOM 3244 N N . ASN B 1 133 ? 13.055 -31.016 -6.828 1 94.81 133 ASN B N 1
ATOM 3245 C CA . ASN B 1 133 ? 14.18 -30.906 -5.902 1 94.81 133 ASN B CA 1
ATOM 3246 C C . ASN B 1 133 ? 13.875 -29.953 -4.758 1 94.81 133 ASN B C 1
ATOM 3248 O O . ASN B 1 133 ? 14.242 -30.203 -3.611 1 94.81 133 ASN B O 1
ATOM 3252 N N . ARG B 1 134 ? 13.258 -28.859 -5.07 1 96.44 134 ARG B N 1
ATOM 3253 C CA . ARG B 1 134 ? 12.836 -27.922 -4.035 1 96.44 134 ARG B CA 1
ATOM 3254 C C . ARG B 1 134 ? 11.852 -28.578 -3.068 1 96.44 134 ARG B C 1
ATOM 3256 O O . ARG B 1 134 ? 11.961 -28.406 -1.853 1 96.44 134 ARG B O 1
ATOM 3263 N N . PHE B 1 135 ? 10.984 -29.297 -3.562 1 95.12 135 PHE B N 1
ATOM 3264 C CA . PHE B 1 135 ? 10.008 -30.031 -2.758 1 95.12 135 PHE B CA 1
ATOM 3265 C C . PHE B 1 135 ? 10.703 -30.984 -1.804 1 95.12 135 PHE B C 1
ATOM 3267 O O . PHE B 1 135 ? 10.383 -31.031 -0.616 1 95.12 135 PHE B O 1
ATOM 3274 N N . VAL B 1 136 ? 11.602 -31.656 -2.352 1 94.94 136 VAL B N 1
ATOM 3275 C CA . VAL B 1 136 ? 12.336 -32.656 -1.564 1 94.94 136 VAL B CA 1
ATOM 3276 C C . VAL B 1 136 ? 13.094 -31.953 -0.438 1 94.94 136 VAL B C 1
ATOM 3278 O O . VAL B 1 136 ? 13.148 -32.438 0.688 1 94.94 136 VAL B O 1
ATOM 3281 N N . SER B 1 137 ? 13.68 -30.859 -0.755 1 95.88 137 SER B N 1
ATOM 3282 C CA . SER B 1 137 ? 14.398 -30.094 0.264 1 95.88 137 SER B CA 1
ATOM 3283 C C . SER B 1 137 ? 13.477 -29.688 1.409 1 95.88 137 SER B C 1
ATOM 3285 O O . SER B 1 137 ? 13.875 -29.703 2.574 1 95.88 137 SER B O 1
ATOM 3287 N N . LEU B 1 138 ? 12.242 -29.344 1.105 1 96.31 138 LEU B N 1
ATOM 3288 C CA . LEU B 1 138 ? 11.266 -28.984 2.127 1 96.31 138 LEU B CA 1
ATOM 3289 C C . LEU B 1 138 ? 10.852 -30.219 2.93 1 96.31 138 LEU B C 1
ATOM 3291 O O . LEU B 1 138 ? 10.672 -30.141 4.148 1 96.31 138 LEU B O 1
ATOM 3295 N N . LEU B 1 139 ? 10.742 -31.344 2.291 1 94.38 139 LEU B N 1
ATOM 3296 C CA . LEU B 1 139 ? 10.344 -32.594 2.926 1 94.38 139 LEU B CA 1
ATOM 3297 C C . LEU B 1 139 ? 11.367 -33.031 3.971 1 94.38 139 LEU B C 1
ATOM 3299 O O . LEU B 1 139 ? 10.992 -33.531 5.035 1 94.38 139 LEU B O 1
ATOM 3303 N N . ARG B 1 140 ? 12.562 -32.812 3.689 1 93.75 140 ARG B N 1
ATOM 3304 C CA . ARG B 1 140 ? 13.656 -33.25 4.551 1 93.75 140 ARG B CA 1
ATOM 3305 C C . ARG B 1 140 ? 13.625 -32.531 5.891 1 93.75 140 ARG B C 1
ATOM 3307 O O . ARG B 1 140 ? 14.125 -33.031 6.895 1 93.75 140 ARG B O 1
ATOM 3314 N N . GLU B 1 141 ? 13 -31.422 5.945 1 93.5 141 GLU B N 1
ATOM 3315 C CA . GLU B 1 141 ? 12.977 -30.625 7.168 1 93.5 141 GLU B CA 1
ATOM 3316 C C . GLU B 1 141 ? 11.602 -30.688 7.836 1 93.5 141 GLU B C 1
ATOM 3318 O O . GLU B 1 141 ? 11.273 -29.828 8.664 1 93.5 141 GLU B O 1
ATOM 3323 N N . THR B 1 142 ? 10.844 -31.656 7.449 1 95.69 142 THR B N 1
ATOM 3324 C CA . THR B 1 142 ? 9.453 -31.688 7.891 1 95.69 142 THR B CA 1
ATOM 3325 C C . THR B 1 142 ? 9.172 -32.938 8.719 1 95.69 142 THR B C 1
ATOM 3327 O O . THR B 1 142 ? 9.602 -34.031 8.359 1 95.69 142 THR B O 1
ATOM 3330 N N . ASP B 1 143 ? 8.461 -32.844 9.828 1 96.38 143 ASP B N 1
ATOM 3331 C CA . ASP B 1 143 ? 8.039 -33.969 10.664 1 96.38 143 ASP B CA 1
ATOM 3332 C C . ASP B 1 143 ? 6.621 -34.406 10.32 1 96.38 143 ASP B C 1
ATOM 3334 O O . ASP B 1 143 ? 6.305 -35.594 10.383 1 96.38 143 ASP B O 1
ATOM 3338 N N . ARG B 1 144 ? 5.812 -33.438 10.062 1 97.25 144 ARG B N 1
ATOM 3339 C CA . ARG B 1 144 ? 4.441 -33.719 9.664 1 97.25 144 ARG B CA 1
ATOM 3340 C C . ARG B 1 144 ? 4.145 -33.188 8.281 1 97.25 144 ARG B C 1
ATOM 3342 O O . ARG B 1 144 ? 4.266 -31.969 8.047 1 97.25 144 ARG B O 1
ATOM 3349 N N . PHE B 1 145 ? 3.779 -34.062 7.398 1 96.31 145 PHE B N 1
ATOM 3350 C CA . PHE B 1 145 ? 3.568 -33.719 6 1 96.31 145 PHE B CA 1
ATOM 3351 C C . PHE B 1 145 ? 2.162 -34.094 5.551 1 96.31 145 PHE B C 1
ATOM 3353 O O . PHE B 1 145 ? 1.696 -35.188 5.805 1 96.31 145 PHE B O 1
ATOM 3360 N N . ARG B 1 146 ? 1.433 -33.125 4.969 1 95.56 146 ARG B N 1
ATOM 3361 C CA . ARG B 1 146 ? 0.124 -33.375 4.371 1 95.56 146 ARG B CA 1
ATOM 3362 C C . ARG B 1 146 ? 0.102 -32.938 2.91 1 95.56 146 ARG B C 1
ATOM 3364 O O . ARG B 1 146 ? 0.671 -31.891 2.562 1 95.56 146 ARG B O 1
ATOM 3371 N N . PHE B 1 147 ? -0.507 -33.75 2.125 1 94.38 147 PHE B N 1
ATOM 3372 C CA . PHE B 1 147 ? -0.54 -33.438 0.699 1 94.38 147 PHE B CA 1
ATOM 3373 C C . PHE B 1 147 ? -1.906 -33.75 0.107 1 94.38 147 PHE B C 1
ATOM 3375 O O . PHE B 1 147 ? -2.516 -34.781 0.458 1 94.38 147 PHE B O 1
ATOM 3382 N N . ALA B 1 148 ? -2.393 -32.812 -0.648 1 92.5 148 ALA B N 1
ATOM 3383 C CA . ALA B 1 148 ? -3.58 -33.062 -1.461 1 92.5 148 ALA B CA 1
ATOM 3384 C C . ALA B 1 148 ? -3.352 -32.656 -2.91 1 92.5 148 ALA B C 1
ATOM 3386 O O . ALA B 1 148 ? -3.027 -31.484 -3.184 1 92.5 148 ALA B O 1
ATOM 3387 N N . GLY B 1 149 ? -3.531 -33.531 -3.787 1 85.56 149 GLY B N 1
ATOM 3388 C CA . GLY B 1 149 ? -3.371 -33.094 -5.168 1 85.56 149 GLY B CA 1
ATOM 3389 C C . GLY B 1 149 ? -3.375 -34.25 -6.148 1 85.56 149 GLY B C 1
ATOM 3390 O O . GLY B 1 149 ? -3.617 -35.406 -5.762 1 85.56 149 GLY B O 1
ATOM 3391 N N . PHE B 1 150 ? -3.287 -33.875 -7.336 1 65.31 150 PHE B N 1
ATOM 3392 C CA . PHE B 1 150 ? -3.666 -34.688 -8.477 1 65.31 150 PHE B CA 1
ATOM 3393 C C . PHE B 1 150 ? -2.537 -35.656 -8.844 1 65.31 150 PHE B C 1
ATOM 3395 O O . PHE B 1 150 ? -2.785 -36.812 -9.219 1 65.31 150 PHE B O 1
ATOM 3402 N N . ASP B 1 151 ? -1.326 -35.219 -9.008 1 62.69 151 ASP B N 1
ATOM 3403 C CA . ASP B 1 151 ? -0.614 -36 -10.008 1 62.69 151 ASP B CA 1
ATOM 3404 C C . ASP B 1 151 ? 0.67 -36.594 -9.43 1 62.69 151 ASP B C 1
ATOM 3406 O O . ASP B 1 151 ? 1.228 -36.062 -8.469 1 62.69 151 ASP B O 1
ATOM 3410 N N . VAL B 1 152 ? 0.835 -37.625 -9.969 1 65.06 152 VAL B N 1
ATOM 3411 C CA . VAL B 1 152 ? 1.975 -38.531 -9.812 1 65.06 152 VAL B CA 1
ATOM 3412 C C . VAL B 1 152 ? 3.271 -37.781 -10.094 1 65.06 152 VAL B C 1
ATOM 3414 O O . VAL B 1 152 ? 4.328 -38.125 -9.555 1 65.06 152 VAL B O 1
ATOM 3417 N N . ALA B 1 153 ? 3.127 -36.656 -10.68 1 71.38 153 ALA B N 1
ATOM 3418 C CA . ALA B 1 153 ? 4.312 -36 -11.227 1 71.38 153 ALA B CA 1
ATOM 3419 C C . ALA B 1 153 ? 5.203 -35.469 -10.117 1 71.38 153 ALA B C 1
ATOM 3421 O O . ALA B 1 153 ? 6.426 -35.406 -10.266 1 71.38 153 ALA B O 1
ATOM 3422 N N . LEU B 1 154 ? 4.621 -35.094 -9.031 1 78.44 154 LEU B N 1
ATOM 3423 C CA . LEU B 1 154 ? 5.426 -34.562 -7.938 1 78.44 154 LEU B CA 1
ATOM 3424 C C . LEU B 1 154 ? 5.945 -35.688 -7.043 1 78.44 154 LEU B C 1
ATOM 3426 O O . LEU B 1 154 ? 7.133 -35.719 -6.723 1 78.44 154 LEU B O 1
ATOM 3430 N N . LEU B 1 155 ? 5.102 -36.594 -6.805 1 78 155 LEU B N 1
ATOM 3431 C CA . LEU B 1 155 ? 5.406 -37.562 -5.77 1 78 155 LEU B CA 1
ATOM 3432 C C . LEU B 1 155 ? 6.25 -38.719 -6.332 1 78 155 LEU B C 1
ATOM 3434 O O . LEU B 1 155 ? 7.113 -39.25 -5.637 1 78 155 LEU B O 1
ATOM 3438 N N . GLU B 1 156 ? 6.066 -38.969 -7.613 1 78.31 156 GLU B N 1
ATOM 3439 C CA . GLU B 1 156 ? 6.75 -40.125 -8.195 1 78.31 156 GLU B CA 1
ATOM 3440 C C . GLU B 1 156 ? 8.258 -39.938 -8.195 1 78.31 156 GLU B C 1
ATOM 3442 O O . GLU B 1 156 ? 9.008 -40.781 -7.75 1 78.31 156 GLU B O 1
ATOM 3447 N N . PRO B 1 157 ? 8.703 -38.844 -8.641 1 83.19 157 PRO B N 1
ATOM 3448 C CA . PRO B 1 157 ? 10.156 -38.656 -8.672 1 83.19 157 PRO B CA 1
ATOM 3449 C C . PRO B 1 157 ? 10.781 -38.656 -7.281 1 83.19 157 PRO B C 1
ATOM 3451 O O . PRO B 1 157 ? 11.992 -38.844 -7.141 1 83.19 157 PRO B O 1
ATOM 3454 N N . CYS B 1 158 ? 9.961 -38.375 -6.336 1 85.56 158 CYS B N 1
ATOM 3455 C CA . CYS B 1 158 ? 10.531 -38.281 -5 1 85.56 158 CYS B CA 1
ATOM 3456 C C . CYS B 1 158 ? 10.008 -39.406 -4.109 1 85.56 158 CYS B C 1
ATOM 3458 O O . CYS B 1 158 ? 10.062 -39.312 -2.883 1 85.56 158 CYS B O 1
ATOM 3460 N N . LYS B 1 159 ? 9.516 -40.406 -4.695 1 86.06 159 LYS B N 1
ATOM 3461 C CA . LYS B 1 159 ? 8.852 -41.469 -3.949 1 86.06 159 LYS B CA 1
ATOM 3462 C C . LYS B 1 159 ? 9.82 -42.156 -2.977 1 86.06 159 LYS B C 1
ATOM 3464 O O . LYS B 1 159 ? 9.445 -42.469 -1.845 1 86.06 159 LYS B O 1
ATOM 3469 N N . ASP B 1 160 ? 11.016 -42.375 -3.439 1 88.06 160 ASP B N 1
ATOM 3470 C CA . ASP B 1 160 ? 11.992 -43.031 -2.572 1 88.06 160 ASP B CA 1
ATOM 3471 C C . ASP B 1 160 ? 12.273 -42.188 -1.329 1 88.06 160 ASP B C 1
ATOM 3473 O O . ASP B 1 160 ? 12.258 -42.688 -0.21 1 88.06 160 ASP B O 1
ATOM 3477 N N . GLU B 1 161 ? 12.547 -40.969 -1.59 1 89.38 161 GLU B N 1
ATOM 3478 C CA . GLU B 1 161 ? 12.812 -40.062 -0.476 1 89.38 161 GLU B CA 1
ATOM 3479 C C . GLU B 1 161 ? 11.602 -39.969 0.452 1 89.38 161 GLU B C 1
ATOM 3481 O O . GLU B 1 161 ? 11.758 -39.938 1.676 1 89.38 161 GLU B O 1
ATOM 3486 N N . LEU B 1 162 ? 10.453 -39.844 -0.093 1 90.31 162 LEU B N 1
ATOM 3487 C CA . LEU B 1 162 ? 9.219 -39.719 0.677 1 90.31 162 LEU B CA 1
ATOM 3488 C C . LEU B 1 162 ? 9 -40.969 1.546 1 90.31 162 LEU B C 1
ATOM 3490 O O . LEU B 1 162 ? 8.75 -40.844 2.748 1 90.31 162 LEU B O 1
ATOM 3494 N N . CYS B 1 163 ? 9.18 -42.125 0.994 1 89.06 163 CYS B N 1
ATOM 3495 C CA . CYS B 1 163 ? 8.984 -43.375 1.724 1 89.06 163 CYS B CA 1
ATOM 3496 C C . CYS B 1 163 ? 10.016 -43.531 2.838 1 89.06 163 CYS B C 1
ATOM 3498 O O . CYS B 1 163 ? 9.68 -43.938 3.945 1 89.06 163 CYS B O 1
ATOM 3500 N N . GLN B 1 164 ? 11.172 -43.219 2.467 1 90.25 164 GLN B N 1
ATOM 3501 C CA . GLN B 1 164 ? 12.227 -43.281 3.469 1 90.25 164 GLN B CA 1
ATOM 3502 C C . GLN B 1 164 ? 11.914 -42.375 4.664 1 90.25 164 GLN B C 1
ATOM 3504 O O . GLN B 1 164 ? 12.07 -42.812 5.816 1 90.25 164 GLN B O 1
ATOM 3509 N N . ARG B 1 165 ? 11.484 -41.25 4.41 1 92.94 165 ARG B N 1
ATOM 3510 C CA . ARG B 1 165 ? 11.156 -40.312 5.48 1 92.94 165 ARG B CA 1
ATOM 3511 C C . ARG B 1 165 ? 9.992 -40.844 6.324 1 92.94 165 ARG B C 1
ATOM 3513 O O . ARG B 1 165 ? 10 -40.688 7.547 1 92.94 165 ARG B O 1
ATOM 3520 N N . ILE B 1 166 ? 9.062 -41.375 5.668 1 92.88 166 ILE B N 1
ATOM 3521 C CA . ILE B 1 166 ? 7.895 -41.938 6.355 1 92.88 166 ILE B CA 1
ATOM 3522 C C . ILE B 1 166 ? 8.328 -43.031 7.301 1 92.88 166 ILE B C 1
ATOM 3524 O O . ILE B 1 166 ? 7.91 -43.062 8.461 1 92.88 166 ILE B O 1
ATOM 3528 N N . VAL B 1 167 ? 9.172 -43.875 6.82 1 92.69 167 VAL B N 1
ATOM 3529 C CA . VAL B 1 167 ? 9.656 -44.969 7.621 1 92.69 167 VAL B CA 1
ATOM 3530 C C . VAL B 1 167 ? 10.469 -44.469 8.797 1 92.69 167 VAL B C 1
ATOM 3532 O O . VAL B 1 167 ? 10.43 -45.031 9.898 1 92.69 167 VAL B O 1
ATOM 3535 N N . GLU B 1 168 ? 11.094 -43.406 8.555 1 92.94 168 GLU B N 1
ATOM 3536 C CA . GLU B 1 168 ? 11.945 -42.844 9.594 1 92.94 168 GLU B CA 1
ATOM 3537 C C . GLU B 1 168 ? 11.133 -42.062 10.617 1 92.94 168 GLU B C 1
ATOM 3539 O O . GLU B 1 168 ? 11.656 -41.625 11.648 1 92.94 168 GLU B O 1
ATOM 3544 N N . GLY B 1 169 ? 9.867 -41.812 10.273 1 93.62 169 GLY B N 1
ATOM 3545 C CA . GLY B 1 169 ? 9.062 -41.25 11.359 1 93.62 169 GLY B CA 1
ATOM 3546 C C . GLY B 1 169 ? 8.227 -40.062 10.938 1 93.62 169 GLY B C 1
ATOM 3547 O O . GLY B 1 169 ? 7.445 -39.531 11.734 1 93.62 169 GLY B O 1
ATOM 3548 N N . THR B 1 170 ? 8.43 -39.625 9.742 1 95.38 170 THR B N 1
ATOM 3549 C CA . THR B 1 170 ? 7.637 -38.469 9.273 1 95.38 170 THR B CA 1
ATOM 3550 C C . THR B 1 170 ? 6.164 -38.875 9.148 1 95.38 170 THR B C 1
ATOM 3552 O O . THR B 1 170 ? 5.812 -39.75 8.375 1 95.38 170 THR B O 1
ATOM 3555 N N . ARG B 1 171 ? 5.301 -38.219 9.953 1 95.81 171 ARG B N 1
ATOM 3556 C CA . ARG B 1 171 ? 3.869 -38.469 9.844 1 95.81 171 ARG B CA 1
ATOM 3557 C C . ARG B 1 171 ? 3.295 -37.875 8.57 1 95.81 171 ARG B C 1
ATOM 3559 O O . ARG B 1 171 ? 3.365 -36.656 8.383 1 95.81 171 ARG B O 1
ATOM 3566 N N . THR B 1 172 ? 2.76 -38.719 7.77 1 94.44 172 THR B N 1
ATOM 3567 C CA . THR B 1 172 ? 2.371 -38.25 6.438 1 94.44 172 THR B CA 1
ATOM 3568 C C . THR B 1 172 ? 0.919 -38.625 6.145 1 94.44 172 THR B C 1
ATOM 3570 O O . THR B 1 172 ? 0.491 -39.75 6.41 1 94.44 172 THR B O 1
ATOM 3573 N N . GLU B 1 173 ? 0.195 -37.656 5.691 1 93 173 GLU B N 1
ATOM 3574 C CA . GLU B 1 173 ? -1.156 -37.875 5.188 1 93 173 GLU B CA 1
ATOM 3575 C C . GLU B 1 173 ? -1.296 -37.375 3.75 1 93 173 GLU B C 1
ATOM 3577 O O . GLU B 1 173 ? -1.02 -36.219 3.451 1 93 173 GLU B O 1
ATOM 3582 N N . ILE B 1 174 ? -1.774 -38.25 2.846 1 91.62 174 ILE B N 1
ATOM 3583 C CA . ILE B 1 174 ? -1.866 -37.906 1.429 1 91.62 174 ILE B CA 1
ATOM 3584 C C . ILE B 1 174 ? -3.289 -38.156 0.932 1 91.62 174 ILE B C 1
ATOM 3586 O O . ILE B 1 174 ? -3.865 -39.219 1.172 1 91.62 174 ILE B O 1
ATOM 3590 N N . ILE B 1 175 ? -3.812 -37.188 0.345 1 91.19 175 ILE B N 1
ATOM 3591 C CA . ILE B 1 175 ? -5.07 -37.312 -0.382 1 91.19 175 ILE B CA 1
ATOM 3592 C C . ILE B 1 175 ? -4.801 -37.312 -1.885 1 91.19 175 ILE B C 1
ATOM 3594 O O . ILE B 1 175 ? -4.301 -36.344 -2.43 1 91.19 175 ILE B O 1
ATOM 3598 N N . SER B 1 176 ? -5.098 -38.375 -2.572 1 89 176 SER B N 1
ATOM 3599 C CA . SER B 1 176 ? -4.766 -38.5 -3.986 1 89 176 SER B CA 1
ATOM 3600 C C . SER B 1 176 ? -5.887 -39.219 -4.75 1 89 176 SER B C 1
ATOM 3602 O O . SER B 1 176 ? -6.828 -39.719 -4.145 1 89 176 SER B O 1
ATOM 3604 N N . ARG B 1 177 ? -5.758 -39.156 -6.008 1 85.31 177 ARG B N 1
ATOM 3605 C CA . ARG B 1 177 ? -6.719 -39.844 -6.863 1 85.31 177 ARG B CA 1
ATOM 3606 C C . ARG B 1 177 ? -6.48 -41.375 -6.844 1 85.31 177 ARG B C 1
ATOM 3608 O O . ARG B 1 177 ? -5.348 -41.812 -6.668 1 85.31 177 ARG B O 1
ATOM 3615 N N . SER B 1 178 ? -7.539 -42.031 -7.145 1 84.75 178 SER B N 1
ATOM 3616 C CA . SER B 1 178 ? -7.492 -43.5 -7.129 1 84.75 178 SER B CA 1
ATOM 3617 C C . SER B 1 178 ? -6.465 -44.031 -8.125 1 84.75 178 SER B C 1
ATOM 3619 O O . SER B 1 178 ? -5.703 -44.938 -7.805 1 84.75 178 SER B O 1
ATOM 3621 N N . ARG B 1 179 ? -6.41 -43.438 -9.227 1 82 179 ARG B N 1
ATOM 3622 C CA . ARG B 1 179 ? -5.504 -43.875 -10.273 1 82 179 ARG B CA 1
ATOM 3623 C C . ARG B 1 179 ? -4.051 -43.719 -9.859 1 82 179 ARG B C 1
ATOM 3625 O O . ARG B 1 179 ? -3.195 -44.531 -10.211 1 82 179 ARG B O 1
ATOM 3632 N N . VAL B 1 180 ? -3.814 -42.75 -9.094 1 81 180 VAL B N 1
ATOM 3633 C CA . VAL B 1 180 ? -2.457 -42.438 -8.648 1 81 180 VAL B CA 1
ATOM 3634 C C . VAL B 1 180 ? -2.031 -43.438 -7.574 1 81 180 VAL B C 1
ATOM 3636 O O . VAL B 1 180 ? -0.916 -43.969 -7.609 1 81 180 VAL B O 1
ATOM 3639 N N . VAL B 1 181 ? -2.893 -43.719 -6.676 1 81.62 181 VAL B N 1
ATOM 3640 C CA . VAL B 1 181 ? -2.611 -44.688 -5.609 1 81.62 181 VAL B CA 1
ATOM 3641 C C . VAL B 1 181 ? -2.326 -46.062 -6.211 1 81.62 181 VAL B C 1
ATOM 3643 O O . VAL B 1 181 ? -1.349 -46.719 -5.84 1 81.62 181 VAL B O 1
ATOM 3646 N N . THR B 1 182 ? -3.135 -46.406 -7.125 1 82.12 182 THR B N 1
ATOM 3647 C CA . THR B 1 182 ? -2.973 -47.688 -7.781 1 82.12 182 THR B CA 1
ATOM 3648 C C . THR B 1 182 ? -1.645 -47.75 -8.531 1 82.12 182 THR B C 1
ATOM 3650 O O . THR B 1 182 ? -0.942 -48.75 -8.477 1 82.12 182 THR B O 1
ATOM 3653 N N . TYR B 1 183 ? -1.345 -46.719 -9.133 1 82.44 183 TYR B N 1
ATOM 3654 C CA . TYR B 1 183 ? -0.103 -46.625 -9.898 1 82.44 183 TYR B CA 1
ATOM 3655 C C . TYR B 1 183 ? 1.106 -46.781 -8.984 1 82.44 183 TYR B C 1
ATOM 3657 O O . TYR B 1 183 ? 2.01 -47.594 -9.266 1 82.44 183 TYR B O 1
ATOM 3665 N N . ILE B 1 184 ? 1.136 -46.094 -7.91 1 78.12 184 ILE B N 1
ATOM 3666 C CA . ILE B 1 184 ? 2.273 -46.125 -6.996 1 78.12 184 ILE B CA 1
ATOM 3667 C C . ILE B 1 184 ? 2.375 -47.5 -6.352 1 78.12 184 ILE B C 1
ATOM 3669 O O . ILE B 1 184 ? 3.473 -48.062 -6.195 1 78.12 184 ILE B O 1
ATOM 3673 N N . ARG B 1 185 ? 1.26 -48.031 -6.039 1 78.62 185 ARG B N 1
ATOM 3674 C CA . ARG B 1 185 ? 1.23 -49.375 -5.445 1 78.62 185 ARG B CA 1
ATOM 3675 C C . ARG B 1 185 ? 1.764 -50.406 -6.418 1 78.62 185 ARG B C 1
ATOM 3677 O O . ARG B 1 185 ? 2.445 -51.344 -6.012 1 78.62 185 ARG B O 1
ATOM 3684 N N . SER B 1 186 ? 1.518 -50.188 -7.633 1 83.5 186 SER B N 1
ATOM 3685 C CA . SER B 1 186 ? 1.905 -51.156 -8.641 1 83.5 186 SER B CA 1
ATOM 3686 C C . SER B 1 186 ? 3.371 -51 -9.031 1 83.5 186 SER B C 1
ATOM 3688 O O . SER B 1 186 ? 4.047 -52 -9.336 1 83.5 186 SER B O 1
ATOM 3690 N N . THR B 1 187 ? 3.859 -49.812 -9.031 1 81.94 187 THR B N 1
ATOM 3691 C CA . THR B 1 187 ? 5.211 -49.562 -9.508 1 81.94 187 THR B CA 1
ATOM 3692 C C . THR B 1 187 ? 6.227 -49.719 -8.383 1 81.94 187 THR B C 1
ATOM 3694 O O . THR B 1 187 ? 7.383 -50.062 -8.633 1 81.94 187 THR B O 1
ATOM 3697 N N . SER B 1 188 ? 5.793 -49.531 -7.199 1 83.19 188 SER B N 1
ATOM 3698 C CA . SER B 1 188 ? 6.699 -49.656 -6.062 1 83.19 188 SER B CA 1
ATOM 3699 C C . SER B 1 188 ? 6.004 -50.312 -4.879 1 83.19 188 SER B C 1
ATOM 3701 O O . SER B 1 188 ? 5.941 -49.75 -3.787 1 83.19 188 SER B O 1
ATOM 3703 N N . PRO B 1 189 ? 5.688 -51.562 -5.012 1 83.19 189 PRO B N 1
ATOM 3704 C CA . PRO B 1 189 ? 4.891 -52.25 -3.984 1 83.19 189 PRO B CA 1
ATOM 3705 C C . PRO B 1 189 ? 5.633 -52.375 -2.658 1 83.19 189 PRO B C 1
ATOM 3707 O O . PRO B 1 189 ? 5.043 -52.188 -1.593 1 83.19 189 PRO B O 1
ATOM 3710 N N . GLU B 1 190 ? 6.875 -52.688 -2.795 1 85.25 190 GLU B N 1
ATOM 3711 C CA . GLU B 1 190 ? 7.633 -52.906 -1.567 1 85.25 190 GLU B CA 1
ATOM 3712 C C . GLU B 1 190 ? 7.762 -51.625 -0.76 1 85.25 190 GLU B C 1
ATOM 3714 O O . GLU B 1 190 ? 7.543 -51.625 0.454 1 85.25 190 GLU B O 1
ATOM 3719 N N . LEU B 1 191 ? 8.109 -50.625 -1.438 1 82.94 191 LEU B N 1
ATOM 3720 C CA . LEU B 1 191 ? 8.273 -49.344 -0.772 1 82.94 191 LEU B CA 1
ATOM 3721 C C . LEU B 1 191 ? 6.965 -48.875 -0.146 1 82.94 191 LEU B C 1
ATOM 3723 O O . LEU B 1 191 ? 6.953 -48.375 0.984 1 82.94 191 LEU B O 1
ATOM 3727 N N . PHE B 1 192 ? 6.004 -49.062 -0.867 1 82.31 192 PHE B N 1
ATOM 3728 C CA . PHE B 1 192 ? 4.684 -48.656 -0.404 1 82.31 192 PHE B CA 1
ATOM 3729 C C . PHE B 1 192 ? 4.27 -49.469 0.825 1 82.31 192 PHE B C 1
ATOM 3731 O O . PHE B 1 192 ? 3.752 -48.906 1.793 1 82.31 192 PHE B O 1
ATOM 3738 N N . SER B 1 193 ? 4.539 -50.719 0.746 1 84.75 193 SER B N 1
ATOM 3739 C CA . SER B 1 193 ? 4.191 -51.594 1.858 1 84.75 193 SER B CA 1
ATOM 3740 C C . SER B 1 193 ? 4.969 -51.219 3.117 1 84.75 193 SER B C 1
ATOM 3742 O O . SER B 1 193 ? 4.414 -51.219 4.219 1 84.75 193 SER B O 1
ATOM 3744 N N . GLU B 1 194 ? 6.137 -50.906 2.924 1 88.06 194 GLU B N 1
ATOM 3745 C CA . GLU B 1 194 ? 6.973 -50.531 4.055 1 88.06 194 GLU B CA 1
ATOM 3746 C C . GLU B 1 194 ? 6.469 -49.25 4.691 1 88.06 194 GLU B C 1
ATOM 3748 O O . GLU B 1 194 ? 6.453 -49.094 5.918 1 88.06 194 GLU B O 1
ATOM 3753 N N . ALA B 1 195 ? 6.145 -48.312 3.855 1 87.38 195 ALA B N 1
ATOM 3754 C CA . ALA B 1 195 ? 5.625 -47.031 4.336 1 87.38 195 ALA B CA 1
ATOM 3755 C C . ALA B 1 195 ? 4.312 -47.219 5.09 1 87.38 195 ALA B C 1
ATOM 3757 O O . ALA B 1 195 ? 4.113 -46.656 6.156 1 87.38 195 ALA B O 1
ATOM 3758 N N . LEU B 1 196 ? 3.498 -48.094 4.641 1 86.06 196 LEU B N 1
ATOM 3759 C CA . LEU B 1 196 ? 2.211 -48.344 5.277 1 86.06 196 LEU B CA 1
ATOM 3760 C C . LEU B 1 196 ? 2.4 -49.062 6.613 1 86.06 196 LEU B C 1
ATOM 3762 O O . LEU B 1 196 ? 1.72 -48.75 7.59 1 86.06 196 LEU B O 1
ATOM 3766 N N . GLU B 1 197 ? 3.262 -49.969 6.629 1 88 197 GLU B N 1
ATOM 3767 C CA . GLU B 1 197 ? 3.504 -50.781 7.816 1 88 197 GLU B CA 1
ATOM 3768 C C . GLU B 1 197 ? 4.121 -49.938 8.938 1 88 197 GLU B C 1
ATOM 3770 O O . GLU B 1 197 ? 3.994 -50.281 10.117 1 88 197 GLU B O 1
ATOM 3775 N N . SER B 1 198 ? 4.77 -48.969 8.547 1 91.19 198 SER B N 1
ATOM 3776 C CA . SER B 1 198 ? 5.398 -48.094 9.547 1 91.19 198 SER B CA 1
ATOM 3777 C C . SER B 1 198 ? 4.355 -47.469 10.445 1 91.19 198 SER B C 1
ATOM 3779 O O . SER B 1 198 ? 4.668 -47.031 11.57 1 91.19 198 SER B O 1
ATOM 3781 N N . GLY B 1 199 ? 3.137 -47.281 9.922 1 91.06 199 GLY B N 1
ATOM 3782 C CA . GLY B 1 199 ? 2.07 -46.625 10.672 1 91.06 199 GLY B CA 1
ATOM 3783 C C . GLY B 1 199 ? 2.096 -45.125 10.57 1 91.06 199 GLY B C 1
ATOM 3784 O O . GLY B 1 199 ? 1.254 -44.438 11.156 1 91.06 199 GLY B O 1
ATOM 3785 N N . ASN B 1 200 ? 3.068 -44.594 9.797 1 94.25 200 ASN B N 1
ATOM 3786 C CA . ASN B 1 200 ? 3.244 -43.125 9.688 1 94.25 200 ASN B CA 1
ATOM 3787 C C . ASN B 1 200 ? 2.555 -42.594 8.445 1 94.25 200 ASN B C 1
ATOM 3789 O O . ASN B 1 200 ? 2.572 -41.375 8.203 1 94.25 200 ASN B O 1
ATOM 3793 N N . LEU B 1 201 ? 1.903 -43.375 7.664 1 92.81 201 LEU B N 1
ATOM 3794 C CA . LEU B 1 201 ? 1.326 -42.969 6.391 1 92.81 201 LEU B CA 1
ATOM 3795 C C . LEU B 1 201 ? -0.178 -43.219 6.367 1 92.81 201 LEU B C 1
ATOM 3797 O O . LEU B 1 201 ? -0.633 -44.312 6.695 1 92.81 201 LEU B O 1
ATOM 3801 N N . THR B 1 202 ? -0.916 -42.219 6.125 1 90 202 THR B N 1
ATOM 3802 C CA . THR B 1 202 ? -2.344 -42.344 5.848 1 90 202 THR B CA 1
ATOM 3803 C C . THR B 1 202 ? -2.658 -41.844 4.434 1 90 202 THR B C 1
ATOM 3805 O O . THR B 1 202 ? -2.264 -40.75 4.043 1 90 202 THR B O 1
ATOM 3808 N N . VAL B 1 203 ? -3.305 -42.688 3.648 1 89 203 VAL B N 1
ATOM 3809 C CA . VAL B 1 203 ? -3.668 -42.344 2.279 1 89 203 VAL B CA 1
ATOM 3810 C C . VAL B 1 203 ? -5.188 -42.281 2.146 1 89 203 VAL B C 1
ATOM 3812 O O . VAL B 1 203 ? -5.887 -43.219 2.57 1 89 203 VAL B O 1
ATOM 3815 N N . ARG B 1 204 ? -5.625 -41.188 1.641 1 89.25 204 ARG B N 1
ATOM 3816 C CA . ARG B 1 204 ? -7.039 -41.031 1.313 1 89.25 204 ARG B CA 1
ATOM 3817 C C . ARG B 1 204 ? -7.234 -40.844 -0.187 1 89.25 204 ARG B C 1
ATOM 3819 O O . ARG B 1 204 ? -6.379 -40.281 -0.866 1 89.25 204 ARG B O 1
ATOM 3826 N N . VAL B 1 205 ? -8.414 -41.375 -0.64 1 87.81 205 VAL B N 1
ATOM 3827 C CA . VAL B 1 205 ? -8.656 -41.312 -2.078 1 87.81 205 VAL B CA 1
ATOM 3828 C C . VAL B 1 205 ? -9.82 -40.375 -2.367 1 87.81 205 VAL B C 1
ATOM 3830 O O . VAL B 1 205 ? -10.875 -40.469 -1.734 1 87.81 205 VAL B O 1
ATOM 3833 N N . HIS B 1 206 ? -9.539 -39.469 -3.232 1 87.5 206 HIS B N 1
ATOM 3834 C CA . HIS B 1 206 ? -10.547 -38.531 -3.721 1 87.5 206 HIS B CA 1
ATOM 3835 C C . HIS B 1 206 ? -10.359 -38.25 -5.207 1 87.5 206 HIS B C 1
ATOM 3837 O O . HIS B 1 206 ? -9.336 -37.688 -5.609 1 87.5 206 HIS B O 1
ATOM 3843 N N . ASP B 1 207 ? -11.336 -38.531 -5.973 1 85.12 207 ASP B N 1
ATOM 3844 C CA . ASP B 1 207 ? -11.117 -38.5 -7.414 1 85.12 207 ASP B CA 1
ATOM 3845 C C . ASP B 1 207 ? -11.43 -37.125 -7.996 1 85.12 207 ASP B C 1
ATOM 3847 O O . ASP B 1 207 ? -11.055 -36.812 -9.133 1 85.12 207 ASP B O 1
ATOM 3851 N N . ASP B 1 208 ? -12.07 -36.281 -7.262 1 85.44 208 ASP B N 1
ATOM 3852 C CA . ASP B 1 208 ? -12.391 -34.938 -7.75 1 85.44 208 ASP B CA 1
ATOM 3853 C C . ASP B 1 208 ? -11.438 -33.906 -7.164 1 85.44 208 ASP B C 1
ATOM 3855 O O . ASP B 1 208 ? -11.875 -32.938 -6.516 1 85.44 208 ASP B O 1
ATOM 3859 N N . LEU B 1 209 ? -10.125 -34.125 -7.406 1 86 209 LEU B N 1
ATOM 3860 C CA . LEU B 1 209 ? -9.102 -33.219 -6.91 1 86 209 LEU B CA 1
ATOM 3861 C C . LEU B 1 209 ? -8.711 -32.219 -7.98 1 86 209 LEU B C 1
ATOM 3863 O O . LEU B 1 209 ? -8.883 -32.469 -9.172 1 86 209 LEU B O 1
ATOM 3867 N N . PRO B 1 210 ? -8.242 -31.062 -7.484 1 84.62 210 PRO B N 1
ATOM 3868 C CA . PRO B 1 210 ? -7.879 -30.016 -8.445 1 84.62 210 PRO B CA 1
ATOM 3869 C C . PRO B 1 210 ? -6.629 -30.375 -9.25 1 84.62 210 PRO B C 1
ATOM 3871 O O . PRO B 1 210 ? -5.973 -31.375 -8.977 1 84.62 210 PRO B O 1
ATOM 3874 N N . SER B 1 211 ? -6.348 -29.5 -10.281 1 83.5 211 SER B N 1
ATOM 3875 C CA . SER B 1 211 ? -5.227 -29.734 -11.188 1 83.5 211 SER B CA 1
ATOM 3876 C C . SER B 1 211 ? -3.924 -29.188 -10.609 1 83.5 211 SER B C 1
ATOM 3878 O O . SER B 1 211 ? -2.969 -28.922 -11.344 1 83.5 211 SER B O 1
ATOM 3880 N N . PHE B 1 212 ? -3.91 -28.844 -9.352 1 90.88 212 PHE B N 1
ATOM 3881 C CA . PHE B 1 212 ? -2.719 -28.422 -8.633 1 90.88 212 PHE B CA 1
ATOM 3882 C C . PHE B 1 212 ? -2.566 -29.188 -7.328 1 90.88 212 PHE B C 1
ATOM 3884 O O . PHE B 1 212 ? -3.502 -29.859 -6.883 1 90.88 212 PHE B O 1
ATOM 3891 N N . GLY B 1 213 ? -1.376 -29.234 -6.828 1 92.56 213 GLY B N 1
ATOM 3892 C CA . GLY B 1 213 ? -1.12 -29.922 -5.566 1 92.56 213 GLY B CA 1
ATOM 3893 C C . GLY B 1 213 ? -0.895 -28.953 -4.41 1 92.56 213 GLY B C 1
ATOM 3894 O O . GLY B 1 213 ? -0.272 -27.906 -4.582 1 92.56 213 GLY B O 1
ATOM 3895 N N . VAL B 1 214 ? -1.411 -29.312 -3.301 1 95 214 VAL B N 1
ATOM 3896 C CA . VAL B 1 214 ? -1.207 -28.531 -2.086 1 95 214 VAL B CA 1
ATOM 3897 C C . VAL B 1 214 ? -0.422 -29.344 -1.066 1 95 214 VAL B C 1
ATOM 3899 O O . VAL B 1 214 ? -0.828 -30.453 -0.708 1 95 214 VAL B O 1
ATOM 3902 N N . SER B 1 215 ? 0.675 -28.844 -0.675 1 95.94 215 SER B N 1
ATOM 3903 C CA . SER B 1 215 ? 1.529 -29.469 0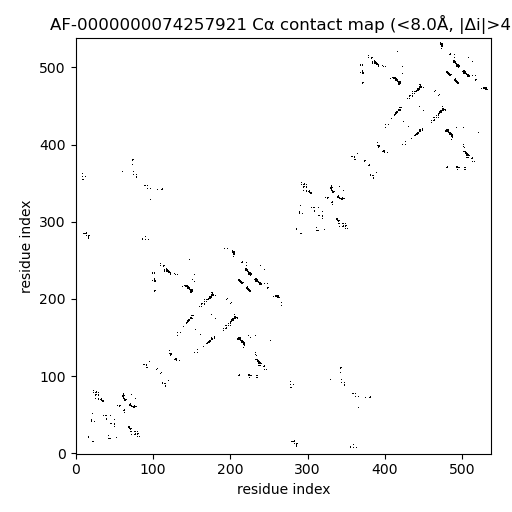.328 1 95.94 215 SER B CA 1
ATOM 3904 C C . SER B 1 215 ? 1.624 -28.625 1.588 1 95.94 215 SER B C 1
ATOM 3906 O O . SER B 1 215 ? 1.872 -27.406 1.51 1 95.94 215 SER B O 1
ATOM 3908 N N . ILE B 1 216 ? 1.422 -29.219 2.678 1 97.75 216 ILE B N 1
ATOM 3909 C CA . ILE B 1 216 ? 1.542 -28.547 3.967 1 97.75 216 ILE B CA 1
ATOM 3910 C C . ILE B 1 216 ? 2.691 -29.156 4.766 1 97.75 216 ILE B C 1
ATOM 3912 O O . ILE B 1 216 ? 2.619 -30.328 5.18 1 97.75 216 ILE B O 1
ATOM 3916 N N . PHE B 1 217 ? 3.738 -28.375 4.953 1 97.88 217 PHE B N 1
ATOM 3917 C CA . PHE B 1 217 ? 4.891 -28.766 5.758 1 97.88 217 PHE B CA 1
ATOM 3918 C C . PHE B 1 217 ? 4.816 -28.141 7.145 1 97.88 217 PHE B C 1
ATOM 3920 O O . PHE B 1 217 ? 3.822 -27.5 7.488 1 97.88 217 PHE B O 1
ATOM 3927 N N . ASP B 1 218 ? 5.852 -28.375 7.922 1 97.38 218 ASP B N 1
ATOM 3928 C CA . ASP B 1 218 ? 5.832 -27.844 9.281 1 97.38 218 ASP B CA 1
ATOM 3929 C C . ASP B 1 218 ? 5.84 -26.312 9.266 1 97.38 218 ASP B C 1
ATOM 3931 O O . ASP B 1 218 ? 5.086 -25.672 10 1 97.38 218 ASP B O 1
ATOM 3935 N N . ARG B 1 219 ? 6.629 -25.75 8.414 1 94.88 219 ARG B N 1
ATOM 3936 C CA . ARG B 1 219 ? 6.844 -24.312 8.492 1 94.88 219 ARG B CA 1
ATOM 3937 C C . ARG B 1 219 ? 6.316 -23.609 7.246 1 94.88 219 ARG B C 1
ATOM 3939 O O . ARG B 1 219 ? 6.039 -22.406 7.273 1 94.88 219 ARG B O 1
ATOM 3946 N N . ARG B 1 220 ? 6.141 -24.391 6.133 1 98 220 ARG B N 1
ATOM 3947 C CA . ARG B 1 220 ? 5.77 -23.781 4.859 1 98 220 ARG B CA 1
ATOM 3948 C C . ARG B 1 220 ? 4.652 -24.578 4.184 1 98 220 ARG B C 1
ATOM 3950 O O . ARG B 1 220 ? 4.375 -25.719 4.562 1 98 220 ARG B O 1
ATOM 3957 N N . VAL B 1 221 ? 3.992 -23.875 3.35 1 98.06 221 VAL B N 1
ATOM 3958 C CA . VAL B 1 221 ? 3.086 -24.547 2.424 1 98.06 221 VAL B CA 1
ATOM 3959 C C . VAL B 1 221 ? 3.607 -24.406 0.996 1 98.06 221 VAL B C 1
ATOM 3961 O O . VAL B 1 221 ? 4.336 -23.453 0.686 1 98.06 221 VAL B O 1
ATOM 3964 N N . ALA B 1 222 ? 3.289 -25.391 0.178 1 97 222 ALA B N 1
ATOM 3965 C CA . ALA B 1 222 ? 3.732 -25.359 -1.214 1 97 222 ALA B CA 1
ATOM 3966 C C . ALA B 1 222 ? 2.596 -25.734 -2.158 1 97 222 ALA B C 1
ATOM 3968 O O . ALA B 1 222 ? 1.812 -26.641 -1.866 1 97 222 ALA B O 1
ATOM 3969 N N . ILE B 1 223 ? 2.502 -24.969 -3.199 1 95.81 223 ILE B N 1
ATOM 3970 C CA . ILE B 1 223 ? 1.557 -25.266 -4.27 1 95.81 223 ILE B CA 1
ATOM 3971 C C . ILE B 1 223 ? 2.314 -25.719 -5.516 1 95.81 223 ILE B C 1
ATOM 3973 O O . ILE B 1 223 ? 3.199 -25.016 -6 1 95.81 223 ILE B O 1
ATOM 3977 N N . SER B 1 224 ? 1.971 -26.875 -5.977 1 94.44 224 SER B N 1
ATOM 3978 C CA . SER B 1 224 ? 2.592 -27.391 -7.191 1 94.44 224 SER B CA 1
ATOM 3979 C C . SER B 1 224 ? 1.662 -27.25 -8.391 1 94.44 224 SER B C 1
ATOM 3981 O O . SER B 1 224 ? 0.481 -27.594 -8.312 1 94.44 224 SER B O 1
ATOM 3983 N N . GLY B 1 225 ? 2.207 -26.594 -9.422 1 91.5 225 GLY B N 1
ATOM 3984 C CA . GLY B 1 225 ? 1.472 -26.422 -10.664 1 91.5 225 GLY B CA 1
ATOM 3985 C C . GLY B 1 225 ? 1.949 -27.344 -11.766 1 91.5 225 GLY B C 1
ATOM 3986 O O . GLY B 1 225 ? 3.15 -27.578 -11.914 1 91.5 225 GLY B O 1
ATOM 3987 N N . TYR B 1 226 ? 0.893 -27.875 -12.508 1 87.88 226 TYR B N 1
ATOM 3988 C CA . TYR B 1 226 ? 1.179 -28.844 -13.555 1 87.88 226 TYR B CA 1
ATOM 3989 C C . TYR B 1 226 ? 0.676 -28.359 -14.906 1 87.88 226 TYR B C 1
ATOM 3991 O O . TYR B 1 226 ? -0.315 -27.625 -14.977 1 87.88 226 TYR B O 1
ATOM 3999 N N . ASP B 1 227 ? 1.507 -28.625 -15.867 1 78.75 227 ASP B N 1
ATOM 4000 C CA . ASP B 1 227 ? 0.998 -28.469 -17.219 1 78.75 227 ASP B CA 1
ATOM 4001 C C . ASP B 1 227 ? 0.212 -29.703 -17.672 1 78.75 227 ASP B C 1
ATOM 4003 O O . ASP B 1 227 ? 0.75 -30.812 -17.703 1 78.75 227 ASP B O 1
ATOM 4007 N N . PRO B 1 228 ? -1.044 -29.484 -17.922 1 72.38 228 PRO B N 1
ATOM 4008 C CA . PRO B 1 228 ? -1.869 -30.641 -18.297 1 72.38 228 PRO B CA 1
ATOM 4009 C C . PRO B 1 228 ? -1.283 -31.438 -19.453 1 72.38 228 PRO B C 1
ATOM 4011 O O . PRO B 1 228 ? -1.56 -32.625 -19.578 1 72.38 228 PRO B O 1
ATOM 4014 N N . ASP B 1 229 ? -0.578 -30.734 -20.25 1 74.5 229 ASP B N 1
ATOM 4015 C CA . ASP B 1 229 ? -0.023 -31.406 -21.422 1 74.5 229 ASP B CA 1
ATOM 4016 C C . ASP B 1 229 ? 1.309 -32.062 -21.094 1 74.5 229 ASP B C 1
ATOM 4018 O O . ASP B 1 229 ? 1.861 -32.812 -21.906 1 74.5 229 ASP B O 1
ATOM 4022 N N . SER B 1 230 ? 1.733 -31.75 -19.891 1 69.38 230 SER B N 1
ATOM 4023 C CA . SER B 1 230 ? 3.02 -32.312 -19.484 1 69.38 230 SER B CA 1
ATOM 4024 C C . SER B 1 230 ? 2.863 -33.25 -18.297 1 69.38 230 SER B C 1
ATOM 4026 O O . SER B 1 230 ? 1.854 -33.219 -17.594 1 69.38 230 SER B O 1
ATOM 4028 N N . VAL B 1 231 ? 3.725 -34.188 -18.25 1 68.88 231 VAL B N 1
ATOM 4029 C CA . VAL B 1 231 ? 3.717 -35.156 -17.172 1 68.88 231 VAL B CA 1
ATOM 4030 C C . VAL B 1 231 ? 4.566 -34.656 -16.016 1 68.88 231 VAL B C 1
ATOM 4032 O O . VAL B 1 231 ? 4.621 -35.281 -14.945 1 68.88 231 VAL B O 1
ATOM 4035 N N . MET B 1 232 ? 5.023 -33.438 -16.188 1 80.56 232 MET B N 1
ATOM 4036 C CA . MET B 1 232 ? 5.957 -32.969 -15.156 1 80.56 232 MET B CA 1
ATOM 4037 C C . MET B 1 232 ? 5.41 -31.734 -14.438 1 80.56 232 MET B C 1
ATOM 4039 O O . MET B 1 232 ? 4.547 -31.031 -14.969 1 80.56 232 MET B O 1
ATOM 4043 N N . VAL B 1 233 ? 5.887 -31.609 -13.18 1 89.38 233 VAL B N 1
ATOM 4044 C CA . VAL B 1 233 ? 5.594 -30.406 -12.406 1 89.38 233 VAL B CA 1
ATOM 4045 C C . VAL B 1 233 ? 6.27 -29.188 -13.055 1 89.38 233 VAL B C 1
ATOM 4047 O O . VAL B 1 233 ? 7.473 -29.219 -13.328 1 89.38 233 VAL B O 1
ATOM 4050 N N . ARG B 1 234 ? 5.492 -28.203 -13.328 1 91.44 234 ARG B N 1
ATOM 4051 C CA . ARG B 1 234 ? 6.02 -27.047 -14.031 1 91.44 234 ARG B CA 1
ATOM 4052 C C . ARG B 1 234 ? 6.52 -25.984 -13.047 1 91.44 234 ARG B C 1
ATOM 4054 O O . ARG B 1 234 ? 7.48 -25.266 -13.328 1 91.44 234 ARG B O 1
ATOM 4061 N N . ALA B 1 235 ? 5.832 -25.875 -11.945 1 94.12 235 ALA B N 1
ATOM 4062 C CA . ALA B 1 235 ? 6.191 -24.844 -10.977 1 94.12 235 ALA B CA 1
ATOM 4063 C C . ALA B 1 235 ? 5.863 -25.281 -9.555 1 94.12 235 ALA B C 1
ATOM 4065 O O . ALA B 1 235 ? 4.934 -26.062 -9.336 1 94.12 235 ALA B O 1
ATOM 4066 N N . LEU B 1 236 ? 6.664 -24.906 -8.609 1 96.19 236 LEU B N 1
ATOM 4067 C CA . LEU B 1 236 ? 6.414 -25.031 -7.18 1 96.19 236 LEU B CA 1
ATOM 4068 C C . LEU B 1 236 ? 6.527 -23.672 -6.492 1 96.19 236 LEU B C 1
ATOM 4070 O O . LEU B 1 236 ? 7.562 -23.016 -6.594 1 96.19 236 LEU B O 1
ATOM 4074 N N . VAL B 1 237 ? 5.445 -23.234 -5.914 1 97.44 237 VAL B N 1
ATOM 4075 C CA . VAL B 1 237 ? 5.434 -21.984 -5.16 1 97.44 237 VAL B CA 1
ATOM 4076 C C . VAL B 1 237 ? 5.297 -22.281 -3.668 1 97.44 237 VAL B C 1
ATOM 4078 O O . VAL B 1 237 ? 4.289 -22.844 -3.23 1 97.44 237 VAL B O 1
ATOM 4081 N N . ASP B 1 238 ? 6.266 -21.953 -2.885 1 98.12 238 ASP B N 1
ATOM 4082 C CA . ASP B 1 238 ? 6.168 -22.234 -1.46 1 98.12 238 ASP B CA 1
ATOM 4083 C C . ASP B 1 238 ? 6.359 -20.984 -0.622 1 98.12 238 ASP B C 1
ATOM 4085 O O . ASP B 1 238 ? 7.105 -20.078 -1.012 1 98.12 238 ASP B O 1
ATOM 4089 N N . THR B 1 239 ? 5.68 -20.859 0.433 1 98.12 239 THR B N 1
ATOM 4090 C CA . THR B 1 239 ? 5.652 -19.672 1.27 1 98.12 239 THR B CA 1
ATOM 4091 C C . THR B 1 239 ? 5.336 -20.031 2.719 1 98.12 239 THR B C 1
ATOM 4093 O O . THR B 1 239 ? 4.824 -21.109 2.994 1 98.12 239 THR B O 1
ATOM 4096 N N . ASP B 1 240 ? 5.734 -19.234 3.662 1 97.31 240 ASP B N 1
ATOM 4097 C CA . ASP B 1 240 ? 5.387 -19.391 5.07 1 97.31 240 ASP B CA 1
ATOM 4098 C C . ASP B 1 240 ? 4.352 -18.359 5.504 1 97.31 240 ASP B C 1
ATOM 4100 O O . ASP B 1 240 ? 4.133 -18.156 6.699 1 97.31 240 ASP B O 1
ATOM 4104 N N . ALA B 1 241 ? 3.785 -17.703 4.527 1 97.19 241 ALA B N 1
ATOM 4105 C CA . ALA B 1 241 ? 2.764 -16.703 4.832 1 97.19 241 ALA B CA 1
ATOM 4106 C C . ALA B 1 241 ? 1.591 -17.328 5.582 1 97.19 241 ALA B C 1
ATOM 4108 O O . ALA B 1 241 ? 1.032 -18.328 5.141 1 97.19 241 ALA B O 1
ATOM 4109 N N . PRO B 1 242 ? 1.12 -16.688 6.68 1 97.19 242 PRO B N 1
ATOM 4110 C CA . PRO B 1 242 ? 0.031 -17.266 7.477 1 97.19 242 PRO B CA 1
ATOM 4111 C C . PRO B 1 242 ? -1.271 -17.391 6.688 1 97.19 242 PRO B C 1
ATOM 4113 O O . PRO B 1 242 ? -2.002 -18.375 6.855 1 97.19 242 PRO B O 1
ATOM 4116 N N . GLU B 1 243 ? -1.503 -16.422 5.902 1 96.38 243 GLU B N 1
ATOM 4117 C CA . GLU B 1 243 ? -2.734 -16.453 5.117 1 96.38 243 GLU B CA 1
ATOM 4118 C C . GLU B 1 243 ? -2.732 -17.641 4.148 1 96.38 243 GLU B C 1
ATOM 4120 O O . GLU B 1 243 ? -3.764 -18.281 3.936 1 96.38 243 GLU B O 1
ATOM 4125 N N . ALA B 1 244 ? -1.632 -17.875 3.537 1 97.06 244 ALA B N 1
ATOM 4126 C CA . ALA B 1 244 ? -1.511 -19.016 2.627 1 97.06 244 ALA B CA 1
ATOM 4127 C C . ALA B 1 244 ? -1.679 -20.344 3.373 1 97.06 244 ALA B C 1
ATOM 4129 O O . ALA B 1 244 ? -2.303 -21.266 2.863 1 97.06 244 ALA B O 1
ATOM 4130 N N . ARG B 1 245 ? -1.128 -20.422 4.512 1 97.81 245 ARG B N 1
ATOM 4131 C CA . ARG B 1 245 ? -1.265 -21.625 5.316 1 97.81 245 ARG B CA 1
ATOM 4132 C C . ARG B 1 245 ? -2.719 -21.859 5.711 1 97.81 245 ARG B C 1
ATOM 4134 O O . ARG B 1 245 ? -3.221 -22.984 5.617 1 97.81 245 ARG B O 1
ATOM 4141 N N . GLU B 1 246 ? -3.316 -20.781 6.188 1 97.38 246 GLU B N 1
ATOM 4142 C CA . GLU B 1 246 ? -4.73 -20.906 6.531 1 97.38 246 GLU B CA 1
ATOM 4143 C C . GLU B 1 246 ? -5.547 -21.391 5.34 1 97.38 246 GLU B C 1
ATOM 4145 O O . GLU B 1 246 ? -6.43 -22.25 5.496 1 97.38 246 GLU B O 1
ATOM 4150 N N . TRP B 1 247 ? -5.262 -20.859 4.223 1 96.56 247 TRP B N 1
ATOM 4151 C CA . TRP B 1 247 ? -5.938 -21.281 2.998 1 96.56 247 TRP B CA 1
ATOM 4152 C C . TRP B 1 247 ? -5.676 -22.75 2.705 1 96.56 247 TRP B C 1
ATOM 4154 O O . TRP B 1 247 ? -6.605 -23.516 2.426 1 96.56 247 TRP B O 1
ATOM 4164 N N . ALA B 1 248 ? -4.438 -23.172 2.697 1 96.88 248 ALA B N 1
ATOM 4165 C CA . ALA B 1 248 ? -4.043 -24.547 2.387 1 96.88 248 ALA B CA 1
ATOM 4166 C C . ALA B 1 248 ? -4.699 -25.531 3.34 1 96.88 248 ALA B C 1
ATOM 4168 O O . ALA B 1 248 ? -5.207 -26.578 2.912 1 96.88 248 ALA B O 1
ATOM 4169 N N . GLU B 1 249 ? -4.691 -25.203 4.605 1 96.94 249 GLU B N 1
ATOM 4170 C CA . GLU B 1 249 ? -5.293 -26.078 5.609 1 96.94 249 GLU B CA 1
ATOM 4171 C C . GLU B 1 249 ? -6.801 -26.188 5.402 1 96.94 249 GLU B C 1
ATOM 4173 O O . GLU B 1 249 ? -7.367 -27.281 5.543 1 96.94 249 GLU B O 1
ATOM 4178 N N . SER B 1 250 ? -7.359 -25.062 5.145 1 95.5 250 SER B N 1
ATOM 4179 C CA . SER B 1 250 ? -8.797 -25.094 4.883 1 95.5 250 SER B CA 1
ATOM 4180 C C . SER B 1 250 ? -9.125 -25.953 3.668 1 95.5 250 SER B C 1
ATOM 4182 O O . SER B 1 250 ? -10.094 -26.703 3.682 1 95.5 250 SER B O 1
ATOM 4184 N N . MET B 1 251 ? -8.391 -25.828 2.617 1 92.81 251 MET B N 1
ATOM 4185 C CA . MET B 1 251 ? -8.578 -26.625 1.405 1 92.81 251 MET B CA 1
ATOM 4186 C C . MET B 1 251 ? -8.367 -28.109 1.687 1 92.81 251 MET B C 1
ATOM 4188 O O . MET B 1 251 ? -9.188 -28.938 1.285 1 92.81 251 MET B O 1
ATOM 4192 N N . TYR B 1 252 ? -7.34 -28.359 2.328 1 93.44 252 TYR B N 1
ATOM 4193 C CA . TYR B 1 252 ? -7.023 -29.75 2.664 1 93.44 252 TYR B CA 1
ATOM 4194 C C . TYR B 1 252 ? -8.141 -30.375 3.488 1 93.44 252 TYR B C 1
ATOM 4196 O O . TYR B 1 252 ? -8.578 -31.484 3.201 1 93.44 252 TYR B O 1
ATOM 4204 N N . GLU B 1 253 ? -8.578 -29.656 4.496 1 93.38 253 GLU B N 1
ATOM 4205 C CA . GLU B 1 253 ? -9.617 -30.172 5.383 1 93.38 253 GLU B CA 1
ATOM 4206 C C . GLU B 1 253 ? -10.922 -30.391 4.629 1 93.38 253 GLU B C 1
ATOM 4208 O O . GLU B 1 253 ? -11.672 -31.328 4.934 1 93.38 253 GLU B O 1
ATOM 4213 N N . SER B 1 254 ? -11.195 -29.578 3.75 1 91.5 254 SER B N 1
ATOM 4214 C CA . SER B 1 254 ? -12.406 -29.75 2.959 1 91.5 254 SER B CA 1
ATOM 4215 C C . SER B 1 254 ? -12.406 -31.062 2.207 1 91.5 254 SER B C 1
ATOM 4217 O O . SER B 1 254 ? -13.43 -31.75 2.127 1 91.5 254 SER B O 1
ATOM 4219 N N . TYR B 1 255 ? -11.289 -31.438 1.684 1 89.25 255 TYR B N 1
ATOM 4220 C CA . TYR B 1 255 ? -11.172 -32.719 0.976 1 89.25 255 TYR B CA 1
ATOM 4221 C C . TYR B 1 255 ? -11.125 -33.875 1.955 1 89.25 255 TYR B C 1
ATOM 4223 O O . TYR B 1 255 ? -11.672 -34.938 1.682 1 89.25 255 TYR B O 1
ATOM 4231 N N . ARG B 1 256 ? -10.477 -33.656 3.012 1 88.69 256 ARG B N 1
ATOM 4232 C CA . ARG B 1 256 ? -10.367 -34.688 4.02 1 88.69 256 ARG B CA 1
ATOM 4233 C C . ARG B 1 256 ? -11.742 -35.094 4.547 1 88.69 256 ARG B C 1
ATOM 4235 O O . ARG B 1 256 ? -12 -36.281 4.77 1 88.69 256 ARG B O 1
ATOM 4242 N N . ARG B 1 257 ? -12.562 -34.156 4.707 1 84.56 257 ARG B N 1
ATOM 4243 C CA . ARG B 1 257 ? -13.898 -34.406 5.234 1 84.56 257 ARG B CA 1
ATOM 4244 C C . ARG B 1 257 ? -14.758 -35.156 4.211 1 84.56 257 ARG B C 1
ATOM 4246 O O . ARG B 1 257 ? -15.617 -35.938 4.582 1 84.56 257 ARG B O 1
ATOM 4253 N N . GLU B 1 258 ? -14.523 -34.969 2.979 1 81.75 258 GLU B N 1
ATOM 4254 C CA . GLU B 1 258 ? -15.336 -35.531 1.913 1 81.75 258 GLU B CA 1
ATOM 4255 C C . GLU B 1 258 ? -14.867 -36.969 1.59 1 81.75 258 GLU B C 1
ATOM 4257 O O . GLU B 1 258 ? -15.547 -37.688 0.858 1 81.75 258 GLU B O 1
ATOM 4262 N N . THR B 1 259 ? -13.742 -37.312 1.937 1 72.94 259 THR B N 1
ATOM 4263 C CA . THR B 1 259 ? -13.148 -38.562 1.487 1 72.94 259 THR B CA 1
ATOM 4264 C C . THR B 1 259 ? -13.234 -39.625 2.582 1 72.94 259 THR B C 1
ATOM 4266 O O . THR B 1 259 ? -12.766 -39.406 3.701 1 72.94 259 THR B O 1
ATOM 4269 N N . PRO B 1 260 ? -14.172 -40.625 2.354 1 60.22 260 PRO B N 1
ATOM 4270 C CA . PRO B 1 260 ? -14.086 -41.781 3.277 1 60.22 260 PRO B CA 1
ATOM 4271 C C . PRO B 1 260 ? -12.688 -42.375 3.33 1 60.22 260 PRO B C 1
ATOM 4273 O O . PRO B 1 260 ? -11.969 -42.375 2.33 1 60.22 260 PRO B O 1
ATOM 4276 N N . THR B 1 261 ? -12.023 -42.375 4.473 1 55.06 261 THR B N 1
ATOM 4277 C CA . THR B 1 261 ? -10.734 -43.031 4.703 1 55.06 261 THR B CA 1
ATOM 4278 C C . THR B 1 261 ? -10.703 -44.406 4.055 1 55.06 261 THR B C 1
ATOM 4280 O O . THR B 1 261 ? -11.586 -45.219 4.289 1 55.06 261 THR B O 1
ATOM 4283 N N . ILE B 1 262 ? -10.453 -44.594 2.842 1 51.53 262 ILE B N 1
ATOM 4284 C CA . ILE B 1 262 ? -10.289 -46 2.449 1 51.53 262 ILE B CA 1
ATOM 4285 C C . ILE B 1 262 ? -9 -46.562 3.037 1 51.53 262 ILE B C 1
ATOM 4287 O O . ILE B 1 262 ? -7.906 -46.062 2.715 1 51.53 262 ILE B O 1
ATOM 4291 N N . PRO B 1 263 ? -9.086 -47.094 4.203 1 48.5 263 PRO B N 1
ATOM 4292 C CA . PRO B 1 263 ? -7.871 -47.781 4.625 1 48.5 263 PRO B CA 1
ATOM 4293 C C . PRO B 1 263 ? -7.293 -48.688 3.527 1 48.5 263 PRO B C 1
ATOM 4295 O O . PRO B 1 263 ? -8.039 -49.312 2.781 1 48.5 263 PRO B O 1
ATOM 4298 N N . LEU B 1 264 ? -6.297 -48.25 2.73 1 52.16 264 LEU B N 1
ATOM 4299 C CA . LEU B 1 264 ? -5.676 -49.188 1.817 1 52.16 264 LEU B CA 1
ATOM 4300 C C . LEU B 1 264 ? -5.566 -50.562 2.459 1 52.16 264 LEU B C 1
ATOM 4302 O O . LEU B 1 264 ? -5.07 -50.688 3.58 1 52.16 264 LEU B O 1
ATOM 4306 N N . GLU B 1 265 ? -6.645 -51.406 2.357 1 44 265 GLU B N 1
ATOM 4307 C CA . GLU B 1 265 ? -6.605 -52.781 2.844 1 44 265 GLU B CA 1
ATOM 4308 C C . GLU B 1 265 ? -5.207 -53.375 2.699 1 44 265 GLU B C 1
ATOM 4310 O O . GLU B 1 265 ? -4.574 -53.219 1.654 1 44 265 GLU B O 1
ATOM 4315 N N . THR B 1 266 ? -4.359 -53.344 3.725 1 42.62 266 THR B N 1
ATOM 4316 C CA . THR B 1 266 ? -3.221 -54.25 3.768 1 42.62 266 THR B CA 1
ATOM 4317 C C . THR B 1 266 ? -3.551 -55.562 3.066 1 42.62 266 THR B C 1
ATOM 4319 O O . THR B 1 266 ? -4.574 -56.188 3.352 1 42.62 266 THR B O 1
ATOM 4322 N N . ALA B 1 267 ? -3.201 -55.75 1.78 1 37.44 267 ALA B N 1
ATOM 4323 C CA . ALA B 1 267 ? -3.295 -57.125 1.253 1 37.44 267 ALA B CA 1
ATOM 4324 C C . ALA B 1 267 ? -3.115 -58.156 2.363 1 37.44 267 ALA B C 1
ATOM 4326 O O . ALA B 1 267 ? -2.064 -58.219 3.006 1 37.44 267 ALA B O 1
ATOM 4327 N N . ALA B 1 268 ? -4.062 -58.469 3.283 1 33.66 268 ALA B N 1
ATOM 4328 C CA . ALA B 1 268 ? -3.938 -59.719 4.062 1 33.66 268 ALA B CA 1
ATOM 4329 C C . ALA B 1 268 ? -3.266 -60.812 3.25 1 33.66 268 ALA B C 1
ATOM 4331 O O . ALA B 1 268 ? -3.521 -60.938 2.053 1 33.66 268 ALA B O 1
ATOM 4332 N N . GLU B 1 269 ? -2.195 -61.562 3.807 1 29.39 269 GLU B N 1
ATOM 4333 C CA . GLU B 1 269 ? -1.952 -62.938 3.475 1 29.39 269 GLU B CA 1
ATOM 4334 C C . GLU B 1 269 ? -3.26 -63.719 3.385 1 29.39 269 GLU B C 1
ATOM 4336 O O . GLU B 1 269 ? -4.152 -63.562 4.219 1 29.39 269 GLU B O 1
#

Sequence (538 aa):
MELDSTGSPVDDIAYLTRSEHRVPALVALTARPRSRSELWEMTGVSSSTIRRTIREFEDRHWIRRNEYRYEATQLGAYVASAMMDLLERFETERQLRDVWQWLPSEENGFTVGMCADAVVTVAEADDPYRPVNRFVSLLRETDRFRFAGFDVALLEPCKDELCQRIVEGTRTEIISRSRVVTYIRSTSPELFSEALESGNLTVRVHDDLPSFGVSIFDRRVAISGYDPDSVMVRALVDTDAPEAREWAESMYESYRRETPTIPLETAAEMELDSTGSPVDDIAYLTRSEHRVPALVALTARPRSRSELWEMTGVSSSTIRRTIREFEDRHWIRRNEYRYEATQLGAYVASAMMDLLERFETERQLRDVWQWLPSEENGFTVGMCADAVVTVAEADDPYRPVNRFVSLLRETDRFRFAGFDVALLEPCKDELCQRIVEGTRTEIISRSRVVTYIRSTSPELFSEALESGNLTVRVHDDLPSFGVSIFDRRVAISGYDPDSVMVRALVDTDAPEAREWAESMYESYRRETPTIPLETAAE

Foldseek 3Di:
DPLCPVDDPVVVVCVQPVDPLLLVLLQVQQVDWDALVVSCVVSVHDSVVSVVSVVVCVSVQQWDDDPRTIHGDPVVNVVSVVVVVVVLLVVLCVLCVVPVVQFDDVVLVDDSVLQSPKDKFFADPVRRCRQLVVVLVLLVPFQEKEKEAEACQNCVVCVVSNLVSLLVHRQYEYEYAPVSVVVCCVVPVPSVLSSVVSVRYFYFHDHPGDQWMWMDGDQKIKIWGDDPVDNHTGMIIMDNRPVVNVSSVVVRVVRVVVTDRPPPPPPDD/DPLCPVDDPVVVVCVQPVDPLLLVLLQVQQVDWDALVVSCVVSVHDSVVSVVSVVVCVSVVQWDDDPRIIHGDPVVNVVSVVVVVVVLLVVLCVLCVVPVVQFDDVVLVDDSVLQSPKDKWFADPVRRCRQLVVVLVLVVPFQEKEKEAEACQNCVVCVVSNLVSLLVHRQYEYEYAPVNVVVCCVVPVPSVLSSVVSVRYFYFHDHPGDQWMWMDGPQKIKIWGDDPVDNHTGMIIMDNRPVVNVSSVVVRVVRVVVTDRPPPPPPDD

InterPro domains:
  IPR013561 Methanogenesis regulatory protein FilR1, middle domain [PF08350] (128-257)
  IPR036388 Winged helix-like DNA-binding domain superfamily [G3DSA:1.10.10.10] (7-103)
  IPR036390 Winged helix DNA-binding domain superfamily [SSF46785] (16-97)
  IPR057527 HVO_A0261-like, N-terminal domain [PF25213] (11-94)

pLDDT: mean 88.44, std 13.64, range [21.3, 98.19]

Radius of gyration: 31.87 Å; Cα contacts (8 Å, |Δi|>4): 878; chains: 2; bounding box: 55×105×75 Å

Secondary structure (DSSP, 8-state):
--------HHHHHHHHHHSTTHHHHHHHHHHS-B-HHHHHHHH---HHHHHHHHHHHHHTTSEEEETTEEEE-HHHHHHHHHHHHHHHHHHHHHHHHTTGGGS--GGGT--GGGGTT-EEEE-BTTBTTHHHHHHHHHHHT-SEEEEE-S-HHHHGGGHHHHHHHHHHT-EEEEEE-HHHHHHHHHH-HHHHHHHHHTT-EEEEE-SS--SEEEEE-SS-EEEEEE-TT-SSEEEEEEE--HHHHHHHHHHHHHHHHHS----------/--------HHHHHHHHHHSTTHHHHHHHHHHS-B-HHHHHHHH---HHHHHHHHHHHHHTTSEEEETTEEEE-HHHHHHHHHHHHHHHHHHHHHHHHTTGGGS--GGGT--GGGGTT-EEEE--SS-TTHHHHHHHHHHHT-SEEEEE-S-HHHHGGGHHHHHHHHHHT-EEEEEE-HHHHHHHHHH-HHHHHHHHHTT-EEEEE-SS--SEEEEE-SS-EEEEEE-TT-SSEEEEEEE--HHHHHHHHHHHHHHHHHS----------

Nearest PDB structures (foldseek):
  5yhx-assembly2_H  TM=5.573E-01  e=3.201E-03  Lactococcus lactis subsp. lactis Il1403
  8tji-assembly1_A  TM=3.272E-01  e=3.522E-05  uncultured bacterium
  8bif-assembly2_D-2  TM=3.107E-01  e=4.031E-04  Photorhabdus laumondii subsp. laumondii TTO1
  8bie-assembly1_B  TM=3.345E-01  e=3.403E-03  Photorhabdus laumondii subsp. laumondii TTO1
  8bif-assembly2_C  TM=3.126E-01  e=4.085E-03  Photorhabdus laumondii subs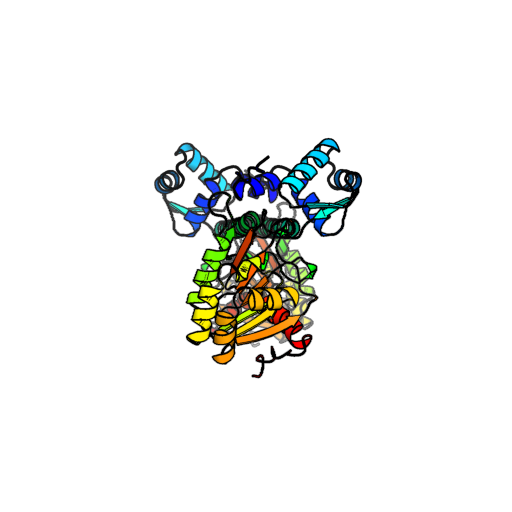p. laumondii TTO1

=== Feature glossary ===
A reading guide for the features in this record.

Start from the sequence.

  · This is the polypeptide sequence — one letter per residue, N-terminus first. Length ranges from a few dozen residues for small domains to over a thousand for large multi-domain proteins.

Fold it, and you get atomic coordinates and the backbone conformation that goes with them.

  · Structure coordinates are given as an mmCIF _atom_site loop: one row per atom with element, residue name, chain id, sequence number, and x/y/z position in Å. Only the four main-chain atoms per residue are included here; side chains are omitted to keep the record compact.

  · Backbone dihedral angles. Every residue except chain termini has a φ (preceding-C → N → Cα → C) and a ψ (N → Cα → C → next-N). They are reported in degrees following the IUPAC sign convention. Secondary structure is essentially a statement about which (φ, ψ) basin each residue occupies.

  · The SS8 string is DSSP's per-residue secondary-structure call. α-helix (H) means an i→i+4 H-bond ladder; β-strand (E) means the residue participates in a β-sheet; 3₁₀ (G) and π (I) are tighter and wider helices; T/S are turns/bends; '-' is loop.

  · SS3 is a coarse helix/strand/coil call (letters a/b/c) made by the P-SEA algorithm from inter-Cα distances and dihedrals. It is less detailed than DSSP but needs only Cα positions.

Summarize the fold with a handful of shape descriptors and a per-residue structural alphabet.

  · Radius of gyration (Rg) is the root-mean-square distance of Cα atoms from their centroid — a single number for overall size and compactness. A globular domain of N residues has Rg ≈ 2.2·N^0.38 Å; an extended or disordered chain has a much larger Rg. The Cα contact count is the number of residue pairs whose Cα atoms are within 8 Å and are more than four positions apart in sequence — a standard proxy for tertiary packing density. The bounding box is the smallest axis-aligned box enclosing all Cα atoms.

  · The Foldseek 3Di string encodes local tertiary geometry as a 20-letter alphabet — one character per residue — derived from the relative positions of nearby Cα atoms. Unlike the amino-acid sequence, 3Di is a direct function of the 3D structure, so two proteins with the same fold have similar 3Di strings even at low sequence identity.

  · Solvent-accessible surface area (SASA) is the area in Å² traced out by the centre of a 1.4 Å probe sphere (a water molecule) rolled over the protein's van der Waals surface (Shrake–Rupley / Lee–Richards construction). Buried residues have near-zero SASA; fully exposed residues can exceed 200 Å². The total SASA scales roughly with the number of surface residues.

Ask how reliable the model is.

  · pLDDT (predicted Local Distance Difference Test) is AlphaFold's per-residue confidence score, ranging from 0 to 100. Values above 90 indicate high confidence (typically well-packed cores); 70–90 is confident; 50–70 low confidence; below 50 usually means the region is disordered or the prediction is unreliable there. AlphaFold stores pLDDT in the mmCIF B-factor column.

  · B-factor (Debye–Waller factor) reflects atomic displacement in the crystal lattice. It is an experimental observable (units Å²), not a prediction; low values mean the atom is pinned down, high values mean it moves or is heterogeneous across the crystal.

  · Predicted Aligned Error (PAE) is an AlphaFold confidence matrix: entry (i, j) is the expected error in the position of residue j, in ångströms, when the prediction is superimposed on the true structure at residue i. Low PAE within a block of residues means that block is internally rigid and well-predicted; high PAE between two blocks means their relative placement is uncertain even if each block individually is confident.

Place it in context: what it resembles, what it is annotated as, and how it looks.

  · Nearest PDB neighbors are the top structural matches found by Foldseek when searching this structure against the entire Protein Data Bank. Each hit reports a TM-score (0 to 1; >0.5 almost always implies the same fold) and an E-value. These are *structural* homologs — they may share no detectable sequence similarity.

  · Functional annotations link the protein to curated databases. InterPro entries identify conserved domains and families by matching the sequence against member-database signatures (Pfam, PROSITE, CDD, …). Gene Ontology (GO) terms describe molecular function, biological process, and cellular component in a controlled vocabulary. CATH places the structure in a hierarchical fold classification (Class/Architecture/Topology/Homologous-superfamily). The organism is the source species.

  · Three diagnostic plots accompany the record. The Cα contact map visualizes the tertiary structure as a 2D adjacency matrix (8 Å cutoff, sequence-local contacts suppressed). The Ramachandran plot shows the distribution of backbone (φ, ψ) torsions, with points in the α and β basins reflecting secondary structure content. The PAE plot shows AlphaFold's inter-residue confidence as a color matrix.

  · Six rendered views show the 3D structure from the faces of a cube — i.e. along ±x, ±y, ±z. Rendering representation is drawn randomly per protein from cartoon (secondary-structure ribbons), sticks (backbone bonds), or molecular surface; coloring is either N→C rainbow (blue at the N-terminus through red at the C-terminus) or one color per chain.